Protein AF-0000000080709108 (afdb_homodimer)

Sequence (568 aa):
MFNASSDFQHVQVVETAPFGKTLVLDGKTQSAQLDEFIYHETLVHPAMLAHPNPKRVYIGGGGELATAREVLRHKSVEKCVMVDLDKLVVDTSRDVLPEWGAGVLDDPRLELHYTDAHAFLRESEDMYDVIIMDIADPIEAGPGYILYTQEFYKFATTRLSPGGVLVTQSGAAAVHLKDECFTVIHKTLKSVFQHVSMSVADVPSFGCCWGFNLASDSSTFNTEEYRRKEVAATDSDIEARITGTLRFYDGVTHGGLFGVPKWLRAAVEEEERIMTIDSPVFMYMFNASSDFQHVQVVETAPFGKTLVLDGKTQSAQLDEFIYHETLVHPAMLAHPNPKRVYIGGGGELATAREVLRHKSVEKCVMVDLDKLVVDTSRDVLPEWGAGVLDDPRLELHYTDAHAFLRESEDMYDVIIMDIADPIEAGPGYILYTQEFYKFATTRLSPGGVLVTQSGAAAVHLKDECFTVIHKTLKSVFQHVSMSVADVPSFGCCWGFNLASDSSTFNTEEYRRKEVAATDSDIEARITGTLRFYDGVTHGGLFGVPKWLRAAVEEEERIMTIDSPVFMY

Radius of gyration: 24.47 Å; Cα contacts (8 Å, |Δi|>4): 1294; chains: 2; bounding box: 44×73×58 Å

Organism: Ectocarpus siliculosus (NCBI:txid2880)

Foldseek 3Di:
DDWDDDPAWTWDWDQDDPFGTFIATNRATQATNRCNLVVQCLQAVLQCLLFVAWAFEEEEAPLLQLNLQQNVLFPRHQAYEYEAQDPVSNVCSVPPVVVRNVCSVVPPRYDYHHNHSLVVLVVDPAAGQEYGYSDDFQAPPHPGQQCLALVNLQVNVNRYDANHKYKYWFFAQDPVCCVQTRLQSQLSLVVRAVDKAKFWDADCSNPHITIMIMGTNHPSDDRVCQLVPAQVNQQVSCVVTGHDDRDQDGSVNSNVGRVRDPSSVVSSVPDDHGAHPVRTRHHD/DDWDDDPAWTWDWDQDDPFGTFIATNRATQATNRCNLVVQCLQAVLQCLLFPAWAFEEEEAPLLQLNLQQNVLFPRHQAYEYEAQDPVSNVCSVPPVVVRNVCSVVPPRYHYHHNHSLVVLVVDPAAGQEYGYSDDFQAPPHPGQQCLALVNLLVNVNRYDANHKYKYWFFAQDPVCCVQTRLQSQLSLVVRAVDKAKFWDADCSNPHITIMIMGTNHPSDDRVCQLVPAQVNQQVSCVVTGHDDRDQDGSVNSNRGRVRDPSSVVSSVPDDHGAHPVRTRHHD

Secondary structure (DSSP, 8-state):
-EEEE-SS-EEEEEEETTTEEEEEETTEEEEETTTHHHHHHHHHHHHHHHSSS--EEEEEE-TTSHHHHHHTTBTT-SEEEEE-S-HHHHHHHHHH-HHHHTTGGG-TTEEEE-S-HHHHHHH----EEEEEEE----BTT-GGGGGGSHHHHHHHHTTEEEEEEEEEEEEE-STTTTTTTHHHHHHHHHTT-SEEEEEEEEEGGGTEEEEEEEEE--TT--HHHHHT--HHHHHHHHHHHB-S--SS-SHHHHHHHH---HHHHHHHHH------SSS---B-/-EEEE-SS-EEEEEEETTTEEEEEETTEEEEETTTHHHHHHHHHHHHHHHSSS--EEEEEE-TTSHHHHHHTTBTT-SEEEEE-S-HHHHHHHHHH-HHHHTTGGG-TTEEEE-S-HHHHHHH----EEEEEEE----BTT-GGGGGGSHHHHHHHHTTEEEEEEEEEEEEE-STTTTTTTHHHHHHHHHTT-SEEEEEEEEEGGGTEEEEEEEEE--TT--HHHHHT--HHHHHHHHHHHB-S--SS-SHHHHHHHH---HHHHHHHHH------SSS---B-

Solvent-accessible surface area (backbone atoms only — not comparable to full-atom values): 29163 Å² total; per-residue (Å²): 118,49,79,50,71,59,100,82,46,40,42,33,36,41,79,41,90,80,34,37,54,27,39,26,48,71,85,36,73,75,43,29,62,68,48,40,60,49,54,37,44,60,60,39,49,62,49,52,64,70,29,93,70,42,31,30,34,37,31,31,32,38,41,54,29,38,49,57,33,58,52,68,26,30,72,59,50,63,34,36,40,34,21,22,65,52,59,66,50,34,53,46,21,58,74,76,36,42,77,48,20,62,62,41,87,72,39,86,44,55,42,82,43,70,38,54,46,68,60,49,59,70,71,45,86,65,63,19,34,31,39,37,37,51,57,68,71,32,34,73,92,45,84,48,41,58,77,57,14,41,64,41,54,53,52,49,58,75,34,37,35,94,55,17,32,38,27,31,65,28,47,42,54,32,95,82,40,23,78,48,40,23,29,33,43,50,39,18,47,49,76,67,30,83,26,62,35,61,32,48,46,77,33,69,86,75,64,42,31,33,22,34,39,38,33,29,71,24,91,86,55,45,51,69,60,60,40,63,48,50,39,68,58,43,40,48,48,44,66,73,39,36,62,79,81,72,67,34,63,46,20,50,19,46,27,16,25,39,14,51,44,42,50,57,57,52,48,37,69,66,47,80,59,57,26,28,86,92,45,72,67,52,44,129,118,49,78,49,71,60,99,82,47,40,42,33,36,41,80,41,89,81,36,37,55,26,41,25,49,70,84,37,73,75,43,30,63,70,48,39,59,49,55,37,43,59,59,41,50,62,49,50,66,68,30,93,71,41,31,31,36,37,29,31,30,40,41,53,29,38,49,58,32,58,52,66,26,30,71,58,49,63,34,37,41,35,21,23,65,52,57,66,50,34,53,46,21,58,74,75,36,42,78,47,20,62,64,41,87,73,39,85,44,55,44,83,42,70,38,55,43,68,59,50,57,69,70,43,86,66,63,19,33,31,39,37,39,52,56,70,69,32,33,71,93,46,85,48,42,57,77,58,13,39,67,40,53,51,52,49,58,76,35,38,34,94,53,17,33,38,27,31,65,28,48,42,53,32,96,81,40,23,79,47,42,23,28,34,43,51,39,19,47,49,76,68,29,83,25,62,34,59,32,48,46,78,32,69,86,75,65,42,32,33,23,34,41,39,33,30,72,23,91,86,57,43,52,68,60,60,41,62,48,48,40,68,58,44,41,48,49,45,66,74,38,36,62,79,83,72,66,35,65,45,21,51,19,46,26,16,25,41,15,50,44,41,50,58,57,50,47,36,69,66,45,80,57,57,27,28,87,92,45,70,69,54,44,131

InterPro domains:
  IPR001045 Spermidine/spermine synthases [MF_00198] (1-269)
  IPR029063 S-adenosyl-L-methionine-dependent methyltransferase superfamily [G3DSA:3.40.50.150] (33-284)
  IPR029063 S-adenosyl-L-methionine-dependent methyltransferase superfamily [SSF53335] (4-269)
  IPR030374 Polyamine biosynthesis domain [PS51006] (1-217)
  IPR035246 Spermidine synthase, tetramerisation domain [PF17284] (2-30)
  IPR037163 Spermidine synthase, tetramerisation domain superfamily [G3DSA:2.30.140.10] (1-32)

Structure (mmCIF, N/CA/C/O backbone):
data_AF-0000000080709108-model_v1
#
loop_
_entity.id
_entity.type
_entity.pdbx_description
1 polymer 'thermospermine synthase'
#
loop_
_atom_site.group_PDB
_atom_site.id
_atom_site.type_symbol
_atom_site.label_atom_id
_atom_site.label_alt_id
_atom_site.label_comp_id
_atom_site.label_asym_id
_atom_site.label_entity_id
_atom_site.label_seq_id
_atom_site.pdbx_PDB_ins_code
_atom_site.Cartn_x
_atom_site.Cartn_y
_atom_site.Cartn_z
_atom_site.occupancy
_atom_site.B_iso_or_equiv
_atom_site.auth_seq_id
_atom_site.auth_comp_id
_atom_site.auth_asym_id
_atom_site.auth_atom_id
_atom_site.pdbx_PDB_model_num
ATOM 1 N N . MET A 1 1 ? 14.305 -3.283 -28.375 1 81.88 1 MET A N 1
ATOM 2 C CA . MET A 1 1 ? 12.898 -3.668 -28.266 1 81.88 1 MET A CA 1
ATOM 3 C C . MET A 1 1 ? 12.664 -5.031 -28.906 1 81.88 1 MET A C 1
ATOM 5 O O . MET A 1 1 ? 13.164 -5.309 -30 1 81.88 1 MET A O 1
ATOM 9 N N . PHE A 1 2 ? 12.188 -5.926 -28.219 1 89 2 PHE A N 1
ATOM 10 C CA . PHE A 1 2 ? 11.758 -7.211 -28.766 1 89 2 PHE A CA 1
ATOM 11 C C . PHE A 1 2 ? 10.281 -7.176 -29.156 1 89 2 PHE A C 1
ATOM 13 O O . PHE A 1 2 ? 9.469 -6.57 -28.453 1 89 2 PHE A O 1
ATOM 20 N N . ASN A 1 3 ? 9.914 -7.77 -30.266 1 93.19 3 ASN A N 1
ATOM 21 C CA . ASN A 1 3 ? 8.547 -7.766 -30.781 1 93.19 3 ASN A CA 1
ATOM 22 C C . ASN A 1 3 ? 8.273 -9.008 -31.625 1 93.19 3 ASN A C 1
ATOM 24 O O . ASN A 1 3 ? 8.859 -9.18 -32.688 1 93.19 3 ASN A O 1
ATOM 28 N N . ALA A 1 4 ? 7.445 -9.844 -31.094 1 91 4 ALA A N 1
ATOM 29 C CA . ALA A 1 4 ? 7.105 -11.078 -31.797 1 91 4 ALA A CA 1
ATOM 30 C C . ALA A 1 4 ? 5.695 -11.539 -31.453 1 91 4 ALA A C 1
ATOM 32 O O . ALA A 1 4 ? 5.121 -11.109 -30.453 1 91 4 ALA A O 1
ATOM 33 N N . SER A 1 5 ? 5.125 -12.344 -32.344 1 91.56 5 SER A N 1
ATOM 34 C CA . SER A 1 5 ? 3.795 -12.898 -32.094 1 91.56 5 SER A CA 1
ATOM 35 C C . SER A 1 5 ? 3.824 -14.422 -32.094 1 91.56 5 SER A C 1
ATOM 37 O O . SER A 1 5 ? 4.539 -15.039 -32.875 1 91.56 5 SER A O 1
ATOM 39 N N . SER A 1 6 ? 3.137 -14.953 -31.172 1 90.19 6 SER A N 1
ATOM 40 C CA . SER A 1 6 ? 2.9 -16.391 -31.141 1 90.19 6 SER A CA 1
ATOM 41 C C . SER A 1 6 ? 1.458 -16.719 -31.5 1 90.19 6 SER A C 1
ATOM 43 O O . SER A 1 6 ? 0.712 -15.852 -31.953 1 90.19 6 SER A O 1
ATOM 45 N N . ASP A 1 7 ? 1.126 -18.078 -31.438 1 88 7 ASP A N 1
ATOM 46 C CA . ASP A 1 7 ? -0.25 -18.516 -31.672 1 88 7 ASP A CA 1
ATOM 47 C C . ASP A 1 7 ? -1.176 -18.016 -30.562 1 88 7 ASP A C 1
ATOM 49 O O . ASP A 1 7 ? -2.398 -18.031 -30.719 1 88 7 ASP A O 1
ATOM 53 N N . PHE A 1 8 ? -0.566 -17.484 -29.578 1 86.81 8 PHE A N 1
ATOM 54 C CA . PHE A 1 8 ? -1.374 -17.203 -28.391 1 86.81 8 PHE A CA 1
ATOM 55 C C . PHE A 1 8 ? -1.468 -15.695 -28.156 1 86.81 8 PHE A C 1
ATOM 57 O O . PHE A 1 8 ? -2.518 -15.195 -27.75 1 86.81 8 PHE A O 1
ATOM 64 N N . GLN A 1 9 ? -0.394 -15.008 -28.344 1 88.5 9 GLN A N 1
ATOM 65 C CA . GLN A 1 9 ? -0.414 -13.602 -27.969 1 88.5 9 GLN A CA 1
ATOM 66 C C . GLN A 1 9 ? 0.751 -12.844 -28.594 1 88.5 9 GLN A C 1
ATOM 68 O O . GLN A 1 9 ? 1.65 -13.453 -29.188 1 88.5 9 GLN A O 1
ATOM 73 N N . HIS A 1 10 ? 0.613 -11.484 -28.594 1 92.88 10 HIS A N 1
ATOM 74 C CA . HIS A 1 10 ? 1.672 -10.57 -29 1 92.88 10 HIS A CA 1
ATOM 75 C C . HIS A 1 10 ? 2.623 -10.273 -27.844 1 92.88 10 HIS A C 1
ATOM 77 O O . HIS A 1 10 ? 2.189 -9.859 -26.766 1 92.88 10 HIS A O 1
ATOM 83 N N . VAL A 1 11 ? 3.947 -10.586 -28.062 1 93.56 11 VAL A N 1
ATOM 84 C CA . VAL A 1 11 ? 4.965 -10.469 -27.016 1 93.56 11 VAL A CA 1
ATOM 85 C C . VAL A 1 11 ? 5.926 -9.328 -27.359 1 93.56 11 VAL A C 1
ATOM 87 O O . VAL A 1 11 ? 6.535 -9.328 -28.438 1 93.56 11 VAL A O 1
ATOM 90 N N . GLN A 1 12 ? 6.059 -8.359 -26.453 1 95.81 12 GLN A N 1
ATOM 91 C CA . GLN A 1 12 ? 6.984 -7.242 -26.625 1 95.81 12 GLN A CA 1
ATOM 92 C C . GLN A 1 12 ? 7.828 -7.023 -25.375 1 95.81 12 GLN A C 1
ATOM 94 O O . GLN A 1 12 ? 7.371 -7.277 -24.25 1 95.81 12 GLN A O 1
ATOM 99 N N . VAL A 1 13 ? 9.07 -6.727 -25.531 1 96.31 13 VAL A N 1
ATOM 100 C CA . VAL A 1 13 ? 9.906 -6.152 -24.484 1 96.31 13 VAL A CA 1
ATOM 101 C C . VAL A 1 13 ? 10.312 -4.73 -24.859 1 96.31 13 VAL A C 1
ATOM 103 O O . VAL A 1 13 ? 10.953 -4.516 -25.891 1 96.31 13 VAL A O 1
ATOM 106 N N . VAL A 1 14 ? 9.891 -3.824 -24.078 1 96.25 14 VAL A N 1
ATOM 107 C CA . VAL A 1 14 ? 10.156 -2.42 -24.359 1 96.25 14 VAL A CA 1
ATOM 108 C C . VAL A 1 14 ? 10.953 -1.804 -23.219 1 96.25 14 VAL A C 1
ATOM 110 O O . VAL A 1 14 ? 10.992 -2.352 -22.109 1 96.25 14 VAL A O 1
ATOM 113 N N . GLU A 1 15 ? 11.641 -0.724 -23.484 1 95.19 15 GLU A N 1
ATOM 114 C CA . GLU A 1 15 ? 12.305 0.071 -22.453 1 95.19 15 GLU A CA 1
ATOM 115 C C . GLU A 1 15 ? 11.461 1.273 -22.047 1 95.19 15 GLU A C 1
ATOM 117 O O . GLU A 1 15 ? 11.086 2.088 -22.906 1 95.19 15 GLU A O 1
ATOM 122 N N . THR A 1 16 ? 11.156 1.336 -20.766 1 93.81 16 THR A N 1
ATOM 123 C CA . THR A 1 16 ? 10.406 2.482 -20.266 1 93.81 16 THR A CA 1
ATOM 124 C C . THR A 1 16 ? 11.258 3.316 -19.328 1 93.81 16 THR A C 1
ATOM 126 O O . THR A 1 16 ? 12.117 2.779 -18.625 1 93.81 16 THR A O 1
ATOM 129 N N . ALA A 1 17 ? 11.023 4.586 -19.234 1 91.75 17 ALA A N 1
ATOM 130 C CA . ALA A 1 17 ? 11.852 5.496 -18.453 1 91.75 17 ALA A CA 1
ATOM 131 C C . ALA A 1 17 ? 11.742 5.176 -16.953 1 91.75 17 ALA A C 1
ATOM 133 O O . ALA A 1 17 ? 12.758 4.957 -16.297 1 91.75 17 ALA A O 1
ATOM 134 N N . PRO A 1 18 ? 10.562 5.027 -16.484 1 91.12 18 PRO A N 1
ATOM 135 C CA . PRO A 1 18 ? 10.492 4.863 -15.039 1 91.12 18 PRO A CA 1
ATOM 136 C C . PRO A 1 18 ? 10.734 3.424 -14.594 1 91.12 18 PRO A C 1
ATOM 138 O O . PRO A 1 18 ? 11.133 3.186 -13.445 1 91.12 18 PRO A O 1
ATOM 141 N N . PHE A 1 19 ? 10.531 2.432 -15.539 1 95.81 19 PHE A N 1
ATOM 142 C CA . PHE A 1 19 ? 10.461 1.079 -15 1 95.81 19 PHE A CA 1
ATOM 143 C C . PHE A 1 19 ? 11.492 0.177 -15.656 1 95.81 19 PHE A C 1
ATOM 145 O O . PHE A 1 19 ? 11.594 -1.008 -15.328 1 95.81 19 PHE A O 1
ATOM 152 N N . GLY A 1 20 ? 12.25 0.67 -16.656 1 95.88 20 GLY A N 1
ATOM 153 C CA . GLY A 1 20 ? 13.242 -0.144 -17.344 1 95.88 20 GLY A CA 1
ATOM 154 C C . GLY A 1 20 ? 12.625 -1.13 -18.312 1 95.88 20 GLY A C 1
ATOM 155 O O . GLY A 1 20 ? 11.594 -0.846 -18.922 1 95.88 20 GLY A O 1
ATOM 156 N N . LYS A 1 21 ? 13.352 -2.242 -18.531 1 96.38 21 LYS A N 1
ATOM 157 C CA . LYS A 1 21 ? 12.805 -3.271 -19.406 1 96.38 21 LYS A CA 1
ATOM 158 C C . LYS A 1 21 ? 11.453 -3.768 -18.906 1 96.38 21 LYS A C 1
ATOM 160 O O . LYS A 1 21 ? 11.297 -4.078 -17.719 1 96.38 21 LYS A O 1
ATOM 165 N N . THR A 1 22 ? 10.508 -3.787 -19.844 1 96.94 22 THR A N 1
ATOM 166 C CA . THR A 1 22 ? 9.141 -4.141 -19.484 1 96.94 22 THR A CA 1
ATOM 167 C C . THR A 1 22 ? 8.578 -5.168 -20.469 1 96.94 22 THR A C 1
ATOM 169 O O . THR A 1 22 ? 8.617 -4.961 -21.688 1 96.94 22 THR A O 1
ATOM 172 N N . LEU A 1 23 ? 8.156 -6.281 -19.922 1 96.25 23 LEU A N 1
ATOM 173 C CA . LEU A 1 23 ? 7.457 -7.289 -20.719 1 96.25 23 LEU A CA 1
ATOM 174 C C . LEU A 1 23 ? 5.996 -6.902 -20.922 1 96.25 23 LEU A C 1
ATOM 176 O O . LEU A 1 23 ? 5.273 -6.645 -19.969 1 96.25 23 LEU A O 1
ATOM 180 N N . VAL A 1 24 ? 5.586 -6.812 -22.188 1 94.75 24 VAL A N 1
ATOM 181 C CA . VAL A 1 24 ? 4.234 -6.434 -22.578 1 94.75 24 VAL A CA 1
ATOM 182 C C . VAL A 1 24 ? 3.604 -7.555 -23.406 1 94.75 24 VAL A C 1
ATOM 184 O O . VAL A 1 24 ? 4.172 -7.988 -24.406 1 94.75 24 VAL A O 1
ATOM 187 N N . LEU A 1 25 ? 2.482 -8.086 -22.953 1 91.75 25 LEU A N 1
ATOM 188 C CA . LEU A 1 25 ? 1.726 -9.102 -23.672 1 91.75 25 LEU A CA 1
ATOM 189 C C . LEU A 1 25 ? 0.368 -8.562 -24.109 1 91.75 25 LEU A C 1
ATOM 191 O O . LEU A 1 25 ? -0.428 -8.125 -23.281 1 91.75 25 LEU A O 1
ATOM 195 N N . ASP A 1 26 ? 0.114 -8.578 -25.422 1 89.31 26 ASP A N 1
ATOM 196 C CA . ASP A 1 26 ? -1.121 -8.047 -26 1 89.31 26 ASP A CA 1
ATOM 197 C C . ASP A 1 26 ? -1.383 -6.625 -25.5 1 89.31 26 ASP A C 1
ATOM 199 O O . ASP A 1 26 ? -2.5 -6.301 -25.094 1 89.31 26 ASP A O 1
ATOM 203 N N . GLY A 1 27 ? -0.328 -5.949 -25.406 1 89.75 27 GLY A N 1
ATOM 204 C CA . GLY A 1 27 ? -0.432 -4.531 -25.109 1 89.75 27 GLY A CA 1
ATOM 205 C C . GLY A 1 27 ? -0.553 -4.242 -23.625 1 89.75 27 GLY A C 1
ATOM 206 O O . GLY A 1 27 ? -0.644 -3.084 -23.219 1 89.75 27 GLY A O 1
ATOM 207 N N . LYS A 1 28 ? -0.515 -5.242 -22.797 1 90.88 28 LYS A N 1
ATOM 208 C CA . LYS A 1 28 ? -0.643 -5.059 -21.344 1 90.88 28 LYS A CA 1
ATOM 209 C C . LYS A 1 28 ? 0.675 -5.355 -20.641 1 90.88 28 LYS A C 1
ATOM 211 O O . LYS A 1 28 ? 1.314 -6.375 -20.906 1 90.88 28 LYS A O 1
ATOM 216 N N . THR A 1 29 ? 1.086 -4.422 -19.797 1 93.75 29 THR A N 1
ATOM 217 C CA . THR A 1 29 ? 2.289 -4.637 -19 1 93.75 29 THR A CA 1
ATOM 218 C C . THR A 1 29 ? 2.137 -5.867 -18.109 1 93.75 29 THR A C 1
ATOM 220 O O . THR A 1 29 ? 1.158 -5.984 -17.375 1 93.75 29 THR A O 1
ATOM 223 N N . GLN A 1 30 ? 3.111 -6.75 -18.188 1 93.19 30 GLN A N 1
ATOM 224 C CA . GLN A 1 30 ? 3.066 -7.98 -17.406 1 93.19 30 GLN A CA 1
ATOM 225 C C . GLN A 1 30 ? 4.125 -7.973 -16.297 1 93.19 30 GLN A C 1
ATOM 227 O O . GLN A 1 30 ? 3.936 -8.578 -15.25 1 93.19 30 GLN A O 1
ATOM 232 N N . SER A 1 31 ? 5.219 -7.371 -16.547 1 95.19 31 SER A N 1
ATOM 233 C CA . SER A 1 31 ? 6.328 -7.289 -15.609 1 95.19 31 SER A CA 1
ATOM 234 C C . SER A 1 31 ? 7.305 -6.18 -16 1 95.19 31 SER A C 1
ATOM 236 O O . SER A 1 31 ? 7.508 -5.914 -17.188 1 95.19 31 SER A O 1
ATOM 238 N N . ALA A 1 32 ? 7.863 -5.559 -15.008 1 97.25 32 ALA A N 1
ATOM 239 C CA . ALA A 1 32 ? 8.82 -4.484 -15.258 1 97.25 32 ALA A CA 1
ATOM 240 C C . ALA A 1 32 ? 10.047 -4.625 -14.359 1 97.25 32 ALA A C 1
ATOM 242 O O . ALA A 1 32 ? 9.93 -4.996 -13.188 1 97.25 32 ALA A O 1
ATOM 243 N N . GLN A 1 33 ? 11.133 -4.254 -14.883 1 96.25 33 G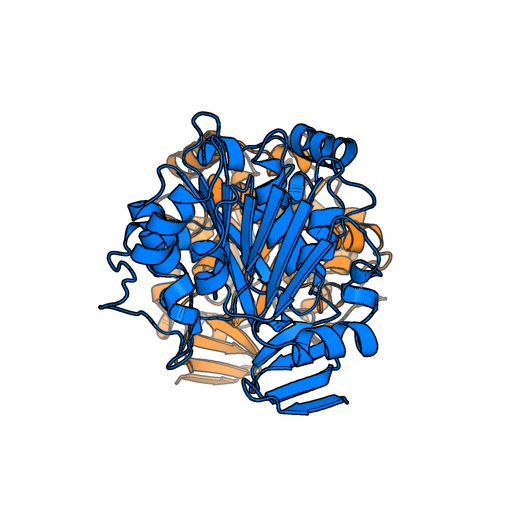LN A N 1
ATOM 244 C CA . GLN A 1 33 ? 12.43 -4.426 -14.234 1 96.25 33 GLN A CA 1
ATOM 245 C C . GLN A 1 33 ? 12.453 -3.758 -12.867 1 96.25 33 GLN A C 1
ATOM 247 O O . GLN A 1 33 ? 12.969 -4.328 -11.898 1 96.25 33 GLN A O 1
ATOM 252 N N . LEU A 1 34 ? 11.906 -2.646 -12.727 1 96.81 34 LEU A N 1
ATOM 253 C CA . LEU A 1 34 ? 12.023 -1.83 -11.523 1 96.81 34 LEU A CA 1
ATOM 254 C C . LEU A 1 34 ? 11.266 -2.465 -10.359 1 96.81 34 LEU A C 1
ATOM 256 O O . LEU A 1 34 ? 11.695 -2.359 -9.211 1 96.81 34 LEU A O 1
ATOM 260 N N . ASP A 1 35 ? 10.141 -3.123 -10.688 1 97.81 35 ASP A N 1
ATOM 261 C CA . ASP A 1 35 ? 9.297 -3.459 -9.547 1 97.81 35 ASP A CA 1
ATOM 262 C C . ASP A 1 35 ? 8.828 -4.91 -9.617 1 97.81 35 ASP A C 1
ATOM 264 O O . ASP A 1 35 ? 7.957 -5.324 -8.852 1 97.81 35 ASP A O 1
ATOM 268 N N . GLU A 1 36 ? 9.453 -5.766 -10.523 1 97.81 36 GLU A N 1
ATOM 269 C CA . GLU A 1 36 ? 9.047 -7.168 -10.609 1 97.81 36 GLU A CA 1
ATOM 270 C C . GLU A 1 36 ? 9.289 -7.891 -9.281 1 97.81 36 GLU A C 1
ATOM 272 O O . GLU A 1 36 ? 8.531 -8.797 -8.922 1 97.81 36 GLU A O 1
ATOM 277 N N . PHE A 1 37 ? 10.32 -7.477 -8.5 1 98.12 37 PHE A N 1
ATOM 278 C CA . PHE A 1 37 ? 10.648 -8.148 -7.246 1 98.12 37 PHE A CA 1
ATOM 279 C C . PHE A 1 37 ? 9.547 -7.941 -6.215 1 98.12 37 PHE A C 1
ATOM 281 O O . PHE A 1 37 ? 9.32 -8.805 -5.359 1 98.12 37 PHE A O 1
ATOM 288 N N . ILE A 1 38 ? 8.875 -6.82 -6.258 1 98.69 38 ILE A N 1
ATOM 289 C CA . ILE A 1 38 ? 7.766 -6.566 -5.34 1 98.69 38 ILE A CA 1
ATOM 290 C C . ILE A 1 38 ? 6.637 -7.555 -5.609 1 98.69 38 ILE A C 1
ATOM 292 O O . ILE A 1 38 ? 6.152 -8.219 -4.691 1 98.69 38 ILE A O 1
ATOM 296 N N . TYR A 1 39 ? 6.285 -7.688 -6.902 1 98.44 39 TYR A N 1
ATOM 297 C CA . TYR A 1 39 ? 5.215 -8.594 -7.309 1 98.44 39 TYR A CA 1
ATOM 298 C C . TYR A 1 39 ? 5.547 -10.031 -6.945 1 98.44 39 TYR A C 1
ATOM 300 O O . TYR A 1 39 ? 4.758 -10.711 -6.281 1 98.44 39 TYR A O 1
ATOM 308 N N . HIS A 1 40 ? 6.676 -10.477 -7.297 1 98.69 40 HIS A N 1
ATOM 309 C CA . HIS A 1 40 ? 6.988 -11.898 -7.223 1 98.69 40 HIS A CA 1
ATOM 310 C C . HIS A 1 40 ? 7.309 -12.32 -5.793 1 98.69 40 HIS A C 1
ATOM 312 O O . HIS A 1 40 ? 6.992 -13.445 -5.387 1 98.69 40 HIS A O 1
ATOM 318 N N . GLU A 1 41 ? 7.98 -11.461 -5.004 1 98.88 41 GLU A N 1
ATOM 319 C CA . GLU A 1 41 ? 8.211 -11.805 -3.605 1 98.88 41 GLU A CA 1
ATOM 320 C C . GLU A 1 41 ? 6.906 -11.836 -2.816 1 98.88 41 GLU A C 1
ATOM 322 O O . GLU A 1 41 ? 6.746 -12.633 -1.894 1 98.88 41 GLU A O 1
ATOM 327 N N . THR A 1 42 ? 5.957 -10.945 -3.215 1 98.88 42 THR A N 1
ATOM 328 C CA . THR A 1 42 ? 4.648 -10.969 -2.574 1 98.88 42 THR A CA 1
ATOM 329 C C . THR A 1 42 ? 3.895 -12.242 -2.93 1 98.88 42 THR A C 1
ATOM 331 O O . THR A 1 42 ? 3.279 -12.867 -2.064 1 98.88 42 THR A O 1
ATOM 334 N N . LEU A 1 43 ? 3.953 -12.633 -4.156 1 98.81 43 LEU A N 1
ATOM 335 C CA . LEU A 1 43 ? 3.227 -13.797 -4.656 1 98.81 43 LEU A CA 1
ATOM 336 C C . LEU A 1 43 ? 3.768 -15.078 -4.043 1 98.81 43 LEU A C 1
ATOM 338 O O . LEU A 1 43 ? 2.996 -15.969 -3.668 1 98.81 43 LEU A O 1
ATOM 342 N N . VAL A 1 44 ? 5.055 -15.211 -3.828 1 98.94 44 VAL A N 1
ATOM 343 C CA . VAL A 1 44 ? 5.688 -16.5 -3.611 1 98.94 44 VAL A CA 1
ATOM 344 C C . VAL A 1 44 ? 5.945 -16.703 -2.121 1 98.94 44 VAL A C 1
ATOM 346 O O . VAL A 1 44 ? 5.496 -17.703 -1.538 1 98.94 44 VAL A O 1
ATOM 349 N N . HIS A 1 45 ? 6.57 -15.828 -1.465 1 98.94 45 HIS A N 1
ATOM 350 C CA . HIS A 1 45 ? 7.23 -16.141 -0.201 1 98.94 45 HIS A CA 1
ATOM 351 C C . HIS A 1 45 ? 6.215 -16.312 0.921 1 98.94 45 HIS A C 1
ATOM 353 O O . HIS A 1 45 ? 6.324 -17.25 1.721 1 98.94 45 HIS A O 1
ATOM 359 N N . PRO A 1 46 ? 5.195 -15.406 1.019 1 98.81 46 PRO A N 1
ATOM 360 C CA . PRO A 1 46 ? 4.219 -15.68 2.078 1 98.81 46 PRO A CA 1
ATOM 361 C C . PRO A 1 46 ? 3.557 -17.047 1.933 1 98.81 46 PRO A C 1
ATOM 363 O O . PRO A 1 46 ? 3.316 -17.734 2.932 1 98.81 46 PRO A O 1
ATOM 366 N N . ALA A 1 47 ? 3.273 -17.469 0.681 1 98.81 47 ALA A N 1
ATOM 367 C CA . ALA A 1 47 ? 2.631 -18.766 0.454 1 98.81 47 ALA A CA 1
ATOM 368 C C . ALA A 1 47 ? 3.566 -19.906 0.817 1 98.81 47 ALA A C 1
ATOM 370 O O . ALA A 1 47 ? 3.156 -20.859 1.477 1 98.81 47 ALA A O 1
ATOM 371 N N . MET A 1 48 ? 4.809 -19.797 0.426 1 98.81 48 MET A N 1
ATOM 372 C CA . MET A 1 48 ? 5.801 -20.828 0.712 1 98.81 48 MET A CA 1
ATOM 373 C C . MET A 1 48 ? 6.043 -20.953 2.213 1 98.81 48 MET A C 1
ATOM 375 O O . MET A 1 48 ? 6.191 -22.047 2.736 1 98.81 48 MET A O 1
ATOM 379 N N . LEU A 1 49 ? 6.059 -19.859 2.916 1 98.5 49 LEU A N 1
ATOM 380 C CA . LEU A 1 49 ? 6.355 -19.844 4.344 1 98.5 49 LEU A CA 1
ATOM 381 C C . LEU A 1 49 ? 5.145 -20.297 5.156 1 98.5 49 LEU A C 1
ATOM 383 O O . LEU A 1 49 ? 5.277 -20.672 6.32 1 98.5 49 LEU A O 1
ATOM 387 N N . ALA A 1 50 ? 3.973 -20.141 4.559 1 98.19 50 ALA A N 1
ATOM 388 C CA . ALA A 1 50 ? 2.768 -20.609 5.246 1 98.19 50 ALA A CA 1
ATOM 389 C C . ALA A 1 50 ? 2.768 -22.125 5.398 1 98.19 50 ALA A C 1
ATOM 391 O O . ALA A 1 50 ? 2.137 -22.656 6.312 1 98.19 50 ALA A O 1
ATOM 392 N N . HIS A 1 51 ? 3.396 -22.828 4.457 1 97.81 51 HIS A N 1
ATOM 393 C CA . HIS A 1 51 ? 3.598 -24.266 4.57 1 97.81 51 HIS A CA 1
ATOM 394 C C . HIS A 1 51 ? 4.848 -24.578 5.383 1 97.81 51 HIS A C 1
ATOM 396 O O . HIS A 1 51 ? 5.879 -23.922 5.23 1 97.81 51 HIS A O 1
ATOM 402 N N . PRO A 1 52 ? 4.816 -25.562 6.27 1 96.5 52 PRO A N 1
ATOM 403 C CA . PRO A 1 52 ? 5.969 -25.812 7.141 1 96.5 52 PRO A CA 1
ATOM 404 C C . PRO A 1 52 ? 7.184 -26.328 6.375 1 96.5 52 PRO A C 1
ATOM 406 O O . PRO A 1 52 ? 8.32 -26.125 6.797 1 96.5 52 PRO A O 1
ATOM 409 N N . ASN A 1 53 ? 6.945 -27.047 5.336 1 97.75 53 ASN A N 1
ATOM 410 C CA . ASN A 1 53 ? 8.031 -27.672 4.582 1 97.75 53 ASN A CA 1
ATOM 411 C C . ASN A 1 53 ? 7.625 -27.953 3.139 1 97.75 53 ASN A C 1
ATOM 413 O O . ASN A 1 53 ? 7.535 -29.109 2.736 1 97.75 53 ASN A O 1
ATOM 417 N N . PRO A 1 54 ? 7.496 -26.938 2.285 1 98.5 54 PRO A N 1
ATOM 418 C CA . PRO A 1 54 ? 7.059 -27.172 0.909 1 98.5 54 PRO A CA 1
ATOM 419 C C . PRO A 1 54 ? 8.133 -27.844 0.056 1 98.5 54 PRO A C 1
ATOM 421 O O . PRO A 1 54 ? 9.258 -27.328 -0.033 1 98.5 54 PRO A O 1
ATOM 424 N N . LYS A 1 55 ? 7.801 -28.953 -0.567 1 98.81 55 LYS A N 1
ATOM 425 C CA . LYS A 1 55 ? 8.758 -29.719 -1.359 1 98.81 55 LYS A CA 1
ATOM 426 C C . LYS A 1 55 ? 8.367 -29.719 -2.836 1 98.81 55 LYS A C 1
ATOM 428 O O . LYS A 1 55 ? 9.234 -29.656 -3.711 1 98.81 55 LYS A O 1
ATOM 433 N N . ARG A 1 56 ? 7.125 -29.828 -3.107 1 98.88 56 ARG A N 1
ATOM 434 C CA . ARG A 1 56 ? 6.594 -29.844 -4.465 1 98.88 56 ARG A CA 1
ATOM 435 C C . ARG A 1 56 ? 5.715 -28.625 -4.73 1 98.88 56 ARG A C 1
ATOM 437 O O . ARG A 1 56 ? 4.707 -28.422 -4.051 1 98.88 56 ARG A O 1
ATOM 444 N N . VAL A 1 57 ? 6.109 -27.859 -5.719 1 98.88 57 VAL A N 1
ATOM 445 C CA . VAL A 1 57 ? 5.418 -26.609 -6.012 1 98.88 57 VAL A CA 1
ATOM 446 C C . VAL A 1 57 ? 4.973 -26.594 -7.473 1 98.88 57 VAL A C 1
ATOM 448 O O . VAL A 1 57 ? 5.73 -26.969 -8.367 1 98.88 57 VAL A O 1
ATOM 451 N N . TYR A 1 58 ? 3.74 -26.234 -7.699 1 98.75 58 TYR A N 1
ATOM 452 C CA . TYR A 1 58 ? 3.186 -26.047 -9.031 1 98.75 58 TYR A CA 1
ATOM 453 C C . TYR A 1 58 ? 2.996 -24.562 -9.328 1 98.75 58 TYR A C 1
ATOM 455 O O . TYR A 1 58 ? 2.438 -23.812 -8.516 1 98.75 58 TYR A O 1
ATOM 463 N N . ILE A 1 59 ? 3.473 -24.125 -10.469 1 98.62 59 ILE A N 1
ATOM 464 C CA . ILE A 1 59 ? 3.27 -22.75 -10.938 1 98.62 59 ILE A CA 1
ATOM 465 C C . ILE A 1 59 ? 2.469 -22.766 -12.234 1 98.62 59 ILE A C 1
ATOM 467 O O . ILE A 1 59 ? 2.943 -23.281 -13.258 1 98.62 59 ILE A O 1
ATOM 471 N N . GLY A 1 60 ? 1.246 -22.312 -12.195 1 97 60 GLY A N 1
ATOM 472 C CA . GLY A 1 60 ? 0.548 -21.969 -13.422 1 97 60 GLY A CA 1
ATOM 473 C C . GLY A 1 60 ? 0.896 -20.594 -13.945 1 97 60 GLY A C 1
ATOM 474 O O . GLY A 1 60 ? 0.609 -19.578 -13.297 1 97 60 GLY A O 1
ATOM 475 N N . GLY A 1 61 ? 1.405 -20.5 -15.125 1 95.56 61 GLY A N 1
ATOM 476 C CA . GLY A 1 61 ? 1.956 -19.25 -15.648 1 95.56 61 GLY A CA 1
ATOM 477 C C . GLY A 1 61 ? 3.408 -19.031 -15.258 1 95.56 61 GLY A C 1
ATOM 478 O O . GLY A 1 61 ? 4.215 -19.969 -15.312 1 95.56 61 GLY A O 1
ATOM 479 N N . GLY A 1 62 ? 3.797 -17.766 -15.078 1 94.75 62 GLY A N 1
ATOM 480 C CA . GLY A 1 62 ? 5.137 -17.438 -14.625 1 94.75 62 GLY A CA 1
ATOM 481 C C . GLY A 1 62 ? 6.16 -17.406 -15.742 1 94.75 62 GLY A C 1
ATOM 482 O O . GLY A 1 62 ? 7.355 -17.609 -15.508 1 94.75 62 GLY A O 1
ATOM 483 N N . GLY A 1 63 ? 5.766 -17.125 -16.922 1 93.56 63 GLY A N 1
ATOM 484 C CA . GLY A 1 63 ? 6.617 -17.219 -18.094 1 93.56 63 GLY A CA 1
ATOM 485 C C . GLY A 1 63 ? 7.832 -16.312 -18.016 1 93.56 63 GLY A C 1
ATOM 486 O O . GLY A 1 63 ? 8.836 -16.547 -18.703 1 93.56 63 GLY A O 1
ATOM 487 N N . GLU A 1 64 ? 7.77 -15.312 -17.266 1 94 64 GLU A N 1
ATOM 488 C CA . GLU A 1 64 ? 8.914 -14.414 -17.156 1 94 64 GLU A CA 1
ATOM 489 C C . GLU A 1 64 ? 9.984 -15.008 -16.25 1 94 64 GLU A C 1
ATOM 491 O O . GLU A 1 64 ? 11.117 -14.508 -16.203 1 94 64 GLU A O 1
ATOM 496 N N . LEU A 1 65 ? 9.719 -16.109 -15.539 1 97.5 65 LEU A N 1
ATOM 497 C CA . LEU A 1 65 ? 10.68 -16.969 -14.852 1 97.5 65 LEU A CA 1
ATOM 498 C C . LEU A 1 65 ? 10.992 -16.438 -13.461 1 97.5 65 LEU A C 1
ATOM 500 O O . LEU A 1 65 ? 11.625 -17.125 -12.656 1 97.5 65 LEU A O 1
ATOM 504 N N . ALA A 1 66 ? 10.516 -15.242 -13.109 1 98.19 66 ALA A N 1
ATOM 505 C CA . ALA A 1 66 ? 10.805 -14.656 -11.812 1 98.19 66 ALA A CA 1
ATOM 506 C C . ALA A 1 66 ? 10.094 -15.406 -10.688 1 98.19 66 ALA A C 1
ATOM 508 O O . ALA A 1 66 ? 10.617 -15.523 -9.578 1 98.19 66 ALA A O 1
ATOM 509 N N . THR A 1 67 ? 8.898 -15.93 -10.961 1 98.69 67 THR A N 1
ATOM 510 C CA . THR A 1 67 ? 8.18 -16.719 -9.961 1 98.69 67 THR A CA 1
ATOM 511 C C . THR A 1 67 ? 8.953 -17.984 -9.617 1 98.69 67 THR A C 1
ATOM 513 O O . THR A 1 67 ? 9.164 -18.281 -8.438 1 98.69 67 THR A O 1
ATOM 516 N N . ALA A 1 68 ? 9.43 -18.688 -10.625 1 98.75 68 ALA A N 1
ATOM 517 C CA . ALA A 1 68 ? 10.227 -19.891 -10.391 1 98.75 68 ALA A CA 1
ATOM 518 C C . ALA A 1 68 ? 11.516 -19.562 -9.648 1 98.75 68 ALA A C 1
ATOM 520 O O . ALA A 1 68 ? 11.945 -20.312 -8.773 1 98.75 68 ALA A O 1
ATOM 521 N N . ARG A 1 69 ? 12.141 -18.422 -10 1 98.62 69 ARG A N 1
ATOM 522 C CA . ARG A 1 69 ? 13.336 -17.953 -9.297 1 98.62 69 ARG A CA 1
ATOM 523 C C . ARG A 1 69 ? 13.094 -17.859 -7.797 1 98.62 69 ARG A C 1
ATOM 525 O O . ARG A 1 69 ? 13.867 -18.391 -7 1 98.62 69 ARG A O 1
ATOM 532 N N . GLU A 1 70 ? 11.992 -17.203 -7.383 1 98.88 70 GLU A N 1
ATOM 533 C CA . GLU A 1 70 ? 11.711 -17.016 -5.965 1 98.88 70 GLU A CA 1
ATOM 534 C C . GLU A 1 70 ? 11.375 -18.328 -5.281 1 98.88 70 GLU A C 1
ATOM 536 O O . GLU A 1 70 ? 11.781 -18.562 -4.141 1 98.88 70 GLU A O 1
ATOM 541 N N . VAL A 1 71 ? 10.633 -19.219 -6.023 1 98.94 71 VAL A N 1
ATOM 542 C CA . VAL A 1 71 ? 10.266 -20.5 -5.461 1 98.94 71 VAL A CA 1
ATOM 543 C C . VAL A 1 71 ? 11.523 -21.312 -5.152 1 98.94 71 VAL A C 1
ATOM 545 O O . VAL A 1 71 ? 11.656 -21.891 -4.066 1 98.94 71 VAL A O 1
ATOM 548 N N . LEU A 1 72 ? 12.461 -21.297 -6.047 1 98.81 72 LEU A N 1
ATOM 549 C CA . LEU A 1 72 ? 13.617 -22.172 -5.949 1 98.81 72 LEU A CA 1
ATOM 550 C C . LEU A 1 72 ? 14.672 -21.594 -5.008 1 98.81 72 LEU A C 1
ATOM 552 O O . LEU A 1 72 ? 15.688 -22.234 -4.742 1 98.81 72 LEU A O 1
ATOM 556 N N . ARG A 1 73 ? 14.414 -20.469 -4.445 1 98.69 73 ARG A N 1
ATOM 557 C CA . ARG A 1 73 ? 15.227 -19.969 -3.342 1 98.69 73 ARG A CA 1
ATOM 558 C C . ARG A 1 73 ? 14.938 -20.734 -2.055 1 98.69 73 ARG A C 1
ATOM 560 O O . ARG A 1 73 ? 15.719 -20.672 -1.101 1 98.69 73 ARG A O 1
ATOM 567 N N . HIS A 1 74 ? 13.781 -21.328 -1.966 1 98.88 74 HIS A N 1
ATOM 568 C CA . HIS A 1 74 ? 13.422 -22.109 -0.783 1 98.88 74 HIS A CA 1
ATOM 569 C C . HIS A 1 74 ? 14.172 -23.438 -0.755 1 98.88 74 HIS A C 1
ATOM 571 O O . HIS A 1 74 ? 14.031 -24.25 -1.67 1 98.88 74 HIS A O 1
ATOM 577 N N . LYS A 1 75 ? 14.867 -23.703 0.323 1 98.75 75 LYS A N 1
ATOM 578 C CA . LYS A 1 75 ? 15.781 -24.844 0.455 1 98.75 75 LYS A CA 1
ATOM 579 C C . LYS A 1 75 ? 15.023 -26.156 0.448 1 98.75 75 LYS A C 1
ATOM 581 O O . LYS A 1 75 ? 15.562 -27.188 0.025 1 98.75 75 LYS A O 1
ATOM 586 N N . SER A 1 76 ? 13.836 -26.156 0.802 1 98.81 76 SER A N 1
ATOM 587 C CA . SER A 1 76 ? 13.062 -27.391 0.963 1 98.81 76 SER A CA 1
ATOM 588 C C . SER A 1 76 ? 12.586 -27.922 -0.383 1 98.81 76 SER A C 1
ATOM 590 O O . SER A 1 76 ? 12.234 -29.094 -0.5 1 98.81 76 SER A O 1
ATOM 592 N N . VAL A 1 77 ? 12.516 -27.109 -1.429 1 98.88 77 VAL A N 1
ATOM 593 C CA . VAL A 1 77 ? 11.875 -27.469 -2.689 1 98.88 77 VAL A CA 1
ATOM 594 C C . VAL A 1 77 ? 12.688 -28.547 -3.393 1 98.88 77 VAL A C 1
ATOM 596 O O . VAL A 1 77 ? 13.891 -28.391 -3.6 1 98.88 77 VAL A O 1
ATOM 599 N N . GLU A 1 78 ? 12 -29.594 -3.693 1 98.88 78 GLU A N 1
ATOM 600 C CA . GLU A 1 78 ? 12.602 -30.703 -4.422 1 98.88 78 GLU A CA 1
ATOM 601 C C . GLU A 1 78 ? 12.172 -30.703 -5.883 1 98.88 78 GLU A C 1
ATOM 603 O O . GLU A 1 78 ? 12.891 -31.203 -6.75 1 98.88 78 GLU A O 1
ATOM 608 N N . LYS A 1 79 ? 11.008 -30.188 -6.117 1 98.75 79 LYS A N 1
ATOM 609 C CA . LYS A 1 79 ? 10.438 -30.156 -7.461 1 98.75 79 LYS A CA 1
ATOM 610 C C . LYS A 1 79 ? 9.57 -28.906 -7.66 1 98.75 79 LYS A C 1
ATOM 612 O O . LYS A 1 79 ? 8.695 -28.625 -6.84 1 98.75 79 LYS A O 1
ATOM 617 N N . CYS A 1 80 ? 9.844 -28.203 -8.672 1 98.81 80 CYS A N 1
ATOM 618 C CA . CYS A 1 80 ? 9.055 -27.047 -9.102 1 98.81 80 CYS A CA 1
ATOM 619 C C . CYS A 1 80 ? 8.555 -27.234 -10.531 1 98.81 80 CYS A C 1
ATOM 621 O O . CYS A 1 80 ? 9.336 -27.219 -11.477 1 98.81 80 CYS A O 1
ATOM 623 N N . VAL A 1 81 ? 7.285 -27.469 -10.68 1 98.69 81 VAL A N 1
ATOM 624 C CA . VAL A 1 81 ? 6.672 -27.609 -11.992 1 98.69 81 VAL A CA 1
ATOM 625 C C . VAL A 1 81 ? 6.051 -26.281 -12.43 1 98.69 81 VAL A C 1
ATOM 627 O O . VAL A 1 81 ? 5.172 -25.75 -11.742 1 98.69 81 VAL A O 1
ATOM 630 N N . MET A 1 82 ? 6.52 -25.766 -13.492 1 98.44 82 MET A N 1
ATOM 631 C CA . MET A 1 82 ? 5.961 -24.531 -14.055 1 98.44 82 MET A CA 1
ATOM 632 C C . MET A 1 82 ? 5.336 -24.797 -15.414 1 98.44 82 MET A C 1
ATOM 634 O O . MET A 1 82 ? 5.973 -25.391 -16.297 1 98.44 82 MET A O 1
ATOM 638 N N . VAL A 1 83 ? 4.121 -24.422 -15.578 1 97.06 83 VAL A N 1
ATOM 639 C CA . VAL A 1 83 ? 3.385 -24.625 -16.828 1 97.06 83 VAL A CA 1
ATOM 640 C C . VAL A 1 83 ? 2.994 -23.266 -17.406 1 97.06 83 VAL A C 1
ATOM 642 O O . VAL A 1 83 ? 2.309 -22.484 -16.766 1 97.06 83 VAL A O 1
ATOM 645 N N . ASP A 1 84 ? 3.428 -23 -18.562 1 95.06 84 ASP A N 1
ATOM 646 C CA . ASP A 1 84 ? 3.074 -21.797 -19.312 1 95.06 84 ASP A CA 1
ATOM 647 C C . ASP A 1 84 ? 2.553 -22.141 -20.703 1 95.06 84 ASP A C 1
ATOM 649 O O . ASP A 1 84 ? 3.072 -23.047 -21.359 1 95.06 84 ASP A O 1
ATOM 653 N N . LEU A 1 85 ? 1.581 -21.391 -21.094 1 90.25 85 LEU A N 1
ATOM 654 C CA . LEU A 1 85 ? 0.922 -21.672 -22.359 1 90.25 85 LEU A CA 1
ATOM 655 C C . LEU A 1 85 ? 1.839 -21.344 -23.531 1 90.25 85 LEU A C 1
ATOM 657 O O . LEU A 1 85 ? 1.803 -22.016 -24.562 1 90.25 85 LEU A O 1
ATOM 661 N N . ASP A 1 86 ? 2.625 -20.281 -23.406 1 92.44 86 ASP A N 1
ATOM 662 C CA . ASP A 1 86 ? 3.328 -19.703 -24.547 1 92.44 86 ASP A CA 1
ATOM 663 C C . ASP A 1 86 ? 4.844 -19.828 -24.375 1 92.44 86 ASP A C 1
ATOM 665 O O . ASP A 1 86 ? 5.465 -18.984 -23.719 1 92.44 86 ASP A O 1
ATOM 669 N N . LYS A 1 87 ? 5.406 -20.766 -25.094 1 95.38 87 LYS A N 1
ATOM 670 C CA . LYS A 1 87 ? 6.848 -20.969 -25.047 1 95.38 87 LYS A CA 1
ATOM 671 C C . LYS A 1 87 ? 7.602 -19.703 -25.469 1 95.38 87 LYS A C 1
ATOM 673 O O . LYS A 1 87 ? 8.703 -19.438 -24.984 1 95.38 87 LYS A O 1
ATOM 678 N N . LEU A 1 88 ? 7.004 -18.953 -26.328 1 95.19 88 LEU A N 1
ATOM 679 C CA . LEU A 1 88 ? 7.645 -17.734 -26.797 1 95.19 88 LEU A CA 1
ATOM 680 C C . LEU A 1 88 ? 7.926 -16.781 -25.641 1 95.19 88 LEU A C 1
ATOM 682 O O . LEU A 1 88 ? 8.938 -16.078 -25.641 1 95.19 88 LEU A O 1
ATOM 686 N N . VAL A 1 89 ? 7.02 -16.719 -24.688 1 94.19 89 VAL A N 1
ATOM 687 C CA 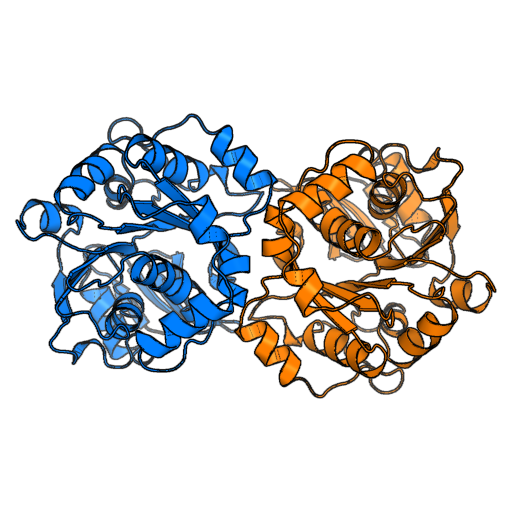. VAL A 1 89 ? 7.199 -15.844 -23.531 1 94.19 89 VAL A CA 1
ATOM 688 C C . VAL A 1 89 ? 8.414 -16.297 -22.719 1 94.19 89 VAL A C 1
ATOM 690 O O . VAL A 1 89 ? 9.25 -15.484 -22.344 1 94.19 89 VAL A O 1
ATOM 693 N N . VAL A 1 90 ? 8.547 -17.531 -22.5 1 95.44 90 VAL A N 1
ATOM 694 C CA . VAL A 1 90 ? 9.641 -18.094 -21.719 1 95.44 90 VAL A CA 1
ATOM 695 C C . VAL A 1 90 ? 10.961 -17.891 -22.453 1 95.44 90 VAL A C 1
ATOM 697 O O . VAL A 1 90 ? 11.953 -17.453 -21.859 1 95.44 90 VAL A O 1
ATOM 700 N N . ASP A 1 91 ? 10.977 -18.172 -23.734 1 95.38 91 ASP A N 1
ATOM 701 C CA . ASP A 1 91 ? 12.18 -18 -24.547 1 95.38 91 ASP A CA 1
ATOM 702 C C . ASP A 1 91 ? 12.625 -16.531 -24.547 1 95.38 91 ASP A C 1
ATOM 704 O O . ASP A 1 91 ? 13.812 -16.234 -24.438 1 95.38 91 ASP A O 1
ATOM 708 N N . THR A 1 92 ? 11.633 -15.727 -24.719 1 94.88 92 THR A N 1
ATOM 709 C CA . THR A 1 92 ? 11.93 -14.297 -24.703 1 94.88 92 THR A CA 1
ATOM 710 C C . THR A 1 92 ? 12.516 -13.867 -23.375 1 94.88 92 THR A C 1
ATOM 712 O O . THR A 1 92 ? 13.492 -13.117 -23.328 1 94.88 92 THR A O 1
ATOM 715 N N . SER A 1 93 ? 11.906 -14.328 -22.266 1 94.31 93 SER A N 1
ATOM 716 C CA . SER A 1 93 ? 12.391 -13.992 -20.938 1 94.31 93 SER A CA 1
ATOM 717 C C . SER A 1 93 ? 13.797 -14.516 -20.703 1 94.31 93 SER A C 1
ATOM 719 O O . SER A 1 93 ? 14.633 -13.836 -20.094 1 94.31 93 SER A O 1
ATOM 721 N N . ARG A 1 94 ? 14.102 -15.648 -21.156 1 93.88 94 ARG A N 1
ATOM 722 C CA . ARG A 1 94 ? 15.43 -16.25 -21.062 1 93.88 94 ARG A CA 1
ATOM 723 C C . ARG A 1 94 ? 16.469 -15.406 -21.797 1 93.88 94 ARG A C 1
ATOM 725 O O . ARG A 1 94 ? 17.547 -15.133 -21.281 1 93.88 94 ARG A O 1
ATOM 732 N N . ASP A 1 95 ? 16.094 -14.938 -22.938 1 94.06 95 ASP A N 1
ATOM 733 C CA . ASP A 1 95 ? 17.078 -14.367 -23.859 1 94.06 95 ASP A CA 1
ATOM 734 C C . ASP A 1 95 ? 17.219 -12.867 -23.641 1 94.06 95 ASP A C 1
ATOM 736 O O . ASP A 1 95 ? 18.312 -12.312 -23.781 1 94.06 95 ASP A O 1
ATOM 740 N N . VAL A 1 96 ? 16.094 -12.227 -23.281 1 93.06 96 VAL A N 1
ATOM 741 C CA . VAL A 1 96 ? 16.078 -10.766 -23.281 1 93.06 96 VAL A CA 1
ATOM 742 C C . VAL A 1 96 ? 16.031 -10.242 -21.859 1 93.06 96 VAL A C 1
ATOM 744 O O . VAL A 1 96 ? 16.438 -9.109 -21.594 1 93.06 96 VAL A O 1
ATOM 747 N N . LEU A 1 97 ? 15.539 -11.055 -20.938 1 93.19 97 LEU A N 1
ATOM 748 C CA . LEU A 1 97 ? 15.391 -10.648 -19.547 1 93.19 97 LEU A CA 1
ATOM 749 C C . LEU A 1 97 ? 16.062 -11.648 -18.609 1 93.19 97 LEU A C 1
ATOM 751 O O . LEU A 1 97 ? 15.453 -12.141 -17.656 1 93.19 97 LEU A O 1
ATOM 755 N N . PRO A 1 98 ? 17.312 -11.891 -18.844 1 92.69 98 PRO A N 1
ATOM 756 C CA . PRO A 1 98 ? 17.953 -12.977 -18.094 1 92.69 98 PRO A CA 1
ATOM 757 C C . PRO A 1 98 ? 18.031 -12.695 -16.609 1 92.69 98 PRO A C 1
ATOM 759 O O . PRO A 1 98 ? 18.094 -13.625 -15.797 1 92.69 98 PRO A O 1
ATOM 762 N N . GLU A 1 99 ? 18 -11.445 -16.219 1 92.5 99 GLU A N 1
ATOM 763 C CA . GLU A 1 99 ? 18.125 -11.078 -14.812 1 92.5 99 GLU A CA 1
ATOM 764 C C . GLU A 1 99 ? 16.875 -11.492 -14.023 1 92.5 99 GLU A C 1
ATOM 766 O O . GLU A 1 99 ? 16.922 -11.633 -12.805 1 92.5 99 GLU A O 1
ATOM 771 N N . TRP A 1 100 ? 15.773 -11.68 -14.664 1 92.75 100 TRP A N 1
ATOM 772 C CA . TRP A 1 100 ? 14.531 -12.023 -13.984 1 92.75 100 TRP A CA 1
ATOM 773 C C . TRP A 1 100 ? 14.547 -13.484 -13.539 1 92.75 100 TRP A C 1
ATOM 775 O O . TRP A 1 100 ? 14.234 -13.789 -12.383 1 92.75 100 TRP A O 1
ATOM 785 N N . GLY A 1 101 ? 14.922 -14.359 -14.43 1 94.06 101 GLY A N 1
ATOM 786 C CA . GLY A 1 101 ? 15.062 -15.758 -14.07 1 94.06 101 GLY A CA 1
ATOM 787 C 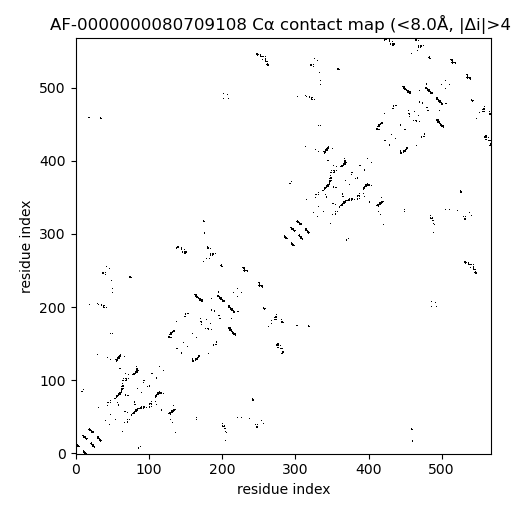C . GLY A 1 101 ? 16.328 -16.062 -13.289 1 94.06 101 GLY A C 1
ATOM 788 O O . GLY A 1 101 ? 16.391 -17.047 -12.555 1 94.06 101 GLY A O 1
ATOM 789 N N . ALA A 1 102 ? 17.297 -15.195 -13.57 1 94.38 102 ALA A N 1
ATOM 790 C CA . ALA A 1 102 ? 18.562 -15.273 -12.844 1 94.38 102 ALA A CA 1
ATOM 791 C C . ALA A 1 102 ? 19.109 -16.688 -12.859 1 94.38 102 ALA A C 1
ATOM 793 O O . ALA A 1 102 ? 19.484 -17.234 -11.82 1 94.38 102 ALA A O 1
ATOM 794 N N . GLY A 1 103 ? 19.016 -17.406 -14.008 1 93.5 103 GLY A N 1
ATOM 795 C CA . GLY A 1 103 ? 19.641 -18.719 -14.203 1 93.5 103 GLY A CA 1
ATOM 796 C C . GLY A 1 103 ? 18.766 -19.859 -13.719 1 93.5 103 GLY A C 1
ATOM 797 O O . GLY A 1 103 ? 19.219 -21 -13.648 1 93.5 103 GLY A O 1
ATOM 798 N N . VAL A 1 104 ? 17.516 -19.578 -13.492 1 97 104 VAL A N 1
ATOM 799 C CA . VAL A 1 104 ? 16.641 -20.562 -12.867 1 97 104 VAL A CA 1
ATOM 800 C C . VAL A 1 104 ? 16.438 -21.75 -13.812 1 97 104 VAL A C 1
ATOM 802 O O . VAL A 1 104 ? 16.172 -22.875 -13.367 1 97 104 VAL A O 1
ATOM 805 N N . LEU A 1 105 ? 16.641 -21.609 -15.055 1 96.19 105 LEU A N 1
ATOM 806 C CA . LEU A 1 105 ? 16.422 -22.641 -16.062 1 96.19 105 LEU A CA 1
ATOM 807 C C . LEU A 1 105 ? 17.469 -23.75 -15.93 1 96.19 105 LEU A C 1
ATOM 809 O O . LEU A 1 105 ? 17.281 -24.859 -16.453 1 96.19 105 LEU A O 1
ATOM 813 N N . ASP A 1 106 ? 18.547 -23.406 -15.258 1 96.62 106 ASP A N 1
ATOM 814 C CA . ASP A 1 106 ? 19.609 -24.391 -15.062 1 96.62 106 ASP A CA 1
ATOM 815 C C . ASP A 1 106 ? 19.406 -25.188 -13.781 1 96.62 106 ASP A C 1
ATOM 817 O O . ASP A 1 106 ? 20.141 -26.125 -13.5 1 96.62 106 ASP A O 1
ATOM 821 N N . ASP A 1 107 ? 18.453 -24.797 -12.992 1 97.94 107 ASP A N 1
ATOM 822 C CA . ASP A 1 107 ? 18.172 -25.531 -11.758 1 97.94 107 ASP A CA 1
ATOM 823 C C . ASP A 1 107 ? 17.484 -26.859 -12.055 1 97.94 107 ASP A C 1
ATOM 825 O O . ASP A 1 107 ? 16.406 -26.891 -12.641 1 97.94 107 ASP A O 1
ATOM 829 N N . PRO A 1 108 ? 18 -27.984 -11.672 1 98.31 108 PRO A N 1
ATOM 830 C CA . PRO A 1 108 ? 17.469 -29.297 -12.031 1 98.31 108 PRO A CA 1
ATOM 831 C C . PRO A 1 108 ? 16.109 -29.578 -11.375 1 98.31 108 PRO A C 1
ATOM 833 O O . PRO A 1 108 ? 15.414 -30.516 -11.773 1 98.31 108 PRO A O 1
ATOM 836 N N . ARG A 1 109 ? 15.781 -28.797 -10.375 1 98.62 109 ARG A N 1
ATOM 837 C CA . ARG A 1 109 ? 14.5 -29 -9.711 1 98.62 109 ARG A CA 1
ATOM 838 C C . ARG A 1 109 ? 13.352 -28.453 -10.562 1 98.62 109 ARG A C 1
ATOM 840 O O . ARG A 1 109 ? 12.188 -28.781 -10.328 1 98.62 109 ARG A O 1
ATOM 847 N N . LEU A 1 110 ? 13.656 -27.578 -11.531 1 98.69 110 LEU A N 1
ATOM 848 C CA . LEU A 1 110 ? 12.633 -26.938 -12.344 1 98.69 110 LEU A CA 1
ATOM 849 C C . LEU A 1 110 ? 12.219 -27.828 -13.508 1 98.69 110 LEU A C 1
ATOM 851 O O . LEU A 1 110 ? 13.062 -28.312 -14.258 1 98.69 110 LEU A O 1
ATOM 855 N N . GLU A 1 111 ? 10.992 -28.078 -13.617 1 98.12 111 GLU A N 1
ATOM 856 C CA . GLU A 1 111 ? 10.375 -28.766 -14.75 1 98.12 111 GLU A CA 1
ATOM 857 C C . GLU A 1 111 ? 9.406 -27.844 -15.492 1 98.12 111 GLU A C 1
ATOM 859 O O . GLU A 1 111 ? 8.422 -27.375 -14.922 1 98.12 111 GLU A O 1
ATOM 864 N N . LEU A 1 112 ? 9.68 -27.656 -16.797 1 97.56 112 LEU A N 1
ATOM 865 C CA . LEU A 1 112 ? 8.883 -26.734 -17.594 1 97.56 112 LEU A CA 1
ATOM 866 C C . LEU A 1 112 ? 7.988 -27.484 -18.562 1 97.56 112 LEU A C 1
ATOM 868 O O . LEU A 1 112 ? 8.414 -28.469 -19.156 1 97.56 112 LEU A O 1
ATOM 872 N N . HIS A 1 113 ? 6.801 -27.047 -18.609 1 97.38 113 HIS A N 1
ATOM 873 C CA . HIS A 1 113 ? 5.848 -27.547 -19.594 1 97.38 113 HIS A CA 1
ATOM 874 C C . HIS A 1 113 ? 5.176 -26.406 -20.344 1 97.38 113 HIS A C 1
ATOM 876 O O . HIS A 1 113 ? 4.844 -25.375 -19.75 1 97.38 113 HIS A O 1
ATOM 882 N N . TYR A 1 114 ? 5.031 -26.547 -21.641 1 96.38 114 TYR A N 1
ATOM 883 C CA . TYR A 1 114 ? 4.383 -25.547 -22.484 1 96.38 114 TYR A CA 1
ATOM 884 C C . TYR A 1 114 ? 3.002 -26.016 -22.922 1 96.38 114 TYR A C 1
ATOM 886 O O . TYR A 1 114 ? 2.83 -26.469 -24.062 1 96.38 114 TYR A O 1
ATOM 894 N N . THR A 1 115 ? 2.086 -25.922 -22.109 1 94.19 115 THR A N 1
ATOM 895 C CA . THR A 1 115 ? 0.708 -26.344 -22.328 1 94.19 115 THR A CA 1
ATOM 896 C C . THR A 1 115 ? -0.247 -25.578 -21.438 1 94.19 115 THR A C 1
ATOM 898 O O . THR A 1 115 ? 0.161 -24.625 -20.75 1 94.19 115 THR A O 1
ATOM 901 N N . ASP A 1 116 ? -1.504 -25.922 -21.484 1 92.88 116 ASP A N 1
ATOM 902 C CA . ASP A 1 116 ? -2.535 -25.312 -20.641 1 92.88 116 ASP A CA 1
ATOM 903 C C . ASP A 1 116 ? -2.375 -25.719 -19.188 1 92.88 116 ASP A C 1
ATOM 905 O O . ASP A 1 116 ? -2.281 -26.922 -18.875 1 92.88 116 ASP A O 1
ATOM 909 N N . ALA A 1 117 ? -2.312 -24.688 -18.328 1 93.69 117 ALA A N 1
ATOM 910 C CA . ALA A 1 117 ? -2.039 -24.922 -16.906 1 93.69 117 ALA A CA 1
ATOM 911 C C . ALA A 1 117 ? -3.117 -25.812 -16.281 1 93.69 117 ALA A C 1
ATOM 913 O O . ALA A 1 117 ? -2.816 -26.672 -15.453 1 93.69 117 ALA A O 1
ATOM 914 N N . HIS A 1 118 ? -4.391 -25.547 -16.625 1 93.44 118 HIS A N 1
ATOM 915 C CA . HIS A 1 118 ? -5.492 -26.328 -16.078 1 93.44 118 HIS A CA 1
ATOM 916 C C . HIS A 1 118 ? -5.445 -27.766 -16.594 1 93.44 118 HIS A C 1
ATOM 918 O O . HIS A 1 118 ? -5.602 -28.719 -15.828 1 93.44 118 HIS A O 1
ATOM 924 N N . ALA A 1 119 ? -5.25 -27.906 -17.859 1 93.81 119 ALA A N 1
ATOM 925 C CA . ALA A 1 119 ? -5.195 -29.234 -18.484 1 93.81 119 ALA A CA 1
ATOM 926 C C . ALA A 1 119 ? -4.062 -30.062 -17.891 1 93.81 119 ALA A C 1
ATOM 928 O O . ALA A 1 119 ? -4.234 -31.266 -17.641 1 93.81 119 ALA A O 1
ATOM 929 N N . PHE A 1 120 ? -2.947 -29.406 -17.719 1 95.81 120 PHE A N 1
ATOM 930 C CA . PHE A 1 120 ? -1.805 -30.125 -17.141 1 95.81 120 PHE A CA 1
ATOM 931 C C . PHE A 1 120 ? -2.145 -30.688 -15.773 1 95.81 120 PHE A C 1
ATOM 933 O O . PHE A 1 120 ? -1.857 -31.859 -15.492 1 95.81 120 PHE A O 1
ATOM 940 N N . LEU A 1 121 ? -2.709 -29.859 -14.891 1 94.31 121 LEU A N 1
ATOM 941 C CA . LEU A 1 121 ? -3.053 -30.297 -13.539 1 94.31 121 LEU A CA 1
ATOM 942 C C . LEU A 1 121 ? -4.047 -31.453 -13.578 1 94.31 121 LEU A C 1
ATOM 944 O O . LEU A 1 121 ? -3.998 -32.344 -12.727 1 94.31 121 LEU A O 1
ATOM 948 N N . ARG A 1 122 ? -4.918 -31.391 -14.539 1 94.25 122 ARG A N 1
ATOM 949 C CA . ARG A 1 122 ? -5.938 -32.438 -14.656 1 94.25 122 ARG A CA 1
ATOM 950 C C . ARG A 1 122 ? -5.324 -33.75 -15.078 1 94.25 122 ARG A C 1
ATOM 952 O O . ARG A 1 122 ? -5.801 -34.812 -14.672 1 94.25 122 ARG A O 1
ATOM 959 N N . GLU A 1 123 ? -4.367 -33.625 -15.789 1 94.5 123 GLU A N 1
ATOM 960 C CA . GLU A 1 123 ? -3.752 -34.844 -16.344 1 94.5 123 GLU A CA 1
ATOM 961 C C . GLU A 1 123 ? -2.707 -35.406 -15.383 1 94.5 123 GLU A C 1
ATOM 963 O O . GLU A 1 123 ? -2.334 -36.562 -15.5 1 94.5 123 GLU A O 1
ATOM 968 N N . SER A 1 124 ? -2.279 -34.625 -14.539 1 88.75 124 SER A N 1
ATOM 969 C CA . SER A 1 124 ? -1.263 -35.062 -13.586 1 88.75 124 SER A CA 1
ATOM 970 C C . SER A 1 124 ? -1.896 -35.656 -12.328 1 88.75 124 SER A C 1
ATOM 972 O O . SER A 1 124 ? -3 -35.25 -11.945 1 88.75 124 SER A O 1
ATOM 974 N N . GLU A 1 125 ? -1.273 -36.688 -11.766 1 91.12 125 GLU A N 1
ATOM 975 C CA . GLU A 1 125 ? -1.712 -37.25 -10.492 1 91.12 125 GLU A CA 1
ATOM 976 C C . GLU A 1 125 ? -0.852 -36.75 -9.344 1 91.12 125 GLU A C 1
ATOM 978 O O . GLU A 1 125 ? -1.07 -37.094 -8.18 1 91.12 125 GLU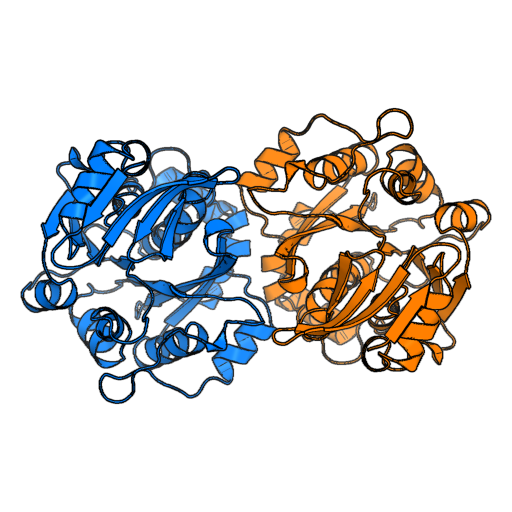 A O 1
ATOM 983 N N . ASP A 1 126 ? -0.028 -35.844 -9.695 1 95.56 126 ASP A N 1
ATOM 984 C CA . ASP A 1 126 ? 0.893 -35.344 -8.688 1 95.56 126 ASP A CA 1
ATOM 985 C C . ASP A 1 126 ? 0.166 -34.438 -7.699 1 95.56 126 ASP A C 1
ATOM 987 O O . ASP A 1 126 ? -0.808 -33.75 -8.055 1 95.56 126 ASP A O 1
ATOM 991 N N . MET A 1 127 ? 0.633 -34.531 -6.473 1 98 127 MET A N 1
ATOM 992 C CA . MET A 1 127 ? 0.182 -33.625 -5.414 1 98 127 MET A CA 1
ATOM 993 C C . MET A 1 127 ? 1.22 -32.531 -5.148 1 98 127 MET A C 1
ATOM 995 O O . MET A 1 127 ? 2.42 -32.781 -5.289 1 98 127 MET A O 1
ATOM 999 N N . TYR A 1 128 ? 0.744 -31.406 -4.766 1 98.75 128 TYR A N 1
ATOM 1000 C CA . TYR A 1 128 ? 1.634 -30.266 -4.555 1 98.75 128 TYR A CA 1
ATOM 1001 C C . TYR A 1 128 ? 1.428 -29.656 -3.17 1 98.75 128 TYR A C 1
ATOM 1003 O O . TYR A 1 128 ? 0.298 -29.578 -2.684 1 98.75 128 TYR A O 1
ATOM 1011 N N . ASP A 1 129 ? 2.52 -29.25 -2.549 1 98.81 129 ASP A N 1
ATOM 1012 C CA . ASP A 1 129 ? 2.467 -28.547 -1.271 1 98.81 129 ASP A CA 1
ATOM 1013 C C . ASP A 1 129 ? 2.006 -27.109 -1.453 1 98.81 129 ASP A C 1
ATOM 1015 O O . ASP A 1 129 ? 1.315 -26.547 -0.593 1 98.81 129 ASP A O 1
ATOM 1019 N N . VAL A 1 130 ? 2.422 -26.516 -2.529 1 98.88 130 VAL A N 1
ATOM 1020 C CA . VAL A 1 130 ? 2.025 -25.156 -2.855 1 98.88 130 VAL A CA 1
ATOM 1021 C C . VAL A 1 130 ? 1.656 -25.062 -4.336 1 98.88 130 VAL A C 1
ATOM 1023 O O . VAL A 1 130 ? 2.385 -25.562 -5.195 1 98.88 130 VAL A O 1
ATOM 1026 N N . ILE A 1 131 ? 0.521 -24.5 -4.605 1 98.88 131 ILE A N 1
ATOM 1027 C CA . ILE A 1 131 ? 0.084 -24.141 -5.953 1 98.88 131 ILE A CA 1
ATOM 1028 C C . ILE A 1 131 ? 0.072 -22.625 -6.117 1 98.88 131 ILE A C 1
ATOM 1030 O O . ILE A 1 131 ? -0.616 -21.922 -5.375 1 98.88 131 ILE A O 1
ATOM 1034 N N . ILE A 1 132 ? 0.854 -22.125 -7.059 1 98.88 132 ILE A N 1
ATOM 1035 C CA . ILE A 1 132 ? 0.952 -20.703 -7.348 1 98.88 132 ILE A CA 1
ATOM 1036 C C . ILE A 1 132 ? 0.335 -20.406 -8.711 1 98.88 132 ILE A C 1
ATOM 1038 O O . ILE A 1 132 ? 0.813 -20.906 -9.734 1 98.88 132 ILE A O 1
ATOM 1042 N N . MET A 1 133 ? -0.7 -19.641 -8.711 1 98 133 MET A N 1
ATOM 1043 C CA . MET A 1 133 ? -1.334 -19.219 -9.961 1 98 133 MET A CA 1
ATOM 1044 C C . MET A 1 133 ? -0.902 -17.812 -10.352 1 98 133 MET A C 1
ATOM 1046 O O . MET A 1 133 ? -1.472 -16.828 -9.875 1 98 133 MET A O 1
ATOM 1050 N N . ASP A 1 134 ? 0.086 -17.719 -11.156 1 96.38 134 ASP A N 1
ATOM 1051 C CA . ASP A 1 134 ? 0.658 -16.484 -11.695 1 96.38 134 ASP A CA 1
ATOM 1052 C C . ASP A 1 134 ? 0.172 -16.25 -13.125 1 96.38 134 ASP A C 1
ATOM 1054 O O . ASP A 1 134 ? 0.969 -16.234 -14.062 1 96.38 134 ASP A O 1
ATOM 1058 N N . ILE A 1 135 ? -1.093 -16 -13.234 1 90.38 135 ILE A N 1
ATOM 1059 C CA . ILE A 1 135 ? -1.774 -15.977 -14.523 1 90.38 135 ILE A CA 1
ATOM 1060 C C . ILE A 1 135 ? -2.264 -14.562 -14.82 1 90.38 135 ILE A C 1
ATOM 1062 O O . ILE A 1 135 ? -2.414 -13.75 -13.906 1 90.38 135 ILE A O 1
ATOM 1066 N N . ALA A 1 136 ? -2.42 -14.336 -16.078 1 77.12 136 ALA A N 1
ATOM 1067 C CA . ALA A 1 136 ? -2.902 -13.023 -16.5 1 77.12 136 ALA A CA 1
ATOM 1068 C C . ALA A 1 136 ? -4.32 -12.773 -15.984 1 77.12 136 ALA A C 1
ATOM 1070 O O . ALA A 1 136 ? -5.039 -13.719 -15.648 1 77.12 136 ALA A O 1
ATOM 1071 N N . ASP A 1 137 ? -4.652 -11.516 -15.906 1 72.62 137 ASP A N 1
ATOM 1072 C CA . ASP A 1 137 ? -5.973 -11.094 -15.453 1 72.62 137 ASP A CA 1
ATOM 1073 C C . ASP A 1 137 ? -7.078 -11.719 -16.297 1 72.62 137 ASP A C 1
ATOM 1075 O O . ASP A 1 137 ? -6.859 -12.039 -17.469 1 72.62 137 ASP A O 1
ATOM 1079 N N . PRO A 1 138 ? -8.109 -11.961 -15.617 1 69.69 138 PRO A N 1
ATOM 1080 C CA . PRO A 1 138 ? -9.242 -12.492 -16.375 1 69.69 138 PRO A CA 1
ATOM 1081 C C . PRO A 1 138 ? -9.875 -11.445 -17.297 1 69.69 138 PRO A C 1
ATOM 1083 O O . PRO A 1 138 ? -10.922 -10.883 -16.969 1 69.69 138 PRO A O 1
ATOM 1086 N N . ILE A 1 139 ? -9.141 -11.195 -18.219 1 63.38 139 ILE A N 1
ATOM 1087 C CA . ILE A 1 139 ? -9.617 -10.203 -19.188 1 63.38 139 ILE A CA 1
ATOM 1088 C C . ILE A 1 139 ? -10.633 -10.836 -20.125 1 63.38 139 ILE A C 1
ATOM 1090 O O . ILE A 1 139 ? -10.633 -12.055 -20.312 1 63.38 139 ILE A O 1
ATOM 1094 N N . GLU A 1 140 ? -11.445 -10.031 -20.625 1 57.38 140 GLU A N 1
ATOM 1095 C CA . GLU A 1 140 ? -12.516 -10.5 -21.516 1 57.38 140 GLU A CA 1
ATOM 1096 C C . GLU A 1 140 ? -11.969 -11.43 -22.594 1 57.38 140 GLU A C 1
ATOM 1098 O O . GLU A 1 140 ? -10.961 -11.125 -23.234 1 57.38 140 GLU A O 1
ATOM 1103 N N . ALA A 1 141 ? -12.562 -12.539 -22.766 1 55.84 141 ALA A N 1
ATOM 1104 C CA . ALA A 1 141 ? -12.43 -13.453 -23.891 1 55.84 141 ALA A CA 1
ATOM 1105 C C . ALA A 1 141 ? -11.172 -14.305 -23.766 1 55.84 141 ALA A C 1
ATOM 1107 O O . ALA A 1 141 ? -10.883 -15.125 -24.625 1 55.84 141 ALA A O 1
ATOM 1108 N N . GLY A 1 142 ? -10.406 -14.07 -22.594 1 60.56 142 GLY A N 1
ATOM 1109 C CA . GLY A 1 142 ? -9.203 -14.883 -22.609 1 60.56 142 GLY A CA 1
ATOM 1110 C C . GLY A 1 142 ? -9.367 -16.203 -21.859 1 60.56 142 GLY A C 1
ATOM 1111 O O . GLY A 1 142 ? -10.266 -16.344 -21.031 1 60.56 142 GLY A O 1
ATOM 1112 N N . PRO A 1 143 ? -8.727 -17.188 -22.391 1 62.16 143 PRO A N 1
ATOM 1113 C CA . PRO A 1 143 ? -8.789 -18.531 -21.797 1 62.16 143 PRO A CA 1
ATOM 1114 C C . PRO A 1 143 ? -8.398 -18.531 -20.312 1 62.16 143 PRO A C 1
ATOM 1116 O O . PRO A 1 143 ? -8.742 -19.469 -19.594 1 62.16 143 PRO A O 1
ATOM 1119 N N . GLY A 1 144 ? -8.008 -17.438 -19.75 1 78.94 144 GLY A N 1
ATOM 1120 C CA . GLY A 1 144 ? -7.422 -17.438 -18.422 1 78.94 144 GLY A CA 1
ATOM 1121 C C . GLY A 1 144 ? -8.461 -17.359 -17.312 1 78.94 144 GLY A C 1
ATOM 1122 O O . GLY A 1 144 ? -8.195 -17.781 -16.188 1 78.94 144 GLY A O 1
ATOM 1123 N N . TYR A 1 145 ? -9.742 -17.078 -17.625 1 84.38 145 TYR A N 1
ATOM 1124 C CA . TYR A 1 145 ? -10.711 -16.844 -16.562 1 84.38 145 TYR A CA 1
ATOM 1125 C C . TYR A 1 145 ? -11.047 -18.141 -15.836 1 84.38 145 TYR A C 1
ATOM 1127 O O . TYR A 1 145 ? -11.367 -18.141 -14.648 1 84.38 145 TYR A O 1
ATOM 1135 N N . ILE A 1 146 ? -10.914 -19.312 -16.5 1 89.25 146 ILE A N 1
ATOM 1136 C CA . ILE A 1 146 ? -11.258 -20.625 -15.938 1 89.25 146 ILE A CA 1
ATOM 1137 C C . ILE A 1 146 ? -10.422 -20.891 -14.695 1 89.25 146 ILE A C 1
ATOM 1139 O O . ILE A 1 146 ? -10.875 -21.547 -13.758 1 89.25 146 ILE A O 1
ATOM 1143 N N . LEU A 1 147 ? -9.273 -20.281 -14.68 1 92.75 147 LEU A N 1
ATOM 1144 C CA . LEU A 1 147 ? -8.328 -20.531 -13.594 1 92.75 147 LEU A CA 1
ATOM 1145 C C . LEU A 1 147 ? -8.688 -19.719 -12.359 1 92.75 147 LEU A C 1
ATOM 1147 O O . LEU A 1 147 ? -8.047 -19.844 -11.32 1 92.75 147 LEU A O 1
ATOM 1151 N N . TYR A 1 148 ? -9.797 -18.938 -12.43 1 94.88 148 TYR A N 1
ATOM 1152 C CA . TYR A 1 148 ? -10.266 -18.125 -11.305 1 94.88 148 TYR A CA 1
ATOM 1153 C C . TYR A 1 148 ? -11.625 -18.609 -10.828 1 94.88 148 TYR A C 1
ATOM 1155 O O . TYR A 1 148 ? -12.188 -18.047 -9.883 1 94.88 148 TYR A O 1
ATOM 1163 N N . THR A 1 149 ? -12.172 -19.656 -11.383 1 95.38 149 THR A N 1
ATOM 1164 C CA . THR A 1 149 ? -13.539 -20.062 -11.109 1 95.38 149 THR A CA 1
ATOM 1165 C C . THR A 1 149 ? -13.602 -20.969 -9.883 1 95.38 149 THR A C 1
ATOM 1167 O O . THR A 1 149 ? -12.594 -21.594 -9.508 1 95.38 149 THR A O 1
ATOM 1170 N N . GLN A 1 150 ? -14.797 -21.047 -9.328 1 97.81 150 GLN A N 1
ATOM 1171 C CA . GLN A 1 150 ? -15.055 -21.938 -8.203 1 97.81 150 GLN A CA 1
ATOM 1172 C C . GLN A 1 150 ? -14.75 -23.391 -8.555 1 97.81 150 GLN A C 1
ATOM 1174 O O . GLN A 1 150 ? -14.195 -24.125 -7.742 1 97.81 150 GLN A O 1
ATOM 1179 N N . GLU A 1 151 ? -15.102 -23.75 -9.812 1 97.38 151 GLU A N 1
ATOM 1180 C CA . GLU A 1 151 ? -14.844 -25.109 -10.281 1 97.38 151 GLU A CA 1
ATOM 1181 C C . GLU A 1 151 ? -13.352 -25.422 -10.273 1 97.38 151 GLU A C 1
ATOM 1183 O O . GLU A 1 151 ? -12.945 -26.484 -9.805 1 97.38 151 GLU A O 1
ATOM 1188 N N . PHE A 1 152 ? -12.562 -24.516 -10.75 1 96.75 152 PHE A N 1
ATOM 1189 C CA . PHE A 1 152 ? -11.125 -24.734 -10.758 1 96.75 152 PHE A CA 1
ATOM 1190 C C . PHE A 1 152 ? -10.578 -24.828 -9.336 1 96.75 152 PHE A C 1
ATOM 1192 O O . PHE A 1 152 ? -9.766 -25.703 -9.031 1 96.75 152 PHE A O 1
ATOM 1199 N N . TYR A 1 153 ? -10.969 -23.859 -8.461 1 98.19 153 TYR A N 1
ATOM 1200 C CA . TYR A 1 153 ? -10.453 -23.859 -7.102 1 98.19 153 TYR A CA 1
ATOM 1201 C C . TYR A 1 153 ? -10.836 -25.141 -6.367 1 98.19 153 TYR A C 1
ATOM 1203 O O . TYR A 1 153 ? -10.023 -25.719 -5.637 1 98.19 153 TYR A O 1
ATOM 1211 N N . LYS A 1 154 ? -12.07 -25.641 -6.574 1 98.25 154 LYS A N 1
ATOM 1212 C CA . LYS A 1 154 ? -12.469 -26.922 -6.004 1 98.25 154 LYS A CA 1
ATOM 1213 C C . LYS A 1 154 ? -11.57 -28.047 -6.504 1 98.25 154 LYS A C 1
ATOM 1215 O O . LYS A 1 154 ? -11.102 -28.875 -5.719 1 98.25 154 LYS A O 1
ATOM 1220 N N . PHE A 1 155 ? -11.406 -28 -7.762 1 97.62 155 PHE A N 1
ATOM 1221 C CA . PHE A 1 155 ? -10.531 -29.016 -8.352 1 97.62 155 PHE A CA 1
ATOM 1222 C C . PHE A 1 155 ? -9.125 -28.906 -7.777 1 97.62 155 PHE A C 1
ATOM 1224 O O . PHE A 1 155 ? -8.5 -29.922 -7.461 1 97.62 155 PHE A O 1
ATOM 1231 N N . ALA A 1 156 ? -8.531 -27.719 -7.656 1 97.5 156 ALA A N 1
ATOM 1232 C CA . ALA A 1 156 ? -7.176 -27.484 -7.164 1 97.5 156 ALA A CA 1
ATOM 1233 C C . ALA A 1 156 ? -6.988 -28.094 -5.777 1 97.5 156 ALA A C 1
ATOM 1235 O O . ALA A 1 156 ? -5.895 -28.547 -5.438 1 97.5 156 ALA A O 1
ATOM 1236 N N . THR A 1 157 ? -8.07 -28.125 -4.949 1 97.69 157 THR A N 1
ATOM 1237 C CA . THR A 1 157 ? -7.969 -28.703 -3.619 1 97.69 157 THR A CA 1
ATOM 1238 C C . THR A 1 157 ? -7.605 -30.188 -3.707 1 97.69 157 THR A C 1
ATOM 1240 O O . THR A 1 157 ? -6.957 -30.734 -2.809 1 97.69 157 THR A O 1
ATOM 1243 N N . THR A 1 158 ? -7.988 -30.828 -4.852 1 97.44 158 THR A N 1
ATOM 1244 C CA . THR A 1 158 ? -7.723 -32.25 -5.016 1 97.44 158 THR A CA 1
ATOM 1245 C C . THR A 1 158 ? -6.273 -32.5 -5.43 1 97.44 158 THR A C 1
ATOM 1247 O O . THR A 1 158 ? -5.801 -33.625 -5.422 1 97.44 158 THR A O 1
ATOM 1250 N N . ARG A 1 159 ? -5.586 -31.438 -5.73 1 98.06 159 ARG A N 1
ATOM 1251 C CA . ARG A 1 159 ? -4.195 -31.547 -6.152 1 98.06 159 ARG A CA 1
ATOM 1252 C C . ARG A 1 159 ? -3.256 -30.969 -5.098 1 98.06 159 ARG A C 1
ATOM 1254 O O . ARG A 1 159 ? -2.043 -30.891 -5.312 1 98.06 159 ARG A O 1
ATOM 1261 N N . LEU A 1 160 ? -3.799 -30.5 -3.998 1 98.06 160 LEU A N 1
ATOM 1262 C CA . LEU A 1 160 ? -3.012 -30.031 -2.865 1 98.06 160 LEU A CA 1
ATOM 1263 C C . LEU A 1 160 ? -2.75 -31.156 -1.873 1 98.06 160 LEU A C 1
ATOM 1265 O O . LEU A 1 160 ? -3.652 -31.938 -1.568 1 98.06 160 LEU A O 1
ATOM 1269 N N . SER A 1 161 ? -1.529 -31.266 -1.417 1 97.38 161 SER A N 1
ATOM 1270 C CA . SER A 1 161 ? -1.218 -32.156 -0.307 1 97.38 161 SER A CA 1
ATOM 1271 C C . SER A 1 161 ? -1.877 -31.688 0.985 1 97.38 161 SER A C 1
ATOM 1273 O O . SER A 1 161 ? -2.303 -30.531 1.086 1 97.38 161 SER A O 1
ATOM 1275 N N . PRO A 1 162 ? -1.974 -32.656 1.971 1 95.06 162 PRO A N 1
ATOM 1276 C CA . PRO A 1 162 ? -2.449 -32.188 3.271 1 95.06 162 PRO A CA 1
ATOM 1277 C C . PRO A 1 162 ? -1.635 -31.016 3.805 1 95.06 162 PRO A C 1
ATOM 1279 O O . PRO A 1 162 ? -0.403 -31.078 3.842 1 95.06 162 PRO A O 1
ATOM 1282 N N . GLY A 1 163 ? -2.344 -29.969 4.09 1 95.94 163 GLY A N 1
ATOM 1283 C CA . GLY A 1 163 ? -1.665 -28.766 4.566 1 95.94 163 GLY A CA 1
ATOM 1284 C C . GLY A 1 163 ? -1.231 -27.844 3.449 1 95.94 163 GLY A C 1
ATOM 1285 O O . GLY A 1 163 ? -0.567 -26.828 3.695 1 95.94 163 GLY A O 1
ATOM 1286 N N . GLY A 1 164 ? -1.625 -28.203 2.25 1 98.38 164 GLY A N 1
ATOM 1287 C CA . GLY A 1 164 ? -1.197 -27.453 1.078 1 98.38 164 GLY A CA 1
ATOM 1288 C C . GLY A 1 164 ? -1.771 -26.047 1.023 1 98.38 164 GLY A C 1
ATOM 1289 O O . GLY A 1 164 ? -2.719 -25.734 1.746 1 98.38 164 GLY A O 1
ATOM 1290 N N . VAL A 1 165 ? -1.131 -25.172 0.251 1 98.62 165 VAL A N 1
ATOM 1291 C CA . VAL A 1 165 ? -1.47 -23.766 0.123 1 98.62 165 VAL A CA 1
ATOM 1292 C C . VAL A 1 165 ? -1.615 -23.391 -1.353 1 98.62 165 VAL A C 1
ATOM 1294 O O . VAL A 1 165 ? -0.846 -23.875 -2.193 1 98.62 165 VAL A O 1
ATOM 1297 N N . LEU A 1 166 ? -2.65 -22.641 -1.662 1 98.88 166 LEU A N 1
ATOM 1298 C CA . LEU A 1 166 ? -2.803 -22.031 -2.982 1 98.88 166 LEU A CA 1
ATOM 1299 C C . LEU A 1 166 ? -2.682 -20.516 -2.904 1 98.88 166 LEU A C 1
ATOM 1301 O O . LEU A 1 166 ? -3.234 -19.891 -1.995 1 98.88 166 LEU A O 1
ATOM 1305 N N . VAL A 1 167 ? -1.932 -19.906 -3.791 1 98.88 167 VAL A N 1
ATOM 1306 C CA . VAL A 1 167 ? -1.883 -18.453 -3.9 1 98.88 167 VAL A CA 1
ATOM 1307 C C . VAL A 1 167 ? -2.125 -18.047 -5.352 1 98.88 167 VAL A C 1
ATOM 1309 O O . VAL A 1 167 ? -1.708 -18.734 -6.281 1 98.88 167 VAL A O 1
ATOM 1312 N N . THR A 1 168 ? -2.811 -16.969 -5.512 1 98.31 168 THR A N 1
ATOM 1313 C CA . THR A 1 168 ? -3.074 -16.453 -6.848 1 98.31 168 THR A CA 1
ATOM 1314 C C . THR A 1 168 ? -3.016 -14.93 -6.859 1 98.31 168 THR A C 1
ATOM 1316 O O . THR A 1 168 ? -3.439 -14.273 -5.902 1 98.31 168 THR A O 1
ATOM 1319 N N . GLN A 1 169 ? -2.387 -14.406 -7.926 1 96.62 169 GLN A N 1
ATOM 1320 C CA . GLN A 1 169 ? -2.613 -12.984 -8.164 1 96.62 169 GLN A CA 1
ATOM 1321 C C . GLN A 1 169 ? -4.098 -12.695 -8.375 1 96.62 169 GLN A C 1
ATOM 1323 O O . GLN A 1 169 ? -4.816 -13.5 -8.969 1 96.62 169 GLN A O 1
ATOM 1328 N N . SER A 1 170 ? -4.566 -11.531 -7.91 1 96 170 SER A N 1
ATOM 1329 C CA . SER A 1 170 ? -6.012 -11.336 -7.855 1 96 170 SER A CA 1
ATOM 1330 C C . SER A 1 170 ? -6.402 -9.961 -8.375 1 96 170 SER A C 1
ATOM 1332 O O . SER A 1 170 ? -7.445 -9.414 -8 1 96 170 SER A O 1
ATOM 1334 N N . GLY A 1 171 ? -5.574 -9.352 -9.164 1 94.31 171 GLY A N 1
ATOM 1335 C CA . GLY A 1 171 ? -5.93 -8.102 -9.82 1 94.31 171 GLY A CA 1
ATOM 1336 C C . GLY A 1 171 ? -5.766 -6.887 -8.93 1 94.31 171 GLY A C 1
ATOM 1337 O O . GLY A 1 171 ? -5.094 -6.953 -7.895 1 94.31 171 GLY A O 1
ATOM 1338 N N . ALA A 1 172 ? -6.379 -5.754 -9.422 1 95.19 172 ALA A N 1
ATOM 1339 C CA . ALA A 1 172 ? -6.227 -4.457 -8.766 1 95.19 172 ALA A CA 1
ATOM 1340 C C . ALA A 1 172 ? -6.914 -4.445 -7.406 1 95.19 172 ALA A C 1
ATOM 1342 O O . ALA A 1 172 ? -8.07 -4.859 -7.281 1 95.19 172 ALA A O 1
ATOM 1343 N N . ALA A 1 173 ? -6.172 -4.039 -6.398 1 97 173 ALA A N 1
ATOM 1344 C CA . ALA A 1 173 ? -6.68 -3.895 -5.035 1 97 173 ALA A CA 1
ATOM 1345 C C . ALA A 1 173 ? -6.633 -2.438 -4.586 1 97 173 ALA A C 1
ATOM 1347 O O . ALA A 1 173 ? -6.121 -2.129 -3.508 1 97 173 ALA A O 1
ATOM 1348 N N . ALA A 1 174 ? -7.105 -1.571 -5.379 1 97.06 174 ALA A N 1
ATOM 1349 C CA . ALA A 1 174 ? -7.223 -0.14 -5.113 1 97.06 174 ALA A CA 1
ATOM 1350 C C . ALA A 1 174 ? -8.68 0.269 -4.953 1 97.06 174 ALA A C 1
ATOM 1352 O O . ALA A 1 174 ? -9.578 -0.377 -5.5 1 97.06 174 ALA A O 1
ATOM 1353 N N . VAL A 1 175 ? -8.867 1.358 -4.258 1 97.25 175 VAL A N 1
ATOM 1354 C CA . VAL A 1 175 ? -10.203 1.748 -3.826 1 97.25 175 VAL A CA 1
ATOM 1355 C C . VAL A 1 175 ? -11.094 1.969 -5.043 1 97.25 175 VAL A C 1
ATOM 1357 O O . VAL A 1 175 ? -12.297 1.695 -4.996 1 97.25 175 VAL A O 1
ATOM 1360 N N . HIS A 1 176 ? -10.508 2.346 -6.16 1 95.12 176 HIS A N 1
ATOM 1361 C CA . HIS A 1 176 ? -11.32 2.662 -7.332 1 95.12 176 HIS A CA 1
ATOM 1362 C C . HIS A 1 176 ? -11.422 1.464 -8.266 1 95.12 176 HIS A C 1
ATOM 1364 O O . HIS A 1 176 ? -12.156 1.509 -9.258 1 95.12 176 HIS A O 1
ATOM 1370 N N . LEU A 1 177 ? -10.773 0.288 -7.953 1 94.38 177 LEU A N 1
ATOM 1371 C CA . LEU A 1 177 ? -10.719 -0.779 -8.945 1 94.38 177 LEU A CA 1
ATOM 1372 C C . LEU A 1 177 ? -10.984 -2.135 -8.305 1 94.38 177 LEU A C 1
ATOM 1374 O O . LEU A 1 177 ? -11.117 -3.145 -9 1 94.38 177 LEU A O 1
ATOM 1378 N N . LYS A 1 178 ? -11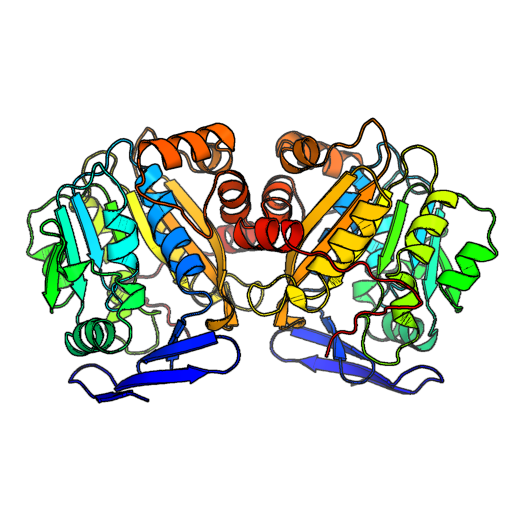.102 -2.215 -7.02 1 93.19 178 LYS A N 1
ATOM 1379 C CA . LYS A 1 178 ? -11.148 -3.473 -6.277 1 93.19 178 LYS A CA 1
ATOM 1380 C C . LYS A 1 178 ? -12.312 -4.344 -6.742 1 93.19 178 LYS A C 1
ATOM 1382 O O . LYS A 1 178 ? -12.25 -5.57 -6.656 1 93.19 178 LYS A O 1
ATOM 1387 N N . ASP A 1 179 ? -13.344 -3.754 -7.273 1 92 179 ASP A N 1
ATOM 1388 C CA . ASP A 1 179 ? -14.57 -4.469 -7.621 1 92 179 ASP A CA 1
ATOM 1389 C C . ASP A 1 179 ? -14.438 -5.148 -8.984 1 92 179 ASP A C 1
ATOM 1391 O O . ASP A 1 179 ? -15.289 -5.953 -9.367 1 92 179 ASP A O 1
ATOM 1395 N N . GLU A 1 180 ? -13.391 -4.816 -9.664 1 90.06 180 GLU A N 1
ATOM 1396 C CA . GLU A 1 180 ? -13.203 -5.422 -10.977 1 90.06 180 GLU A CA 1
ATOM 1397 C C . GLU A 1 180 ? -13.008 -6.93 -10.867 1 90.06 180 GLU A C 1
ATOM 1399 O O . GLU A 1 180 ? -13.719 -7.699 -11.516 1 90.06 180 GLU A O 1
ATOM 1404 N N . CYS A 1 181 ? -12.078 -7.293 -10.016 1 91.44 181 CYS A N 1
ATOM 1405 C CA . CYS A 1 181 ? -11.922 -8.742 -9.93 1 91.44 181 CYS A CA 1
ATOM 1406 C C . CYS A 1 181 ? -11.422 -9.156 -8.547 1 91.44 181 CYS A C 1
ATOM 1408 O O . CYS A 1 181 ? -11.594 -10.305 -8.141 1 91.44 181 CYS A O 1
ATOM 1410 N N . PHE A 1 182 ? -10.82 -8.289 -7.832 1 96.12 182 PHE A N 1
ATOM 1411 C CA . PHE A 1 182 ? -10.18 -8.68 -6.578 1 96.12 182 PHE A CA 1
ATOM 1412 C C . PHE A 1 182 ? -11.203 -9.242 -5.598 1 96.12 182 PHE A C 1
ATOM 1414 O O . PHE A 1 182 ? -11.023 -10.336 -5.066 1 96.12 182 PHE A O 1
ATOM 1421 N N . THR A 1 183 ? -12.25 -8.453 -5.332 1 97.56 183 THR A N 1
ATOM 1422 C CA . THR A 1 183 ? -13.242 -8.852 -4.336 1 97.56 183 THR A CA 1
ATOM 1423 C C . THR A 1 183 ? -13.922 -10.156 -4.742 1 97.56 183 THR A C 1
ATOM 1425 O O . THR A 1 183 ? -14.172 -11.023 -3.9 1 97.56 183 THR A O 1
ATOM 1428 N N . VAL A 1 184 ? -14.133 -10.367 -6.012 1 96.5 184 VAL A N 1
ATOM 1429 C CA . VAL A 1 184 ? -14.828 -11.555 -6.496 1 96.5 184 VAL A CA 1
ATOM 1430 C C . VAL A 1 184 ? -13.922 -12.773 -6.375 1 96.5 184 VAL A C 1
ATOM 1432 O O . VAL A 1 184 ? -14.375 -13.859 -6 1 96.5 184 VAL A O 1
ATOM 1435 N N . ILE A 1 185 ? -12.672 -12.617 -6.703 1 96.94 185 ILE A N 1
ATOM 1436 C CA . ILE A 1 185 ? -11.719 -13.711 -6.586 1 96.94 185 ILE A CA 1
ATOM 1437 C C . ILE A 1 185 ? -11.617 -14.156 -5.129 1 96.94 185 ILE A C 1
ATOM 1439 O O . ILE A 1 185 ? -11.641 -15.352 -4.832 1 96.94 185 ILE A O 1
ATOM 1443 N N . HIS A 1 186 ? -11.555 -13.188 -4.238 1 98.44 186 HIS A N 1
ATOM 1444 C CA . HIS A 1 186 ? -11.492 -13.516 -2.816 1 98.44 186 HIS A CA 1
ATOM 1445 C C . HIS A 1 186 ? -12.742 -14.281 -2.377 1 98.44 186 HIS A C 1
ATOM 1447 O O . HIS A 1 186 ? -12.633 -15.305 -1.694 1 98.44 186 HIS A O 1
ATOM 1453 N N . LYS A 1 187 ? -13.859 -13.758 -2.754 1 98.19 187 LYS A N 1
ATOM 1454 C CA . LYS A 1 187 ? -15.125 -14.391 -2.391 1 98.19 187 LYS A CA 1
ATOM 1455 C C . LYS A 1 187 ? -15.211 -15.805 -2.951 1 98.19 187 LYS A C 1
ATOM 1457 O O . LYS A 1 187 ? -15.719 -16.719 -2.285 1 98.19 187 LYS A O 1
ATOM 1462 N N . THR A 1 188 ? -14.742 -15.945 -4.172 1 98.19 188 THR A N 1
ATOM 1463 C CA . THR A 1 188 ? -14.758 -17.266 -4.812 1 98.19 188 THR A CA 1
ATOM 1464 C C . THR A 1 188 ? -13.867 -18.234 -4.059 1 98.19 188 THR A C 1
ATOM 1466 O O . THR A 1 188 ? -14.281 -19.359 -3.771 1 98.19 188 THR A O 1
ATOM 1469 N N . LEU A 1 189 ? -12.703 -17.844 -3.713 1 98.62 189 LEU A N 1
ATOM 1470 C CA . LEU A 1 189 ? -11.805 -18.688 -2.939 1 98.62 189 LEU A CA 1
ATOM 1471 C C . LEU A 1 189 ? -12.414 -19.047 -1.589 1 98.62 189 LEU A C 1
ATOM 1473 O O . LEU A 1 189 ? -12.305 -20.188 -1.138 1 98.62 189 LEU A O 1
ATOM 1477 N N . LYS A 1 190 ? -13.055 -18.109 -0.961 1 98.31 190 LYS A N 1
ATOM 1478 C CA . LYS A 1 190 ? -13.656 -18.312 0.354 1 98.31 190 LYS A CA 1
ATOM 1479 C C . LYS A 1 190 ? -14.781 -19.328 0.291 1 98.31 190 LYS A C 1
ATOM 1481 O O . LYS A 1 190 ? -15.086 -19.984 1.29 1 98.31 190 LYS A O 1
ATOM 1486 N N . SER A 1 191 ? -15.391 -19.469 -0.836 1 98.38 191 SER A N 1
ATOM 1487 C CA . SER A 1 191 ? -16.453 -20.453 -1.005 1 98.38 191 SER A CA 1
ATOM 1488 C C . SER A 1 191 ? -15.891 -21.875 -1.065 1 98.38 191 SER A C 1
ATOM 1490 O O . SER A 1 191 ? -16.641 -22.844 -0.954 1 98.38 191 SER A O 1
ATOM 1492 N N . VAL A 1 192 ? -14.586 -22 -1.205 1 98.69 192 VAL A N 1
ATOM 1493 C CA . VAL A 1 192 ? -13.961 -23.312 -1.408 1 98.69 192 VAL A CA 1
ATOM 1494 C C . VAL A 1 192 ? -13.047 -23.625 -0.233 1 98.69 192 VAL A C 1
ATOM 1496 O O . VAL A 1 192 ? -13.039 -24.75 0.272 1 98.69 192 VAL A O 1
ATOM 1499 N N . PHE A 1 193 ? -12.305 -22.656 0.2 1 98.62 193 PHE A N 1
ATOM 1500 C CA . PHE A 1 193 ? -11.289 -22.859 1.224 1 98.62 193 PHE A CA 1
ATOM 1501 C C . PHE A 1 193 ? -11.766 -22.328 2.57 1 98.62 193 PHE A C 1
ATOM 1503 O O . PHE A 1 193 ? -12.438 -21.297 2.635 1 98.62 193 PHE A O 1
ATOM 1510 N N . GLN A 1 194 ? -11.32 -22.938 3.641 1 97.38 194 GLN A N 1
ATOM 1511 C CA . GLN A 1 194 ? -11.656 -22.516 4.996 1 97.38 194 GLN A CA 1
ATOM 1512 C C . GLN A 1 194 ? -10.961 -21.203 5.34 1 97.38 194 GLN A C 1
ATOM 1514 O O . GLN A 1 194 ? -11.531 -20.359 6.035 1 97.38 194 GLN A O 1
ATOM 1519 N N . HIS A 1 195 ? -9.742 -21.109 4.895 1 98 195 HIS A N 1
ATOM 1520 C CA . HIS A 1 195 ? -8.953 -19.906 5.191 1 98 195 HIS A CA 1
ATOM 1521 C C . HIS A 1 195 ? -8.477 -19.234 3.914 1 98 195 HIS A C 1
ATOM 1523 O O . HIS A 1 195 ? -7.852 -19.859 3.062 1 98 195 HIS A O 1
ATOM 1529 N N . VAL A 1 196 ? -8.797 -17.969 3.762 1 98.56 196 VAL A N 1
ATOM 1530 C CA . VAL A 1 196 ? -8.312 -17.141 2.656 1 98.56 196 VAL A CA 1
ATOM 1531 C C . VAL A 1 196 ? -7.773 -15.82 3.193 1 98.56 196 VAL A C 1
ATOM 1533 O O . VAL A 1 196 ? -8.508 -15.062 3.834 1 98.56 196 VAL A O 1
ATOM 1536 N N . SER A 1 197 ? -6.512 -15.562 2.957 1 98.44 197 SER A N 1
ATOM 1537 C CA . SER A 1 197 ? -5.848 -14.352 3.428 1 98.44 197 SER A CA 1
ATOM 1538 C C . SER A 1 197 ? -5.523 -13.414 2.27 1 98.44 197 SER A C 1
ATOM 1540 O O . SER A 1 197 ? -4.934 -13.828 1.27 1 98.44 197 SER A O 1
ATOM 1542 N N . MET A 1 198 ? -5.883 -12.141 2.467 1 98 198 MET A N 1
ATOM 1543 C CA . MET A 1 198 ? -5.609 -11.125 1.458 1 98 198 MET A CA 1
ATOM 1544 C C . MET A 1 198 ? -4.301 -10.398 1.755 1 98 198 MET A C 1
ATOM 1546 O O . MET A 1 198 ? -3.992 -10.109 2.914 1 98 198 MET A O 1
ATOM 1550 N N . SER A 1 199 ? -3.564 -10.125 0.731 1 98.69 199 SER A N 1
ATOM 1551 C CA . SER A 1 199 ? -2.42 -9.227 0.82 1 98.69 199 SER A CA 1
ATOM 1552 C C . SER A 1 199 ? -2.387 -8.25 -0.354 1 98.69 199 SER A C 1
ATOM 1554 O O . SER A 1 199 ? -2.926 -8.547 -1.424 1 98.69 199 SER A O 1
ATOM 1556 N N . VAL A 1 200 ? -1.855 -7.098 -0.095 1 98.62 200 VAL A N 1
ATOM 1557 C CA . VAL A 1 200 ? -1.824 -6.023 -1.082 1 98.62 200 VAL A CA 1
ATOM 1558 C C . VAL A 1 200 ? -0.425 -5.414 -1.138 1 98.62 200 VAL A C 1
ATOM 1560 O O . VAL A 1 200 ? 0.21 -5.203 -0.101 1 98.62 200 VAL A O 1
ATOM 1563 N N . ALA A 1 201 ? 0.088 -5.172 -2.352 1 98.5 201 ALA A N 1
ATOM 1564 C CA . ALA A 1 201 ? 1.377 -4.516 -2.553 1 98.5 201 ALA A CA 1
ATOM 1565 C C . ALA A 1 201 ? 1.3 -3.492 -3.682 1 98.5 201 ALA A C 1
ATOM 1567 O O . ALA A 1 201 ? 0.593 -3.703 -4.672 1 98.5 201 ALA A O 1
ATOM 1568 N N . ASP A 1 202 ? 2.043 -2.404 -3.553 1 98.44 202 ASP A N 1
ATOM 1569 C CA . ASP A 1 202 ? 2.135 -1.396 -4.602 1 98.44 202 ASP A CA 1
ATOM 1570 C C . ASP A 1 202 ? 3.02 -1.876 -5.75 1 98.44 202 ASP A C 1
ATOM 1572 O O . ASP A 1 202 ? 4.219 -2.1 -5.566 1 98.44 202 ASP A O 1
ATOM 1576 N N . VAL A 1 203 ? 2.422 -2.07 -6.895 1 97.81 203 VAL A N 1
ATOM 1577 C CA . VAL A 1 203 ? 3.135 -2.398 -8.125 1 97.81 203 VAL A CA 1
ATOM 1578 C C . VAL A 1 203 ? 2.91 -1.302 -9.164 1 97.81 203 VAL A C 1
ATOM 1580 O O . VAL A 1 203 ? 2.088 -1.457 -10.07 1 97.81 203 VAL A O 1
ATOM 1583 N N . PRO A 1 204 ? 3.758 -0.273 -9.133 1 97.06 204 PRO A N 1
ATOM 1584 C CA . PRO A 1 204 ? 3.479 0.932 -9.914 1 97.06 204 PRO A CA 1
ATOM 1585 C C . PRO A 1 204 ? 3.43 0.662 -11.414 1 97.06 204 PRO A C 1
ATOM 1587 O O . PRO A 1 204 ? 2.707 1.344 -12.148 1 97.06 204 PRO A O 1
ATOM 1590 N N . SER A 1 205 ? 4.18 -0.312 -11.93 1 96.81 205 SER A N 1
ATOM 1591 C CA . SER A 1 205 ? 4.137 -0.603 -13.359 1 96.81 205 SER A CA 1
ATOM 1592 C C . SER A 1 205 ? 2.768 -1.137 -13.773 1 96.81 205 SER A C 1
ATOM 1594 O O . SER A 1 205 ? 2.42 -1.121 -14.953 1 96.81 205 SER A O 1
ATOM 1596 N N . PHE A 1 206 ? 1.968 -1.618 -12.773 1 95.31 206 PHE A N 1
ATOM 1597 C CA . PHE A 1 206 ? 0.6 -2.047 -13.039 1 95.31 206 PHE A CA 1
ATOM 1598 C C . PHE A 1 206 ? -0.375 -0.891 -12.852 1 95.31 206 PHE A C 1
ATOM 1600 O O . PHE A 1 206 ? -1.573 -1.036 -13.102 1 95.31 206 PHE A O 1
ATOM 1607 N N . GLY A 1 207 ? 0.098 0.228 -12.32 1 94.19 207 GLY A N 1
ATOM 1608 C CA . GLY A 1 207 ? -0.692 1.445 -12.227 1 94.19 207 GLY A CA 1
ATOM 1609 C C . GLY A 1 207 ? -1.385 1.602 -10.883 1 94.19 207 GLY A C 1
ATOM 1610 O O . GLY A 1 207 ? -2.037 2.617 -10.633 1 94.19 207 GLY A O 1
ATOM 1611 N N . CYS A 1 208 ? -1.312 0.636 -9.977 1 95.19 208 CYS A N 1
ATOM 1612 C CA . CYS A 1 208 ? -1.974 0.715 -8.68 1 95.19 208 CYS A CA 1
ATOM 1613 C C . CYS A 1 208 ? -1.495 -0.397 -7.758 1 95.19 208 CYS A C 1
ATOM 1615 O O . CYS A 1 208 ? -0.593 -1.159 -8.109 1 95.19 208 CYS A O 1
ATOM 1617 N N . CYS A 1 209 ? -2.033 -0.428 -6.543 1 97.69 209 CYS A N 1
ATOM 1618 C CA . CYS A 1 209 ? -1.856 -1.566 -5.648 1 97.69 209 CYS A CA 1
ATOM 1619 C C . CYS A 1 209 ? -2.484 -2.824 -6.238 1 97.69 209 CYS A C 1
ATOM 1621 O O . CYS A 1 209 ? -3.555 -2.764 -6.844 1 97.69 209 CYS A O 1
ATOM 1623 N N . TRP A 1 210 ? -1.744 -3.873 -6.047 1 97.44 210 TRP A N 1
ATOM 1624 C CA . TRP A 1 210 ? -2.133 -5.172 -6.586 1 97.44 210 TRP A CA 1
ATOM 1625 C C . TRP A 1 210 ? -2.424 -6.164 -5.465 1 97.44 210 TRP A C 1
ATOM 1627 O O . TRP A 1 210 ? -1.814 -6.098 -4.395 1 97.44 210 TRP A O 1
ATOM 1637 N N . GLY A 1 211 ? -3.447 -7.031 -5.746 1 97.81 211 GLY A N 1
ATOM 1638 C CA . GLY A 1 211 ? -3.91 -7.93 -4.699 1 97.81 211 GLY A CA 1
ATOM 1639 C C . GLY A 1 211 ? -3.523 -9.375 -4.941 1 97.81 211 GLY A C 1
ATOM 1640 O O . GLY A 1 211 ? -3.393 -9.805 -6.086 1 97.81 211 GLY A O 1
ATOM 1641 N N . PHE A 1 212 ? -3.377 -10.125 -3.863 1 98.62 212 PHE A N 1
ATOM 1642 C CA . PHE A 1 212 ? -3.086 -11.555 -3.82 1 98.62 212 PHE A CA 1
ATOM 1643 C C . PHE A 1 212 ? -3.947 -12.25 -2.773 1 98.62 212 PHE A C 1
ATOM 1645 O O . PHE A 1 212 ? -4.277 -11.664 -1.742 1 98.62 212 PHE A O 1
ATOM 1652 N N . ASN A 1 213 ? -4.34 -13.43 -3.066 1 98.62 213 ASN A N 1
ATOM 1653 C CA . ASN A 1 213 ? -5.066 -14.25 -2.1 1 98.62 213 ASN A CA 1
ATOM 1654 C C . ASN A 1 213 ? -4.348 -15.57 -1.832 1 98.62 213 ASN A C 1
ATOM 1656 O O . ASN A 1 213 ? -4.004 -16.297 -2.766 1 98.62 213 ASN A O 1
ATOM 1660 N N . LEU A 1 214 ? -4.031 -15.812 -0.621 1 98.75 214 LEU A N 1
ATOM 1661 C CA . LEU A 1 214 ? -3.48 -17.078 -0.131 1 98.75 214 LEU A CA 1
ATOM 1662 C C . LEU A 1 214 ? -4.566 -17.922 0.527 1 98.75 214 LEU A C 1
ATOM 1664 O O . LEU A 1 214 ? -5.258 -17.453 1.437 1 98.75 214 LEU A O 1
ATOM 1668 N N . ALA A 1 215 ? -4.762 -19.109 0.055 1 98.81 215 ALA A N 1
ATOM 1669 C CA . ALA A 1 215 ? -5.852 -19.969 0.533 1 98.81 215 ALA A CA 1
ATOM 1670 C C . ALA A 1 215 ? -5.324 -21.312 1.026 1 98.81 215 ALA A C 1
ATOM 1672 O O . ALA A 1 215 ? -4.402 -21.875 0.436 1 98.81 215 ALA A O 1
ATOM 1673 N N . SER A 1 216 ? -5.918 -21.859 2.125 1 98.62 216 SER A N 1
ATOM 1674 C CA . SER A 1 216 ? -5.512 -23.156 2.676 1 98.62 216 SER A CA 1
ATOM 1675 C C . SER A 1 216 ? -6.609 -23.75 3.555 1 98.62 216 SER A C 1
ATOM 1677 O O . SER A 1 216 ? -7.375 -23.016 4.184 1 98.62 216 SER A O 1
ATOM 1679 N N . ASP A 1 217 ? -6.672 -25.094 3.568 1 97.19 217 ASP A N 1
ATOM 1680 C CA . ASP A 1 217 ? -7.551 -25.797 4.492 1 97.19 217 ASP A CA 1
ATOM 1681 C C . ASP A 1 217 ? -6.758 -26.438 5.625 1 97.19 217 ASP A C 1
ATOM 1683 O O . ASP A 1 217 ? -7.289 -27.266 6.379 1 97.19 217 ASP A O 1
ATOM 1687 N N . SER A 1 218 ? -5.531 -26.062 5.652 1 95 218 SER A N 1
ATOM 1688 C CA . SER A 1 218 ? -4.695 -26.609 6.719 1 95 218 SER A CA 1
ATOM 1689 C C . SER A 1 218 ? -5.23 -26.219 8.094 1 95 218 SER A C 1
ATOM 1691 O O . SER A 1 218 ? -5.641 -25.078 8.305 1 95 218 SER A O 1
ATOM 1693 N N . SER A 1 219 ? -5.129 -27.156 9.016 1 90.75 219 SER A N 1
ATOM 1694 C CA . SER A 1 219 ? -5.574 -26.875 10.375 1 90.75 219 SER A CA 1
ATOM 1695 C C . SER A 1 219 ? -4.586 -25.969 11.109 1 90.75 219 SER A C 1
ATOM 1697 O O . SER A 1 219 ? -4.922 -25.391 12.141 1 90.75 219 SER A O 1
ATOM 1699 N N . THR A 1 220 ? -3.434 -25.828 10.516 1 90.81 220 THR A N 1
ATOM 1700 C CA . THR A 1 220 ? -2.402 -25.047 11.18 1 90.81 220 THR A CA 1
ATOM 1701 C C . THR A 1 220 ? -2.318 -23.641 10.578 1 90.81 220 THR A C 1
ATOM 1703 O O . THR A 1 220 ? -1.478 -22.844 10.977 1 90.81 220 THR A O 1
ATOM 1706 N N . PHE A 1 221 ? -3.125 -23.406 9.609 1 94.19 221 PHE A N 1
ATOM 1707 C CA . PHE A 1 221 ? -3.135 -22.094 8.992 1 94.19 221 PHE A CA 1
ATOM 1708 C C . PHE A 1 221 ? -4.371 -21.297 9.422 1 94.19 221 PHE A C 1
ATOM 1710 O O . PHE A 1 221 ? -5.496 -21.781 9.289 1 94.19 221 PHE A O 1
ATOM 1717 N N . ASN A 1 222 ? -4.098 -20.172 9.961 1 95.19 222 ASN A N 1
ATOM 1718 C CA . ASN A 1 222 ? -5.121 -19.219 10.375 1 95.19 222 ASN A CA 1
ATOM 1719 C C . ASN A 1 222 ? -4.824 -17.812 9.867 1 95.19 222 ASN A C 1
ATOM 1721 O O . ASN A 1 222 ? -3.744 -17.281 10.117 1 95.19 222 ASN A O 1
ATOM 1725 N N . THR A 1 223 ? -5.836 -17.25 9.203 1 95.88 223 THR A N 1
ATOM 1726 C CA . THR A 1 223 ? -5.629 -15.984 8.523 1 95.88 223 THR A CA 1
ATOM 1727 C C . THR A 1 223 ? -5.242 -14.891 9.516 1 95.88 223 THR A C 1
ATOM 1729 O O . THR A 1 223 ? -4.336 -14.102 9.258 1 95.88 223 THR A O 1
ATOM 1732 N N . GLU A 1 224 ? -5.906 -14.867 10.688 1 95.12 224 GLU A N 1
ATOM 1733 C CA . GLU A 1 224 ? -5.633 -13.844 11.695 1 95.12 224 GLU A CA 1
ATOM 1734 C C . GLU A 1 224 ? -4.242 -14.023 12.297 1 95.12 224 GLU A C 1
ATOM 1736 O O . GLU A 1 224 ? -3.496 -13.055 12.453 1 95.12 224 GLU A O 1
ATOM 1741 N N . GLU A 1 225 ? -3.938 -15.25 12.609 1 96 225 GLU A N 1
ATOM 1742 C CA . GLU A 1 225 ? -2.621 -15.539 13.18 1 96 225 GLU A CA 1
ATOM 1743 C C . GLU A 1 225 ? -1.513 -15.242 12.172 1 96 225 GLU A C 1
ATOM 1745 O O . GLU A 1 225 ? -0.452 -14.734 12.539 1 96 225 GLU A O 1
ATOM 1750 N N . TYR A 1 226 ? -1.782 -15.602 10.945 1 97.5 226 TYR A N 1
ATOM 1751 C CA . TYR A 1 226 ? -0.769 -15.383 9.922 1 97.5 226 TYR A CA 1
ATOM 1752 C C . TYR A 1 226 ? -0.515 -13.898 9.703 1 97.5 226 TYR A C 1
ATOM 1754 O O . TYR A 1 226 ? 0.629 -13.477 9.523 1 97.5 226 TYR A O 1
ATOM 1762 N N . ARG A 1 227 ? -1.535 -13.078 9.727 1 96.12 227 ARG A N 1
ATOM 1763 C CA . ARG A 1 227 ? -1.397 -11.633 9.609 1 96.12 227 ARG A CA 1
ATOM 1764 C C . ARG A 1 227 ? -0.538 -11.07 10.742 1 96.12 227 ARG A C 1
ATOM 1766 O O . ARG A 1 227 ? 0.256 -10.156 10.523 1 96.12 227 ARG A O 1
ATOM 1773 N N . ARG A 1 228 ? -0.669 -11.672 11.891 1 94.25 228 ARG A N 1
ATOM 1774 C CA . ARG A 1 228 ? -0.038 -11.141 13.094 1 94.25 228 ARG A CA 1
ATOM 1775 C C . ARG A 1 228 ? 1.309 -11.812 13.344 1 94.25 228 ARG A C 1
ATOM 1777 O O . ARG A 1 228 ? 1.848 -11.727 14.453 1 94.25 228 ARG A O 1
ATOM 1784 N N . LYS A 1 229 ? 1.729 -12.508 12.367 1 96.25 229 LYS A N 1
ATOM 1785 C CA . LYS A 1 229 ? 3.018 -13.172 12.547 1 96.25 229 LYS A CA 1
ATOM 1786 C C . LYS A 1 229 ? 4.09 -12.18 12.992 1 96.25 229 LYS A C 1
ATOM 1788 O O . LYS A 1 229 ? 4.195 -11.086 12.438 1 96.25 229 LYS A O 1
ATOM 1793 N N . GLU A 1 230 ? 4.875 -12.555 13.969 1 96.31 230 GLU A N 1
ATOM 1794 C CA . GLU A 1 230 ? 5.891 -11.672 14.523 1 96.31 230 GLU A CA 1
ATOM 1795 C C . GLU A 1 230 ? 6.996 -11.391 13.508 1 96.31 230 GLU A C 1
ATOM 1797 O O . GLU A 1 230 ? 7.41 -12.281 12.773 1 96.31 230 GLU A O 1
ATOM 1802 N N . VAL A 1 231 ? 7.461 -10.188 13.594 1 97.75 231 VAL A N 1
ATOM 1803 C CA . VAL A 1 231 ? 8.539 -9.75 12.703 1 97.75 231 VAL A CA 1
ATOM 1804 C C . VAL A 1 231 ? 9.727 -10.703 12.836 1 97.75 231 VAL A C 1
ATOM 1806 O O . VAL A 1 231 ? 10.234 -11.211 11.836 1 97.75 231 VAL A O 1
ATOM 1809 N N . ALA A 1 232 ? 10.125 -10.953 14.047 1 97.94 232 ALA A N 1
ATOM 1810 C CA . ALA A 1 232 ? 11.305 -11.789 14.289 1 97.94 232 ALA A CA 1
ATOM 1811 C C . ALA A 1 232 ? 11.078 -13.211 13.797 1 97.94 232 ALA A C 1
ATOM 1813 O O . ALA A 1 232 ? 12 -13.859 13.297 1 97.94 232 ALA A O 1
ATOM 1814 N N . ALA A 1 233 ? 9.891 -13.719 13.977 1 98.12 233 ALA A N 1
ATOM 1815 C CA . ALA A 1 233 ? 9.57 -15.07 13.516 1 98.12 233 ALA A CA 1
ATOM 1816 C C . ALA A 1 233 ? 9.648 -15.164 11.992 1 98.12 233 ALA A C 1
ATOM 1818 O O . ALA A 1 233 ? 10.203 -16.125 11.453 1 98.12 233 ALA A O 1
ATOM 1819 N N . THR A 1 234 ? 9.102 -14.18 11.336 1 98.44 234 THR A N 1
ATOM 1820 C CA . THR A 1 234 ? 9.156 -14.141 9.883 1 98.44 234 THR A CA 1
ATOM 1821 C C . THR A 1 234 ? 10.594 -14.023 9.391 1 98.44 234 THR A C 1
ATOM 1823 O O . THR A 1 234 ? 11 -14.742 8.477 1 98.44 234 THR A O 1
ATOM 1826 N N . ASP A 1 235 ? 11.305 -13.156 10.031 1 98.69 235 ASP A N 1
ATOM 1827 C CA . ASP A 1 235 ? 12.703 -12.977 9.641 1 98.69 235 ASP A CA 1
ATOM 1828 C C . ASP A 1 235 ? 13.508 -14.258 9.867 1 98.69 235 ASP A C 1
ATOM 1830 O O . ASP A 1 235 ? 14.367 -14.609 9.062 1 98.69 235 ASP A O 1
ATOM 1834 N N . SER A 1 236 ? 13.234 -14.93 10.922 1 98.69 236 SER A N 1
ATOM 1835 C CA . SER A 1 236 ? 13.898 -16.188 11.211 1 98.69 236 SER A CA 1
ATOM 1836 C C . SER A 1 236 ? 13.57 -17.25 10.156 1 98.69 236 SER A C 1
ATOM 1838 O O . SER A 1 236 ? 14.445 -17.984 9.719 1 98.69 236 SER A O 1
ATOM 1840 N N . ASP A 1 237 ? 12.344 -17.312 9.789 1 98.62 237 ASP A N 1
ATOM 1841 C CA . ASP A 1 237 ? 11.938 -18.234 8.742 1 98.62 237 ASP A CA 1
ATOM 1842 C C . ASP A 1 237 ? 12.656 -17.938 7.426 1 98.62 237 ASP A C 1
ATOM 1844 O O . ASP A 1 237 ? 13.109 -18.859 6.738 1 98.62 237 ASP A O 1
ATOM 1848 N N . ILE A 1 238 ? 12.703 -16.688 7.105 1 98.81 238 ILE A N 1
ATOM 1849 C CA . ILE A 1 238 ? 13.359 -16.266 5.871 1 98.81 238 ILE A CA 1
ATOM 1850 C C . ILE A 1 238 ? 14.828 -16.688 5.895 1 98.81 238 ILE A C 1
ATOM 1852 O O . ILE A 1 238 ? 15.32 -17.281 4.938 1 98.81 238 ILE A O 1
ATOM 1856 N N . GLU A 1 239 ? 15.492 -16.422 6.965 1 98.62 239 GLU A N 1
ATOM 1857 C CA . GLU A 1 239 ? 16.906 -16.766 7.109 1 98.62 239 GLU A CA 1
ATOM 1858 C C . GLU A 1 239 ? 17.109 -18.281 7.051 1 98.62 239 GLU A C 1
ATOM 1860 O O . GLU A 1 239 ? 18.062 -18.766 6.441 1 98.62 239 GLU A O 1
ATOM 1865 N N . ALA A 1 240 ? 16.266 -18.984 7.613 1 98.69 240 ALA A N 1
ATOM 1866 C CA . ALA A 1 240 ? 16.406 -20.438 7.746 1 98.69 240 ALA A CA 1
ATOM 1867 C C . ALA A 1 240 ? 16.062 -21.141 6.441 1 98.69 240 ALA A C 1
ATOM 1869 O O . ALA A 1 240 ? 16.672 -22.172 6.105 1 98.69 240 ALA A O 1
ATOM 1870 N N . ARG A 1 241 ? 15.164 -20.562 5.672 1 98.81 241 ARG A N 1
ATOM 1871 C CA . ARG A 1 241 ? 14.539 -21.406 4.652 1 98.81 241 ARG A CA 1
ATOM 1872 C C . ARG A 1 241 ? 14.844 -20.875 3.254 1 98.81 241 ARG A C 1
ATOM 1874 O O . ARG A 1 241 ? 14.664 -21.594 2.264 1 98.81 241 ARG A O 1
ATOM 1881 N N . ILE A 1 242 ? 15.227 -19.641 3.178 1 98.81 242 ILE A N 1
ATOM 1882 C CA . ILE A 1 242 ? 15.375 -19 1.872 1 98.81 242 ILE A CA 1
ATOM 1883 C C . ILE A 1 242 ? 16.844 -18.672 1.623 1 98.81 242 ILE A C 1
ATOM 1885 O O . ILE A 1 242 ? 17.516 -18.125 2.498 1 98.81 242 ILE A O 1
ATOM 1889 N N . THR A 1 243 ? 17.328 -19 0.451 1 98.19 243 THR A N 1
ATOM 1890 C CA . THR A 1 243 ? 18.688 -18.688 0.051 1 98.19 243 THR A CA 1
ATOM 1891 C C . THR A 1 243 ? 18.766 -17.281 -0.537 1 98.19 243 THR A C 1
ATOM 1893 O O . THR A 1 243 ? 17.875 -16.859 -1.292 1 98.19 243 THR A O 1
ATOM 1896 N N . GLY A 1 244 ? 19.781 -16.578 -0.174 1 96.75 244 GLY A N 1
ATOM 1897 C CA . GLY A 1 244 ? 20 -15.242 -0.712 1 96.75 244 GLY A CA 1
ATOM 1898 C C . GLY A 1 244 ? 19.234 -14.172 0.045 1 96.75 244 GLY A C 1
ATOM 1899 O O . GLY A 1 244 ? 18.672 -14.43 1.115 1 96.75 244 GLY A O 1
ATOM 1900 N N . THR A 1 245 ? 19.25 -12.938 -0.525 1 96.75 245 THR A N 1
ATOM 1901 C CA . THR A 1 245 ? 18.609 -11.789 0.118 1 96.75 245 THR A CA 1
ATOM 1902 C C . THR A 1 245 ? 17.375 -11.352 -0.659 1 96.75 245 THR A C 1
ATOM 1904 O O . THR A 1 245 ? 17.438 -11.18 -1.879 1 96.75 245 THR A O 1
ATOM 1907 N N . LEU A 1 246 ? 16.312 -11.203 0.066 1 98.44 246 LEU A N 1
ATOM 1908 C CA . LEU A 1 246 ? 15.109 -10.648 -0.539 1 98.44 246 LEU A CA 1
ATOM 1909 C C . LEU A 1 246 ? 15.164 -9.125 -0.557 1 98.44 246 LEU A C 1
ATOM 1911 O O . LEU A 1 246 ? 15.766 -8.508 0.326 1 98.44 246 LEU A O 1
ATOM 1915 N N . ARG A 1 247 ? 14.555 -8.539 -1.528 1 97.88 247 ARG A N 1
ATOM 1916 C CA . ARG A 1 247 ? 14.617 -7.09 -1.702 1 97.88 247 ARG A CA 1
ATOM 1917 C C . ARG A 1 247 ? 13.383 -6.414 -1.117 1 97.88 247 ARG A C 1
ATOM 1919 O O . ARG A 1 247 ? 13.422 -5.23 -0.779 1 97.88 247 ARG A O 1
ATOM 1926 N N . PHE A 1 248 ? 12.359 -7.156 -1.058 1 98.75 248 PHE A N 1
ATOM 1927 C CA . PHE A 1 248 ? 11.078 -6.566 -0.677 1 98.75 248 PHE A CA 1
ATOM 1928 C C . PHE A 1 248 ? 10.578 -7.164 0.634 1 98.75 248 PHE A C 1
ATOM 1930 O O . PHE A 1 248 ? 10.312 -6.434 1.59 1 98.75 248 PHE A O 1
ATOM 1937 N N . TYR A 1 249 ? 10.492 -8.445 0.747 1 98.88 249 TYR A N 1
ATOM 1938 C CA . TYR A 1 249 ? 9.734 -9.141 1.783 1 98.88 249 TYR A CA 1
ATOM 1939 C C . TYR A 1 249 ? 10.609 -9.391 3.01 1 98.88 249 TYR A C 1
ATOM 1941 O O . TYR A 1 249 ? 11.734 -9.875 2.893 1 98.88 249 TYR A O 1
ATOM 1949 N N . ASP A 1 250 ? 10.234 -9.031 4.164 1 98.75 250 ASP A N 1
ATOM 1950 C CA . ASP A 1 250 ? 10.734 -9.383 5.492 1 98.75 250 ASP A CA 1
ATOM 1951 C C . ASP A 1 250 ? 9.625 -9.289 6.535 1 98.75 250 ASP A C 1
ATOM 1953 O O . ASP A 1 250 ? 8.445 -9.219 6.191 1 98.75 250 ASP A O 1
ATOM 1957 N N . GLY A 1 251 ? 9.992 -9.43 7.754 1 98.56 251 GLY A N 1
ATOM 1958 C CA . GLY A 1 251 ? 8.984 -9.445 8.805 1 98.56 251 GLY A CA 1
ATOM 1959 C C . GLY A 1 251 ? 8.164 -8.172 8.852 1 98.56 251 GLY A C 1
ATOM 1960 O O . GLY A 1 251 ? 6.941 -8.227 9.023 1 98.56 251 GLY A O 1
ATOM 1961 N N . VAL A 1 252 ? 8.711 -7.012 8.742 1 98.5 252 VAL A N 1
ATOM 1962 C CA . VAL A 1 252 ? 8 -5.738 8.758 1 98.5 252 VAL A CA 1
ATOM 1963 C C . VAL A 1 252 ? 7.074 -5.648 7.551 1 98.5 252 VAL A C 1
ATOM 1965 O O . VAL A 1 252 ? 5.902 -5.285 7.684 1 98.5 252 VAL A O 1
ATOM 1968 N N . THR A 1 253 ? 7.633 -6.074 6.406 1 98.75 253 THR A N 1
ATOM 1969 C CA . THR A 1 253 ? 6.848 -6.043 5.18 1 98.75 253 THR A CA 1
ATOM 1970 C C . THR A 1 253 ? 5.66 -6.996 5.273 1 98.75 253 THR A C 1
ATOM 1972 O O . THR A 1 253 ? 4.586 -6.715 4.738 1 98.75 253 THR A O 1
ATOM 1975 N N . HIS A 1 254 ? 5.867 -8.133 5.969 1 98.75 254 HIS A N 1
ATOM 1976 C CA . HIS A 1 254 ? 4.766 -9.07 6.164 1 98.75 254 HIS A CA 1
ATOM 1977 C C . HIS A 1 254 ? 3.566 -8.375 6.805 1 98.75 254 HIS A C 1
ATOM 1979 O O . HIS A 1 254 ? 2.438 -8.516 6.324 1 98.75 254 HIS A O 1
ATOM 1985 N N . GLY A 1 255 ? 3.836 -7.641 7.852 1 97.88 255 GLY A N 1
ATOM 1986 C CA . GLY A 1 255 ? 2.762 -6.891 8.484 1 97.88 255 GLY A CA 1
ATOM 1987 C C . GLY A 1 255 ? 2.086 -5.91 7.543 1 97.88 255 GLY A C 1
ATOM 1988 O O . GLY A 1 255 ? 0.862 -5.77 7.559 1 97.88 255 GLY A O 1
ATOM 1989 N N . GLY A 1 256 ? 2.879 -5.266 6.719 1 98.38 256 GLY A N 1
ATOM 1990 C CA . GLY A 1 256 ? 2.35 -4.328 5.738 1 98.38 256 GLY A CA 1
ATOM 1991 C C . GLY A 1 256 ? 1.463 -4.992 4.703 1 98.38 256 GLY A C 1
ATOM 1992 O O . GLY A 1 256 ? 0.377 -4.492 4.395 1 98.38 256 GLY A O 1
ATOM 1993 N N . LEU A 1 257 ? 1.913 -6.125 4.227 1 98.69 257 LEU A N 1
ATOM 1994 C CA . LEU A 1 257 ? 1.199 -6.848 3.182 1 98.69 257 LEU A CA 1
ATOM 1995 C C . LEU A 1 257 ? -0.181 -7.281 3.664 1 98.69 257 LEU A C 1
ATOM 1997 O O . LEU A 1 257 ? -1.164 -7.168 2.928 1 98.69 257 LEU A O 1
ATOM 2001 N N . PHE A 1 258 ? -0.244 -7.727 4.883 1 98.62 258 PHE A N 1
ATOM 2002 C CA . PHE A 1 258 ? -1.464 -8.367 5.359 1 98.62 258 PHE A CA 1
ATOM 2003 C C . PHE A 1 258 ? -2.281 -7.406 6.215 1 98.62 258 PHE A C 1
ATOM 2005 O O . PHE A 1 258 ? -3.381 -7.746 6.66 1 98.62 258 PHE A O 1
ATOM 2012 N N . GLY A 1 259 ? -1.712 -6.195 6.461 1 98.06 259 GLY A N 1
ATOM 2013 C CA . GLY A 1 259 ? -2.498 -5.129 7.066 1 98.06 259 GLY A CA 1
ATOM 2014 C C . GLY A 1 259 ? -3.398 -4.414 6.074 1 98.06 259 GLY A C 1
ATOM 2015 O O . GLY A 1 259 ? -3.27 -3.207 5.875 1 98.06 259 GLY A O 1
ATOM 2016 N N . VAL A 1 260 ? -4.305 -5.129 5.535 1 98 260 VAL A N 1
ATOM 2017 C CA . VAL A 1 260 ? -5.168 -4.645 4.461 1 98 260 VAL A CA 1
ATOM 2018 C C . VAL A 1 260 ? -6.121 -3.586 5.004 1 98 260 VAL A C 1
ATOM 2020 O O . VAL A 1 260 ? -6.645 -3.723 6.113 1 98 260 VAL A O 1
ATOM 2023 N N . PRO A 1 261 ? -6.379 -2.529 4.234 1 98.25 261 PRO A N 1
ATOM 2024 C CA . PRO A 1 261 ? -7.199 -1.404 4.691 1 98.25 261 PRO A CA 1
ATOM 2025 C C . PRO A 1 261 ? -8.625 -1.821 5.047 1 98.25 261 PRO A C 1
ATOM 2027 O O . PRO A 1 261 ? -9.164 -2.762 4.453 1 98.25 261 PRO A O 1
ATOM 2030 N N . LYS A 1 262 ? -9.227 -1.08 5.895 1 98.56 262 LYS A N 1
ATOM 2031 C CA . LYS A 1 262 ? -10.586 -1.332 6.375 1 98.56 262 LYS A CA 1
ATOM 2032 C C . LYS A 1 262 ? -11.586 -1.342 5.223 1 98.56 262 LYS A C 1
ATOM 2034 O O . LYS A 1 262 ? -12.469 -2.201 5.168 1 98.56 262 LYS A O 1
ATOM 2039 N N . TRP A 1 263 ? -11.461 -0.396 4.348 1 98.44 263 TRP A N 1
ATOM 2040 C CA . TRP A 1 263 ? -12.422 -0.296 3.256 1 98.44 263 TRP A CA 1
ATOM 2041 C C . TRP A 1 263 ? -12.383 -1.545 2.381 1 98.44 263 TRP A C 1
ATOM 2043 O O . TRP A 1 263 ? -13.406 -1.967 1.844 1 98.44 263 TRP A O 1
ATOM 2053 N N . LEU A 1 264 ? -11.242 -2.088 2.117 1 98.5 264 LEU A N 1
ATOM 2054 C CA . LEU A 1 264 ? -11.117 -3.268 1.266 1 98.5 264 LEU A CA 1
ATOM 2055 C C . LEU A 1 264 ? -11.695 -4.5 1.951 1 98.5 264 LEU A C 1
ATOM 2057 O O . LEU A 1 264 ? -12.375 -5.309 1.312 1 98.5 264 LEU A O 1
ATOM 2061 N N . ARG A 1 265 ? -11.391 -4.66 3.27 1 98.25 265 ARG A N 1
ATOM 2062 C CA . ARG A 1 265 ? -11.984 -5.754 4.031 1 98.25 265 ARG A CA 1
ATOM 2063 C C . ARG A 1 265 ? -13.508 -5.668 4.016 1 98.25 265 ARG A C 1
ATOM 2065 O O . ARG A 1 265 ? -14.188 -6.684 3.871 1 98.25 265 ARG A O 1
ATOM 2072 N N . ALA A 1 266 ? -14.008 -4.457 4.137 1 98 266 ALA A N 1
ATOM 2073 C CA . ALA A 1 266 ? -15.453 -4.254 4.059 1 98 266 ALA A CA 1
ATOM 2074 C C . ALA A 1 266 ? -15.984 -4.625 2.676 1 98 266 ALA A C 1
ATOM 2076 O O . ALA A 1 266 ? -17.047 -5.246 2.557 1 98 266 ALA A O 1
ATOM 2077 N N . ALA A 1 267 ? -15.273 -4.238 1.655 1 97.94 267 ALA A N 1
ATOM 2078 C CA . ALA A 1 267 ? -15.695 -4.516 0.284 1 97.94 267 ALA A CA 1
ATOM 2079 C C . ALA A 1 267 ? -15.781 -6.02 0.029 1 97.94 267 ALA A C 1
ATOM 2081 O O . ALA A 1 267 ? -16.703 -6.492 -0.633 1 97.94 267 ALA A O 1
ATOM 2082 N N . VAL A 1 268 ? -14.805 -6.766 0.514 1 97.44 268 VAL A N 1
ATOM 2083 C CA . VAL A 1 268 ? -14.789 -8.211 0.313 1 97.44 268 VAL A CA 1
ATOM 2084 C C . VAL A 1 268 ? -15.938 -8.852 1.087 1 97.44 268 VAL A C 1
ATOM 2086 O O . VAL A 1 268 ? -16.531 -9.828 0.63 1 97.44 268 VAL A O 1
ATOM 2089 N N . GLU A 1 269 ? -16.203 -8.352 2.264 1 96.94 269 GLU A N 1
ATOM 2090 C CA . GLU A 1 269 ? -17.312 -8.859 3.062 1 96.94 269 GLU A CA 1
ATOM 2091 C C . GLU A 1 269 ? -18.656 -8.625 2.361 1 96.94 269 GLU A C 1
ATOM 2093 O O . GLU A 1 269 ? -19.562 -9.453 2.459 1 96.94 269 GLU A O 1
ATOM 2098 N N . GLU A 1 270 ? -18.734 -7.562 1.66 1 97.5 270 GLU A N 1
ATOM 2099 C CA . GLU A 1 270 ? -19.984 -7.18 1.011 1 97.5 270 GLU A CA 1
ATOM 2100 C C . GLU A 1 270 ? -20.141 -7.887 -0.333 1 97.5 270 GLU A C 1
ATOM 2102 O O . GLU A 1 270 ? -21.25 -7.945 -0.881 1 97.5 270 GLU A O 1
ATOM 2107 N N . GLU A 1 271 ? -19.047 -8.367 -0.878 1 97.44 271 GLU A N 1
ATOM 2108 C CA . GLU A 1 271 ? -19.094 -9.039 -2.176 1 97.44 271 GLU A CA 1
ATOM 2109 C C . GLU A 1 271 ? -19.938 -10.305 -2.123 1 97.44 271 GLU A C 1
ATOM 2111 O O . GLU A 1 271 ? -19.828 -11.094 -1.183 1 97.44 271 GLU A O 1
ATOM 2116 N N . GLU A 1 272 ? -20.812 -10.414 -3.16 1 96.19 272 GLU A N 1
ATOM 2117 C CA . GLU A 1 272 ? -21.703 -11.562 -3.18 1 96.19 272 GLU A CA 1
ATOM 2118 C C . GLU A 1 272 ? -21.438 -12.453 -4.391 1 96.19 272 GLU A C 1
ATOM 2120 O O . GLU A 1 272 ? -21.844 -13.617 -4.41 1 96.19 272 GLU A O 1
ATOM 2125 N N . ARG A 1 273 ? -20.766 -11.891 -5.34 1 96.19 273 ARG A N 1
ATOM 2126 C CA . ARG A 1 273 ? -20.531 -12.633 -6.57 1 96.19 273 ARG A CA 1
ATOM 2127 C C . ARG A 1 273 ? -19.516 -13.75 -6.355 1 96.19 273 ARG A C 1
ATOM 2129 O O . ARG A 1 273 ? -18.516 -13.555 -5.656 1 96.19 273 ARG A O 1
ATOM 2136 N N . ILE A 1 274 ? -19.75 -14.859 -6.93 1 96.31 274 ILE A N 1
ATOM 2137 C CA . ILE A 1 274 ? -18.828 -15.984 -7.043 1 96.31 274 ILE A CA 1
ATOM 2138 C C . ILE A 1 274 ? -18.531 -16.266 -8.516 1 96.31 274 ILE A C 1
ATOM 2140 O O . ILE A 1 274 ? -19.453 -16.438 -9.312 1 96.31 274 ILE A O 1
ATOM 2144 N N . MET A 1 275 ? -17.312 -16.328 -8.875 1 94.62 275 MET A N 1
ATOM 2145 C CA . MET A 1 275 ? -16.922 -16.594 -10.258 1 94.62 275 MET A CA 1
ATOM 2146 C C . MET A 1 275 ? -17.047 -18.078 -10.586 1 94.62 275 MET A C 1
ATOM 2148 O O . MET A 1 275 ? -16.438 -18.922 -9.922 1 94.62 275 MET A O 1
ATOM 2152 N N . THR A 1 276 ? -17.891 -18.375 -11.516 1 95 276 THR A N 1
ATOM 2153 C CA . THR A 1 276 ? -18.062 -19.734 -12.023 1 95 276 THR A CA 1
ATOM 2154 C C . THR A 1 276 ? -17.891 -19.766 -13.539 1 95 276 THR A C 1
ATOM 2156 O O . THR A 1 276 ? -17.797 -18.719 -14.188 1 95 276 THR A O 1
ATOM 2159 N N . ILE A 1 277 ? -17.766 -21 -14.016 1 92.19 277 ILE A N 1
ATOM 2160 C CA . ILE A 1 277 ? -17.656 -21.156 -15.461 1 92.19 277 ILE A CA 1
ATOM 2161 C C . ILE A 1 277 ? -18.891 -20.547 -16.141 1 92.19 277 ILE A C 1
ATOM 2163 O O . ILE A 1 277 ? -18.781 -19.891 -17.172 1 92.19 277 ILE A O 1
ATOM 2167 N N . ASP A 1 278 ? -20.016 -20.672 -15.531 1 91.88 278 ASP A N 1
ATOM 2168 C CA . ASP A 1 278 ? -21.281 -20.203 -16.094 1 91.88 278 ASP A CA 1
ATOM 2169 C C . ASP A 1 278 ? -21.469 -18.703 -15.836 1 91.88 278 ASP A C 1
ATOM 2171 O O . ASP A 1 278 ? -22.281 -18.062 -16.5 1 91.88 278 ASP A O 1
ATOM 2175 N N . SER A 1 279 ? -20.766 -18.141 -14.859 1 89.88 279 SER A N 1
ATOM 2176 C CA . SER A 1 279 ? -20.859 -16.734 -14.484 1 89.88 279 SER A CA 1
ATOM 2177 C C . SER A 1 279 ? -19.484 -16.109 -14.305 1 89.88 279 SER A C 1
ATOM 2179 O O . SER A 1 279 ? -19.094 -15.742 -13.195 1 89.88 279 SER A O 1
ATOM 2181 N N . PRO A 1 280 ? -18.828 -15.914 -15.445 1 85.94 280 PRO A N 1
ATOM 2182 C CA . PRO A 1 280 ? -17.484 -15.352 -15.344 1 85.94 280 PRO A CA 1
ATOM 2183 C C . PRO A 1 280 ? -17.5 -13.852 -15.062 1 85.94 280 PRO A C 1
ATOM 2185 O O . PRO A 1 280 ? -18.469 -13.164 -15.383 1 85.94 280 PRO A O 1
ATOM 2188 N N . VAL A 1 281 ? -16.594 -13.352 -14.344 1 80.69 281 VAL A N 1
ATOM 2189 C CA . VAL A 1 281 ? -16.359 -11.93 -14.109 1 80.69 281 VAL A CA 1
ATOM 2190 C C . VAL A 1 281 ? -15.078 -11.492 -14.836 1 80.69 281 VAL A C 1
ATOM 2192 O O . VAL A 1 281 ? -14.031 -12.125 -14.695 1 80.69 281 VAL A O 1
ATOM 2195 N N . PHE A 1 282 ? -15.203 -10.469 -15.68 1 76.38 282 PHE A N 1
ATOM 2196 C CA . PHE A 1 282 ? -14.062 -10.031 -16.484 1 76.38 282 PHE A CA 1
ATOM 2197 C C . PHE A 1 282 ? -13.609 -8.641 -16.062 1 76.38 282 PHE A C 1
ATOM 2199 O O . PHE A 1 282 ? -14.414 -7.824 -15.617 1 76.38 282 PHE A O 1
ATOM 2206 N N . MET A 1 283 ? -12.281 -8.492 -16.125 1 70.5 283 MET A N 1
ATOM 2207 C CA . MET A 1 283 ? -11.703 -7.16 -15.992 1 70.5 283 MET A CA 1
ATOM 2208 C C . MET A 1 283 ? -11.789 -6.402 -17.312 1 70.5 283 MET A C 1
ATOM 2210 O O . MET A 1 283 ? -11.641 -6.996 -18.391 1 70.5 283 MET A O 1
ATOM 2214 N N . TYR A 1 284 ? -12.273 -5.105 -17.219 1 62.59 284 TYR A N 1
ATOM 2215 C CA . TYR A 1 284 ? -12.344 -4.293 -18.438 1 62.59 284 TYR A CA 1
ATOM 2216 C C . TYR A 1 284 ? -11.312 -3.174 -18.406 1 62.59 284 TYR A C 1
ATOM 2218 O O . TYR A 1 284 ? -10.977 -2.66 -17.328 1 62.59 284 TYR A O 1
ATOM 2226 N N . MET B 1 1 ? -18.469 22.562 -12.461 1 81.75 1 MET B N 1
ATOM 2227 C CA . MET B 1 1 ? -17.031 22.828 -12.344 1 81.75 1 MET B CA 1
ATOM 2228 C C . MET B 1 1 ? -16.781 24.203 -11.734 1 81.75 1 MET B C 1
ATOM 2230 O O . MET B 1 1 ? -17.438 25.188 -12.102 1 81.75 1 MET B O 1
ATOM 2234 N N . PHE B 1 2 ? -16.125 24.297 -10.719 1 89.12 2 PHE B N 1
ATOM 2235 C CA . PHE B 1 2 ? -15.68 25.562 -10.148 1 89.12 2 PHE B CA 1
ATOM 2236 C C . PHE B 1 2 ? -14.305 25.953 -10.68 1 89.12 2 PHE B C 1
ATOM 2238 O O . PHE B 1 2 ? -13.438 25.094 -10.867 1 89.12 2 PHE B O 1
ATOM 2245 N N . ASN B 1 3 ? -14.086 27.219 -10.977 1 93.12 3 ASN B N 1
ATOM 2246 C CA . ASN B 1 3 ? -12.852 27.719 -11.555 1 93.12 3 ASN B CA 1
ATOM 2247 C C . ASN B 1 3 ? -12.609 29.188 -11.18 1 93.12 3 ASN B C 1
ATOM 2249 O O . ASN B 1 3 ? -13.359 30.062 -11.602 1 93.12 3 ASN B O 1
ATOM 2253 N N . ALA B 1 4 ? -11.633 29.359 -10.344 1 90.81 4 ALA B N 1
ATOM 2254 C CA . ALA B 1 4 ? -11.32 30.719 -9.898 1 90.81 4 ALA B CA 1
ATOM 2255 C C . ALA B 1 4 ? -9.828 30.859 -9.578 1 90.81 4 ALA B C 1
ATOM 2257 O O . ALA B 1 4 ? -9.133 29.859 -9.391 1 90.81 4 ALA B O 1
ATOM 2258 N N . SER B 1 5 ? -9.352 32.094 -9.617 1 91.44 5 SER B N 1
ATOM 2259 C CA . SER B 1 5 ? -7.961 32.375 -9.281 1 91.44 5 SER B CA 1
ATOM 2260 C C . SER B 1 5 ? -7.859 33.312 -8.102 1 91.44 5 SER B C 1
ATOM 2262 O O . SER B 1 5 ? -8.641 34.281 -7.984 1 91.44 5 SER B O 1
ATOM 2264 N N . SER B 1 6 ? -6.988 33.031 -7.238 1 90.19 6 SER B N 1
ATOM 2265 C CA . SER B 1 6 ? -6.625 33.938 -6.156 1 90.19 6 SER B CA 1
ATOM 2266 C C . SER B 1 6 ? -5.25 34.531 -6.387 1 90.19 6 SER B C 1
ATOM 2268 O O . SER B 1 6 ? -4.68 34.406 -7.473 1 90.19 6 SER B O 1
ATOM 2270 N N . ASP B 1 7 ? -4.785 35.375 -5.352 1 87.88 7 ASP B N 1
ATOM 2271 C CA . ASP B 1 7 ? -3.441 35.938 -5.418 1 87.88 7 ASP B CA 1
ATOM 2272 C C . ASP B 1 7 ? -2.379 34.844 -5.285 1 87.88 7 ASP B C 1
ATOM 2274 O O . ASP B 1 7 ? -1.204 35.094 -5.582 1 87.88 7 ASP B O 1
ATOM 2278 N N . PHE B 1 8 ? -2.84 33.719 -4.988 1 86.62 8 PHE B N 1
ATOM 2279 C CA . PHE B 1 8 ? -1.862 32.688 -4.629 1 86.62 8 PHE B CA 1
ATOM 2280 C C . PHE B 1 8 ? -1.856 31.562 -5.656 1 86.62 8 PHE B C 1
ATOM 2282 O O . PHE B 1 8 ? -0.799 31.016 -5.988 1 86.62 8 PHE B O 1
ATOM 2289 N N . GLN B 1 9 ? -3.008 31.172 -6.098 1 88.38 9 GLN B N 1
ATOM 2290 C CA . GLN B 1 9 ? -3.045 30 -6.957 1 88.38 9 GLN B CA 1
ATOM 2291 C C . GLN B 1 9 ? -4.367 29.906 -7.715 1 88.38 9 GLN B C 1
ATOM 2293 O O . GLN B 1 9 ? -5.297 30.672 -7.438 1 88.38 9 GLN B O 1
ATOM 2298 N N . HIS B 1 10 ? -4.348 29.047 -8.773 1 92.69 10 HIS B N 1
ATOM 2299 C CA . HIS B 1 10 ? -5.543 28.703 -9.539 1 92.69 10 HIS B CA 1
ATOM 2300 C C . HIS B 1 10 ? -6.297 27.547 -8.898 1 92.69 10 HIS B C 1
ATOM 2302 O O . HIS B 1 10 ? -5.715 26.484 -8.625 1 92.69 10 HIS B O 1
ATOM 2308 N N . VAL B 1 11 ? -7.598 27.797 -8.539 1 93.44 11 VAL B N 1
ATOM 2309 C CA . VAL B 1 11 ? -8.422 26.828 -7.809 1 93.44 11 VAL B CA 1
ATOM 2310 C C . VAL B 1 11 ? -9.523 26.297 -8.719 1 93.44 11 VAL B C 1
ATOM 2312 O O . VAL B 1 11 ? -10.312 27.062 -9.266 1 93.44 11 VAL B O 1
ATOM 2315 N N . GLN B 1 12 ? -9.578 24.969 -8.875 1 95.75 12 GLN B N 1
ATOM 2316 C CA . GLN B 1 12 ? -10.609 24.312 -9.672 1 95.75 12 GLN B CA 1
ATOM 2317 C C . GLN B 1 12 ? -11.234 23.141 -8.922 1 95.75 12 GLN B C 1
ATOM 2319 O O . GLN B 1 12 ? -10.562 22.484 -8.125 1 95.75 12 GLN B O 1
ATOM 2324 N N . VAL B 1 13 ? -12.508 22.984 -9.039 1 96.19 13 VAL B N 1
ATOM 2325 C CA . VAL B 1 13 ? -13.188 21.734 -8.68 1 96.19 13 VAL B CA 1
ATOM 2326 C C . VAL B 1 13 ? -13.773 21.094 -9.938 1 96.19 13 VAL B C 1
ATOM 2328 O O . VAL B 1 13 ? -14.609 21.688 -10.617 1 96.19 13 VAL B O 1
ATOM 2331 N N . VAL B 1 14 ? -13.305 19.953 -10.211 1 96.12 14 VAL B N 1
ATOM 2332 C CA . VAL B 1 14 ? -13.734 19.25 -11.422 1 96.12 14 VAL B CA 1
ATOM 2333 C C . VAL B 1 14 ? -14.359 17.906 -11.047 1 96.12 14 VAL B C 1
ATOM 2335 O O . VAL B 1 14 ? -14.148 17.406 -9.938 1 96.12 14 VAL B O 1
ATOM 2338 N N . GLU B 1 15 ? -15.172 17.375 -11.914 1 95.12 15 GLU B N 1
ATOM 2339 C CA . GLU B 1 15 ? -15.703 16.016 -11.773 1 95.12 15 GLU B CA 1
ATOM 2340 C C . GLU B 1 15 ? -14.906 15.016 -12.602 1 95.12 15 GLU B C 1
ATOM 2342 O O . GLU B 1 15 ? -14.758 15.188 -13.812 1 95.12 15 GLU B O 1
ATOM 2347 N N . THR B 1 16 ? -14.383 14.031 -11.914 1 93.69 16 THR B N 1
ATOM 2348 C CA . THR B 1 16 ? -13.656 12.977 -12.625 1 93.69 16 THR B CA 1
ATOM 2349 C C . THR B 1 16 ? -14.398 11.648 -12.523 1 93.69 16 THR B C 1
ATOM 2351 O O . THR B 1 16 ? -15.062 11.375 -11.516 1 93.69 16 THR B O 1
ATOM 2354 N N . ALA B 1 17 ? -14.273 10.805 -13.484 1 91.56 17 ALA B N 1
ATOM 2355 C CA . ALA B 1 17 ? -15.031 9.555 -13.547 1 91.56 17 ALA B CA 1
ATOM 2356 C C . ALA B 1 17 ? -14.633 8.617 -12.406 1 91.56 17 ALA B C 1
ATOM 2358 O O . ALA B 1 17 ? -15.492 8.172 -11.648 1 91.56 17 ALA B O 1
ATOM 2359 N N . PRO B 1 18 ? -13.375 8.445 -12.227 1 90.94 18 PRO B N 1
ATOM 2360 C CA . PRO B 1 18 ? -13.039 7.434 -11.219 1 90.94 18 PRO B CA 1
ATOM 2361 C C . PRO B 1 18 ? -13.062 7.988 -9.797 1 90.94 18 PRO B C 1
ATOM 2363 O O . PRO B 1 18 ? -13.234 7.227 -8.844 1 90.94 18 PRO B O 1
ATOM 2366 N N . PHE B 1 19 ? -12.945 9.367 -9.656 1 95.75 19 PHE B N 1
ATOM 2367 C CA . PHE B 1 19 ? -12.664 9.812 -8.297 1 95.75 19 PHE B CA 1
ATOM 2368 C C . PHE B 1 19 ? -13.719 10.805 -7.82 1 95.75 19 PHE B C 1
ATOM 2370 O O . PHE B 1 19 ? -13.656 11.297 -6.691 1 95.75 19 PHE B O 1
ATOM 2377 N N . GLY B 1 20 ? -14.68 11.195 -8.688 1 95.81 20 GLY B N 1
ATOM 2378 C CA . GLY B 1 20 ? -15.703 12.156 -8.305 1 95.81 20 GLY B CA 1
ATOM 2379 C C . GLY B 1 20 ? -15.188 13.586 -8.25 1 95.81 20 GLY B C 1
ATOM 2380 O O . GLY B 1 20 ? -14.305 13.961 -9.023 1 95.81 20 GLY B O 1
ATOM 2381 N N . LYS B 1 21 ? -15.844 14.398 -7.398 1 96.31 21 LYS B N 1
ATOM 2382 C CA . LYS B 1 21 ? -15.375 15.773 -7.246 1 96.31 21 LYS B CA 1
ATOM 2383 C C . LYS B 1 21 ? -13.922 15.812 -6.801 1 96.31 21 LYS B C 1
ATOM 2385 O O . LYS B 1 21 ? -13.531 15.117 -5.859 1 96.31 21 LYS B O 1
ATOM 2390 N N . THR B 1 22 ? -13.156 16.609 -7.531 1 96.88 22 THR B N 1
ATOM 2391 C CA . THR B 1 22 ? -11.719 16.688 -7.293 1 96.88 22 THR B CA 1
ATOM 2392 C C . THR B 1 22 ? -11.25 18.141 -7.207 1 96.88 22 THR B C 1
ATOM 2394 O O . THR B 1 22 ? -11.523 18.938 -8.109 1 96.88 22 THR B O 1
ATOM 2397 N N . LEU B 1 23 ? -10.641 18.453 -6.098 1 96.19 23 LEU B N 1
ATOM 2398 C CA . LEU B 1 23 ? -10.016 19.766 -5.934 1 96.19 23 LEU B CA 1
ATOM 2399 C C . LEU B 1 23 ? -8.656 19.797 -6.621 1 96.19 23 LEU B C 1
ATOM 2401 O O . LEU B 1 23 ? -7.793 18.969 -6.355 1 96.19 23 LEU B O 1
ATOM 2405 N N . VAL B 1 24 ? -8.484 20.734 -7.539 1 94.62 24 VAL B N 1
ATOM 2406 C CA . VAL B 1 24 ? -7.262 20.922 -8.312 1 94.62 24 VAL B CA 1
ATOM 2407 C C . VAL B 1 24 ? -6.695 22.312 -8.07 1 94.62 24 VAL B C 1
ATOM 2409 O O . VAL B 1 24 ? -7.391 23.312 -8.25 1 94.62 24 VAL B O 1
ATOM 2412 N N . LEU B 1 25 ? -5.465 22.406 -7.594 1 91.38 25 LEU B N 1
ATOM 2413 C CA . LEU B 1 25 ? -4.762 23.672 -7.387 1 91.38 25 LEU B CA 1
ATOM 2414 C C . LEU B 1 25 ? -3.557 23.781 -8.312 1 91.38 25 LEU B C 1
ATOM 2416 O O . LEU B 1 25 ? -2.664 22.938 -8.281 1 91.38 25 LEU B O 1
ATOM 2420 N N . ASP B 1 26 ? -3.545 24.812 -9.164 1 89.06 26 ASP B N 1
ATOM 2421 C CA . ASP B 1 26 ? -2.482 25.016 -10.141 1 89.06 26 ASP B CA 1
ATOM 2422 C C . ASP B 1 26 ? -2.26 23.75 -10.977 1 89.06 26 ASP B C 1
ATOM 2424 O O . ASP B 1 26 ? -1.119 23.328 -11.18 1 89.06 26 ASP B O 1
ATOM 2428 N N . GLY B 1 27 ? -3.332 23.156 -11.242 1 89.44 27 GLY B N 1
ATOM 2429 C CA . GLY B 1 27 ? -3.297 22.031 -12.164 1 89.44 27 GLY B CA 1
ATOM 2430 C C . GLY B 1 27 ? -2.938 20.719 -11.484 1 89.44 27 GLY B C 1
ATOM 2431 O O . GLY B 1 27 ? -2.873 19.672 -12.141 1 89.44 27 GLY B O 1
ATOM 2432 N N . LYS B 1 28 ? -2.738 20.719 -10.203 1 90.5 28 LYS B N 1
ATOM 2433 C CA . LYS B 1 28 ? -2.371 19.5 -9.477 1 90.5 28 LYS B CA 1
ATOM 2434 C C . LYS B 1 28 ? -3.514 19.031 -8.578 1 90.5 28 LYS B C 1
ATOM 2436 O O . LYS B 1 28 ? -4.094 19.828 -7.84 1 90.5 28 LYS B O 1
ATOM 2441 N N . THR B 1 29 ? -3.85 17.766 -8.711 1 93.56 29 THR B N 1
ATOM 2442 C CA . THR B 1 29 ? -4.871 17.188 -7.844 1 93.56 29 THR B CA 1
ATOM 2443 C C . THR B 1 29 ? -4.457 17.297 -6.379 1 93.56 29 THR B C 1
ATOM 2445 O O . THR B 1 29 ? -3.355 16.875 -6.008 1 93.56 29 THR B O 1
ATOM 2448 N N . GLN B 1 30 ? -5.34 17.844 -5.562 1 92.88 30 GLN B N 1
ATOM 2449 C CA . GLN B 1 30 ? -5.047 18.016 -4.145 1 92.88 30 GLN B CA 1
ATOM 2450 C C . GLN B 1 30 ? -5.891 17.078 -3.289 1 92.88 30 GLN B C 1
ATOM 2452 O O . GLN B 1 30 ? -5.461 16.656 -2.209 1 92.88 30 GLN B O 1
ATOM 2457 N N . SER B 1 31 ? -7.066 16.797 -3.717 1 95.19 31 SER B N 1
ATOM 2458 C CA . SER B 1 31 ? -7.992 15.93 -3.002 1 95.19 31 SER B CA 1
ATOM 2459 C C . SER B 1 31 ? -9.117 15.445 -3.916 1 95.19 31 SER B C 1
ATOM 2461 O O . SER B 1 31 ? -9.547 16.172 -4.816 1 95.19 31 SER B O 1
ATOM 2463 N N . ALA B 1 32 ? -9.539 14.25 -3.68 1 97.19 32 ALA B N 1
ATOM 2464 C CA . ALA B 1 32 ? -10.617 13.68 -4.484 1 97.19 32 ALA B CA 1
ATOM 2465 C C . ALA B 1 32 ? -11.648 12.977 -3.605 1 97.19 32 ALA B C 1
ATOM 2467 O O . ALA B 1 32 ? -11.289 12.32 -2.625 1 97.19 32 ALA B O 1
ATOM 2468 N N . GLN B 1 33 ? -12.844 13.047 -4.016 1 96.19 33 GLN B N 1
ATOM 2469 C CA . GLN B 1 33 ? -13.984 12.555 -3.252 1 96.19 33 GLN B CA 1
ATOM 2470 C C . GLN B 1 33 ? -13.82 11.07 -2.92 1 96.19 33 GLN B C 1
ATOM 2472 O O . GLN B 1 33 ? -14.102 10.648 -1.8 1 96.19 33 GLN B O 1
ATOM 2477 N N . LEU B 1 34 ? -13.344 10.312 -3.783 1 96.88 34 LEU B N 1
ATOM 2478 C CA . LEU B 1 34 ? -13.312 8.859 -3.65 1 96.88 34 LEU B CA 1
ATOM 2479 C C . LEU B 1 34 ? -12.312 8.43 -2.584 1 96.88 34 LEU B C 1
ATOM 2481 O O . LEU B 1 34 ? -12.531 7.441 -1.882 1 96.88 34 LEU B O 1
ATOM 2485 N N . ASP B 1 35 ? -11.203 9.188 -2.479 1 97.81 35 ASP B N 1
ATOM 2486 C CA . ASP B 1 35 ? -10.141 8.594 -1.67 1 97.81 35 ASP B CA 1
ATOM 2487 C C . ASP B 1 35 ? -9.57 9.609 -0.685 1 97.81 35 ASP B C 1
ATOM 2489 O O . ASP B 1 35 ? -8.539 9.367 -0.058 1 97.81 35 ASP B O 1
ATOM 2493 N N . GLU B 1 36 ? -10.266 10.797 -0.471 1 97.75 36 GLU B N 1
ATOM 2494 C CA . GLU B 1 36 ? -9.773 11.789 0.479 1 97.75 36 GLU B CA 1
ATOM 2495 C C . GLU B 1 36 ? -9.711 11.211 1.892 1 97.75 36 GLU B C 1
ATOM 2497 O O . GLU B 1 36 ? -8.828 11.57 2.676 1 97.75 36 GLU B O 1
ATOM 2502 N N . PHE B 1 37 ? -10.617 10.258 2.24 1 98.06 37 PHE B N 1
ATOM 2503 C CA . PHE B 1 37 ? -10.656 9.695 3.586 1 98.06 37 PHE B CA 1
ATOM 2504 C C . PHE B 1 37 ? -9.414 8.867 3.865 1 98.06 37 PHE B C 1
ATOM 2506 O O . PHE B 1 37 ? -8.969 8.773 5.012 1 98.06 37 PHE B O 1
ATOM 2513 N N . ILE B 1 38 ? -8.859 8.242 2.854 1 98.69 38 ILE B N 1
ATOM 2514 C CA . ILE B 1 38 ? -7.633 7.473 3.025 1 98.69 38 ILE B CA 1
ATOM 2515 C C . ILE B 1 38 ? -6.484 8.398 3.42 1 98.69 38 ILE B C 1
ATOM 2517 O O . ILE B 1 38 ? -5.785 8.148 4.402 1 98.69 38 ILE B O 1
ATOM 2521 N N . TYR B 1 39 ? -6.363 9.508 2.672 1 98.44 39 TYR B N 1
ATOM 2522 C CA . TYR B 1 39 ? -5.309 10.484 2.924 1 98.44 39 TYR B CA 1
ATOM 2523 C C . TYR B 1 39 ? -5.449 11.094 4.316 1 98.44 39 TYR B C 1
ATOM 2525 O O . TYR B 1 39 ? -4.5 11.078 5.102 1 98.44 39 TYR B O 1
ATOM 2533 N N . HIS B 1 40 ? -6.582 11.547 4.641 1 98.69 40 HIS B N 1
ATOM 2534 C CA . HIS B 1 40 ? -6.758 12.359 5.836 1 98.69 40 HIS B CA 1
ATOM 2535 C C . HIS B 1 40 ? -6.781 11.5 7.094 1 98.69 40 HIS B C 1
ATOM 2537 O O . HIS B 1 40 ? -6.301 11.922 8.148 1 98.69 40 HIS B O 1
ATOM 2543 N N . GLU B 1 41 ? -7.367 10.297 7.031 1 98.88 41 GLU B N 1
ATOM 2544 C CA . GLU B 1 41 ? -7.316 9.414 8.203 1 98.88 41 GLU B CA 1
ATOM 2545 C C . GLU B 1 41 ? -5.895 8.938 8.469 1 98.88 41 GLU B C 1
ATOM 2547 O O . GLU B 1 41 ? -5.504 8.75 9.625 1 98.88 41 GLU B O 1
ATOM 2552 N N . THR B 1 42 ? -5.113 8.758 7.371 1 98.88 42 THR B N 1
ATOM 2553 C CA . THR B 1 42 ? -3.711 8.391 7.547 1 98.88 42 THR B CA 1
ATOM 2554 C C . THR B 1 42 ? -2.926 9.531 8.18 1 98.88 42 THR B C 1
ATOM 2556 O O . THR B 1 42 ? -2.117 9.312 9.086 1 98.88 42 THR B O 1
ATOM 2559 N N . LEU B 1 43 ? -3.168 10.719 7.738 1 98.81 43 LEU B N 1
ATOM 2560 C CA . LEU B 1 43 ? -2.445 11.898 8.195 1 98.81 43 LEU B CA 1
ATOM 2561 C C . LEU B 1 43 ? -2.758 12.195 9.656 1 98.81 43 LEU B C 1
ATOM 2563 O O . LEU B 1 43 ? -1.862 12.539 10.43 1 98.81 43 LEU B O 1
ATOM 2567 N N . VAL B 1 44 ? -3.969 12 10.109 1 98.94 44 VAL B N 1
ATOM 2568 C CA . VAL B 1 44 ? -4.441 12.602 11.352 1 98.94 44 VAL B CA 1
ATOM 2569 C C . VAL B 1 44 ? -4.414 11.57 12.477 1 98.94 44 VAL B C 1
ATOM 2571 O O . VAL B 1 44 ? -3.785 11.789 13.516 1 98.94 44 VAL B O 1
ATOM 2574 N N . HIS B 1 45 ? -4.988 10.461 12.312 1 98.94 45 HIS B N 1
ATOM 2575 C CA . HIS B 1 45 ? -5.383 9.625 13.445 1 98.94 45 HIS B CA 1
ATOM 2576 C C . HIS B 1 45 ? -4.172 8.961 14.086 1 98.94 45 HIS B C 1
ATOM 2578 O O . HIS B 1 45 ? -4.055 8.938 15.32 1 98.94 45 HIS B O 1
ATOM 2584 N N . PRO B 1 46 ? -3.232 8.398 13.266 1 98.81 46 PRO B N 1
ATOM 2585 C CA . PRO B 1 46 ? -2.064 7.84 13.953 1 98.81 46 PRO B CA 1
ATOM 2586 C C . PRO B 1 46 ? -1.324 8.875 14.797 1 98.81 46 PRO B C 1
ATOM 2588 O O . PRO B 1 46 ? -0.852 8.562 15.891 1 98.81 46 PRO B O 1
ATOM 2591 N N . ALA B 1 47 ? -1.238 10.125 14.305 1 98.81 47 ALA B N 1
ATOM 2592 C CA . ALA B 1 47 ? -0.539 11.172 15.047 1 98.81 47 ALA B CA 1
ATOM 2593 C C . ALA B 1 47 ? -1.293 11.547 16.312 1 98.81 47 ALA B C 1
ATOM 2595 O O . ALA B 1 47 ? -0.691 11.68 17.391 1 98.81 47 ALA B O 1
ATOM 2596 N N . MET B 1 48 ? -2.588 11.664 16.203 1 98.81 48 MET B N 1
ATOM 2597 C CA . MET B 1 48 ? -3.424 12.016 17.359 1 98.81 48 MET B CA 1
ATOM 2598 C C . MET B 1 48 ? -3.383 10.922 18.406 1 98.81 48 MET B C 1
ATOM 2600 O O . MET B 1 48 ? -3.338 11.211 19.609 1 98.81 48 MET B O 1
ATOM 2604 N N . LEU B 1 49 ? -3.369 9.703 18.016 1 98.5 49 LEU B N 1
ATOM 2605 C CA . LEU B 1 49 ? -3.406 8.57 18.938 1 98.5 49 LEU B CA 1
ATOM 2606 C C . LEU B 1 49 ? -2.037 8.336 19.562 1 98.5 49 LEU B C 1
ATOM 2608 O O . LEU B 1 49 ? -1.928 7.672 20.594 1 98.5 49 LEU B O 1
ATOM 2612 N N . ALA B 1 50 ? -1.012 8.797 18.875 1 98.12 50 ALA B N 1
ATOM 2613 C CA . ALA B 1 50 ? 0.33 8.656 19.438 1 98.12 50 ALA B CA 1
ATOM 2614 C C . ALA B 1 50 ? 0.486 9.5 20.688 1 98.12 50 ALA B C 1
ATOM 2616 O O . ALA B 1 50 ? 1.312 9.195 21.562 1 98.12 50 ALA B O 1
ATOM 2617 N N . HIS B 1 51 ? -0.245 10.617 20.766 1 97.81 51 HIS B N 1
ATOM 2618 C CA . HIS B 1 51 ? -0.297 11.43 21.969 1 97.81 51 HIS B CA 1
ATOM 2619 C C . HIS B 1 51 ? -1.354 10.898 22.938 1 97.81 51 HIS B C 1
ATOM 2621 O O . HIS B 1 51 ? -2.447 10.516 22.531 1 97.81 51 HIS B O 1
ATOM 2627 N N . PRO B 1 52 ? -1.077 10.844 24.234 1 96.5 52 PRO B N 1
ATOM 2628 C CA . PRO B 1 52 ? -2.029 10.242 25.172 1 96.5 52 PRO B CA 1
ATOM 2629 C C . PRO B 1 52 ? -3.312 11.062 25.312 1 96.5 52 PRO B C 1
ATOM 2631 O O . PRO B 1 52 ? -4.371 10.5 25.609 1 96.5 52 PRO B O 1
ATOM 2634 N N . ASN B 1 53 ? -3.211 12.328 25.188 1 97.75 53 ASN B N 1
ATOM 2635 C CA . ASN B 1 53 ? -4.359 13.203 25.391 1 97.75 53 ASN B CA 1
ATOM 2636 C C . ASN B 1 53 ? -4.191 14.531 24.656 1 97.75 53 ASN B C 1
ATOM 2638 O O . ASN B 1 53 ? -4.074 15.586 25.281 1 97.75 53 ASN B O 1
ATOM 2642 N N . PRO B 1 54 ? -4.297 14.539 23.312 1 98.56 54 PRO B N 1
ATOM 2643 C CA . PRO B 1 54 ? -4.09 15.781 22.578 1 98.56 54 PRO B CA 1
ATOM 2644 C C . PRO B 1 54 ? -5.238 16.766 22.75 1 98.56 54 PRO B C 1
ATOM 2646 O O . PRO B 1 54 ? -6.398 16.422 22.516 1 98.56 54 PRO B O 1
ATOM 2649 N N . LYS B 1 55 ? -4.926 17.984 23.172 1 98.81 55 LYS B N 1
ATOM 2650 C CA . LYS B 1 55 ? -5.938 19.016 23.438 1 98.81 55 LYS B CA 1
ATOM 2651 C C . LYS B 1 55 ? -5.816 20.172 22.469 1 98.81 55 LYS B C 1
ATOM 2653 O O . LYS B 1 55 ? -6.828 20.734 22.031 1 98.81 55 LYS B O 1
ATOM 2658 N N . ARG B 1 56 ? -4.641 20.547 22.156 1 98.88 56 ARG B N 1
ATOM 2659 C CA . ARG B 1 56 ? -4.359 21.656 21.234 1 98.88 56 ARG B CA 1
ATOM 2660 C C . ARG B 1 56 ? -3.646 21.156 19.984 1 98.88 56 ARG B C 1
ATOM 2662 O O . ARG B 1 56 ? -2.555 20.594 20.062 1 98.88 56 ARG B O 1
ATOM 2669 N N . VAL B 1 57 ? -4.27 21.406 18.844 1 98.88 57 VAL B N 1
ATOM 2670 C CA . VAL B 1 57 ? -3.754 20.891 17.578 1 98.88 57 VAL B CA 1
ATOM 2671 C C . VAL B 1 57 ? -3.572 22.047 16.594 1 98.88 57 VAL B C 1
ATOM 2673 O O . VAL B 1 57 ? -4.445 22.906 16.469 1 98.88 57 VAL B O 1
ATOM 2676 N N . TYR B 1 58 ? -2.43 22.094 15.953 1 98.81 58 TYR B N 1
ATOM 2677 C CA . TYR B 1 58 ? -2.139 23.031 14.883 1 98.81 58 TYR B CA 1
ATOM 2678 C C . TYR B 1 58 ? -2.131 22.344 13.531 1 98.81 58 TYR B C 1
ATOM 2680 O O . TYR B 1 58 ? -1.506 21.281 13.367 1 98.81 58 TYR B O 1
ATOM 2688 N N . ILE B 1 59 ? -2.848 22.891 12.586 1 98.62 59 ILE B N 1
ATOM 2689 C CA . ILE B 1 59 ? -2.848 22.406 11.211 1 98.62 59 ILE B CA 1
ATOM 2690 C C . ILE B 1 59 ? -2.293 23.484 10.281 1 98.62 59 ILE B C 1
ATOM 2692 O O . ILE B 1 59 ? -2.896 24.547 10.117 1 98.62 59 ILE B O 1
ATOM 2696 N N . GLY B 1 60 ? -1.108 23.266 9.742 1 97 60 GLY B N 1
ATOM 2697 C CA . GLY B 1 60 ? -0.672 24.062 8.602 1 97 60 GLY B CA 1
ATOM 2698 C C . GLY B 1 60 ? -1.226 23.562 7.281 1 97 60 GLY B C 1
ATOM 2699 O O . GLY B 1 60 ? -0.919 22.438 6.855 1 97 60 GLY B O 1
ATOM 2700 N N . GLY B 1 61 ? -1.944 24.359 6.578 1 95.44 61 GLY B N 1
ATOM 2701 C CA . GLY B 1 61 ? -2.686 23.922 5.406 1 95.44 61 GLY B CA 1
ATOM 2702 C C . GLY B 1 61 ? -4.059 23.375 5.738 1 95.44 61 GLY B C 1
ATOM 2703 O O . GLY B 1 61 ? -4.77 23.922 6.578 1 95.44 61 GLY B O 1
ATOM 2704 N N . GLY B 1 62 ? -4.527 22.391 4.93 1 94.75 62 GLY B N 1
ATOM 2705 C CA . GLY B 1 62 ? -5.789 21.719 5.195 1 94.75 62 GLY B CA 1
ATOM 2706 C C . GLY B 1 62 ? -6.992 22.484 4.672 1 94.75 62 GLY B C 1
ATOM 2707 O O . GLY B 1 62 ? -8.102 22.312 5.176 1 94.75 62 GLY B O 1
ATOM 2708 N N . GLY B 1 63 ? -6.832 23.234 3.674 1 93.44 63 GLY B N 1
ATOM 2709 C CA . GLY B 1 63 ? -7.867 24.125 3.176 1 93.44 63 GLY B CA 1
ATOM 2710 C C . GLY B 1 63 ? -9.125 23.391 2.744 1 93.44 63 GLY B C 1
ATOM 2711 O O . GLY B 1 63 ? -10.203 23.984 2.693 1 93.44 63 GLY B O 1
ATOM 2712 N N . GLU B 1 64 ? -9.008 22.188 2.432 1 93.88 64 GLU B N 1
ATOM 2713 C CA . GLU B 1 64 ? -10.188 21.438 2.018 1 93.88 64 GLU B CA 1
ATOM 2714 C C . GLU B 1 64 ? -11.031 21.031 3.221 1 93.88 64 GLU B C 1
ATOM 2716 O O . GLU B 1 64 ? -12.172 20.594 3.064 1 93.88 64 GLU B O 1
ATOM 2721 N N . LEU B 1 65 ? -10.547 21.203 4.449 1 97.44 65 LEU B N 1
ATOM 2722 C CA . LEU B 1 65 ? -11.297 21.125 5.699 1 97.44 65 LEU B CA 1
ATOM 2723 C C . LEU B 1 65 ? -11.398 19.688 6.199 1 97.44 65 LEU B C 1
ATOM 2725 O O . LEU B 1 65 ? -11.82 19.453 7.332 1 97.44 65 LEU B O 1
ATOM 2729 N N . ALA B 1 66 ? -10.961 18.719 5.406 1 98.12 66 ALA B N 1
ATOM 2730 C CA . ALA B 1 66 ? -11.07 17.312 5.801 1 98.12 66 ALA B CA 1
ATOM 2731 C C . ALA B 1 66 ? -10.109 16.984 6.941 1 98.12 66 ALA B C 1
ATOM 2733 O O . ALA B 1 66 ? -10.422 16.172 7.805 1 98.12 66 ALA B O 1
ATOM 2734 N N . THR B 1 67 ? -8.938 17.625 6.965 1 98.69 67 THR B N 1
ATOM 2735 C CA . THR B 1 67 ? -7.992 17.422 8.055 1 98.69 67 THR B CA 1
ATOM 2736 C C . THR B 1 67 ? -8.586 17.891 9.383 1 98.69 67 THR B C 1
ATOM 2738 O O . THR B 1 67 ? -8.555 17.156 10.375 1 98.69 67 THR B O 1
ATOM 2741 N N . ALA B 1 68 ? -9.164 19.078 9.391 1 98.75 68 ALA B N 1
ATOM 2742 C CA . ALA B 1 68 ? -9.805 19.594 10.594 1 98.75 68 ALA B CA 1
ATOM 2743 C C . ALA B 1 68 ? -10.969 18.703 11.031 1 98.75 68 ALA B C 1
ATOM 2745 O O . ALA B 1 68 ? -11.164 18.469 12.227 1 98.75 68 ALA B O 1
ATOM 2746 N N . ARG B 1 69 ? -11.742 18.188 10.047 1 98.62 69 ARG B N 1
ATOM 2747 C CA . ARG B 1 69 ? -12.828 17.266 10.336 1 98.62 69 ARG B CA 1
ATOM 2748 C C . ARG B 1 69 ? -12.336 16.078 11.141 1 98.62 69 ARG B C 1
ATOM 2750 O O . ARG B 1 69 ? -12.906 15.734 12.18 1 98.62 69 ARG B O 1
ATOM 2757 N N . GLU B 1 70 ? -11.242 15.43 10.703 1 98.88 70 GLU B N 1
ATOM 2758 C CA . GLU B 1 70 ? -10.727 14.242 11.375 1 98.88 70 GLU B CA 1
ATOM 2759 C C . GLU B 1 70 ? -10.172 14.586 12.75 1 98.88 70 GLU B C 1
ATOM 2761 O O . GLU B 1 70 ? -10.344 13.82 13.703 1 98.88 70 GLU B O 1
ATOM 2766 N N . VAL B 1 71 ? -9.492 15.773 12.836 1 98.94 71 VAL B N 1
ATOM 2767 C CA . VAL B 1 71 ? -8.922 16.188 14.109 1 98.94 71 VAL B CA 1
ATOM 2768 C C . VAL B 1 71 ? -10.031 16.359 15.141 1 98.94 71 VAL B C 1
ATOM 2770 O O . VAL B 1 71 ? -9.922 15.875 16.266 1 98.94 71 VAL B O 1
ATOM 2773 N N . LEU B 1 72 ? -11.117 16.953 14.742 1 98.75 72 LEU B N 1
ATOM 2774 C CA . LEU B 1 72 ? -12.156 17.344 15.688 1 98.75 72 LEU B CA 1
ATOM 2775 C C . LEU B 1 72 ? -13.07 16.156 16.016 1 98.75 72 LEU B C 1
ATOM 2777 O O . LEU B 1 72 ? -13.977 16.281 16.844 1 98.75 72 LEU B O 1
ATOM 2781 N N . ARG B 1 73 ? -12.812 15.031 15.438 1 98.62 73 ARG B N 1
ATOM 2782 C CA . ARG B 1 73 ? -13.461 13.797 15.875 1 98.62 73 ARG B CA 1
ATOM 2783 C C . ARG B 1 73 ? -12.883 13.32 17.203 1 98.62 73 ARG B C 1
ATOM 2785 O O . ARG B 1 73 ? -13.484 12.477 17.875 1 98.62 73 ARG B O 1
ATOM 2792 N N . HIS B 1 74 ? -11.688 13.734 17.516 1 98.88 74 HIS B N 1
ATOM 2793 C CA . HIS B 1 74 ? -11.062 13.344 18.781 1 98.88 74 HIS B CA 1
ATOM 2794 C C . HIS B 1 74 ? -11.68 14.102 19.953 1 98.88 74 HIS B C 1
ATOM 2796 O O . HIS B 1 74 ? -11.633 15.336 20 1 98.88 74 HIS B O 1
ATOM 2802 N N . LYS B 1 75 ? -12.141 13.398 20.953 1 98.75 75 LYS B N 1
ATOM 2803 C CA . LYS B 1 75 ? -12.914 13.93 22.062 1 98.75 75 LYS B CA 1
ATOM 2804 C C . LYS B 1 75 ? -12.062 14.844 22.938 1 98.75 75 LYS B C 1
ATOM 2806 O O . LYS B 1 75 ? -12.578 15.773 23.562 1 98.75 75 LYS B O 1
ATOM 2811 N N . SER B 1 76 ? -10.836 14.656 22.938 1 98.81 76 SER B N 1
ATOM 2812 C CA . SER B 1 76 ? -9.945 15.383 23.844 1 98.81 76 SER B CA 1
ATOM 2813 C C . SER B 1 76 ? -9.68 16.797 23.344 1 98.81 76 SER B C 1
ATOM 2815 O O . SER B 1 76 ? -9.258 17.656 24.109 1 98.81 76 SER B O 1
ATOM 2817 N N . VAL B 1 77 ? -9.859 17.078 22.062 1 98.88 77 VAL B N 1
ATOM 2818 C CA . VAL B 1 77 ? -9.422 18.328 21.453 1 98.88 77 VAL B CA 1
ATOM 2819 C C . VAL B 1 77 ? -10.258 19.5 21.984 1 98.88 77 VAL B C 1
ATOM 2821 O O . VAL B 1 77 ? -11.492 19.453 21.953 1 98.88 77 VAL B O 1
ATOM 2824 N N . GLU B 1 78 ? -9.539 20.469 22.484 1 98.88 78 GLU B N 1
ATOM 2825 C CA . GLU B 1 78 ? -10.172 21.672 23 1 98.88 78 GLU B CA 1
ATOM 2826 C C . GLU B 1 78 ? -10.008 22.844 22.016 1 98.88 78 GLU B C 1
ATOM 2828 O O . GLU B 1 78 ? -10.828 23.75 22 1 98.88 78 GLU B O 1
ATOM 2833 N N . LYS B 1 79 ? -8.945 22.781 21.281 1 98.75 79 LYS B N 1
ATOM 2834 C CA . LYS B 1 79 ? -8.633 23.828 20.312 1 98.75 79 LYS B CA 1
ATOM 2835 C C . LYS B 1 79 ? -7.922 23.266 19.094 1 98.75 79 LYS B C 1
ATOM 2837 O O . LYS B 1 79 ? -6.941 22.531 19.219 1 98.75 79 LYS B O 1
ATOM 2842 N N . CYS B 1 80 ? -8.422 23.562 17.969 1 98.75 80 CYS B N 1
ATOM 2843 C CA . CYS B 1 80 ? -7.824 23.234 16.672 1 98.75 80 CYS B CA 1
ATOM 2844 C C . CYS B 1 80 ? -7.57 24.5 15.859 1 98.75 80 CYS B C 1
ATOM 2846 O O . CYS B 1 80 ? -8.508 25.156 15.398 1 98.75 80 CYS B O 1
ATOM 2848 N N . VAL B 1 81 ? -6.332 24.859 15.711 1 98.69 81 VAL B N 1
ATOM 2849 C CA . VAL B 1 81 ? -5.945 26.031 14.914 1 98.69 81 VAL B CA 1
ATOM 2850 C C . VAL B 1 81 ? -5.523 25.578 13.516 1 98.69 81 VAL B C 1
ATOM 2852 O O . VAL B 1 81 ? -4.586 24.781 13.367 1 98.69 81 VAL B O 1
ATOM 2855 N N . MET B 1 82 ? -6.219 26.016 12.539 1 98.44 82 MET B N 1
ATOM 2856 C CA . MET B 1 82 ? -5.879 25.719 11.148 1 98.44 82 MET B CA 1
ATOM 2857 C C . MET B 1 82 ? -5.488 26.984 10.398 1 98.44 82 MET B C 1
ATOM 2859 O O . MET B 1 82 ? -6.215 27.969 10.43 1 98.44 82 MET B O 1
ATOM 2863 N N . VAL B 1 83 ? -4.352 26.969 9.789 1 97 83 VAL B N 1
ATOM 2864 C CA . VAL B 1 83 ? -3.836 28.125 9.047 1 97 83 VAL B CA 1
ATOM 2865 C C . VAL B 1 83 ? -3.668 27.75 7.574 1 97 83 VAL B C 1
ATOM 2867 O O . VAL B 1 83 ? -2.943 26.812 7.242 1 97 83 VAL B O 1
ATOM 2870 N N . ASP B 1 84 ? -4.332 28.422 6.738 1 95 84 ASP B N 1
ATOM 2871 C CA . ASP B 1 84 ? -4.219 28.266 5.289 1 95 84 ASP B CA 1
ATOM 2872 C C . ASP B 1 84 ? -3.928 29.594 4.609 1 95 84 ASP B C 1
ATOM 2874 O O . ASP B 1 84 ? -4.477 30.625 5 1 95 84 ASP B O 1
ATOM 2878 N N . LEU B 1 85 ? -3.1 29.5 3.619 1 90.12 85 LEU B N 1
ATOM 2879 C CA . LEU B 1 85 ? -2.66 30.719 2.938 1 90.12 85 LEU B CA 1
ATOM 2880 C C . LEU B 1 85 ? -3.797 31.328 2.125 1 90.12 85 LEU B C 1
ATOM 2882 O O . LEU B 1 85 ? -3.893 32.531 2.002 1 90.12 85 LEU B O 1
ATOM 2886 N N . ASP B 1 86 ? -4.629 30.484 1.538 1 92.31 86 ASP B N 1
ATOM 2887 C CA . ASP B 1 86 ? -5.574 30.938 0.52 1 92.31 86 ASP B CA 1
ATOM 2888 C C . ASP B 1 86 ? -7.016 30.75 0.988 1 92.31 86 ASP B C 1
ATOM 2890 O O . ASP B 1 86 ? -7.578 29.656 0.862 1 92.31 86 ASP B O 1
ATOM 2894 N N . LYS B 1 87 ? -7.609 31.844 1.358 1 95.25 87 LYS B N 1
ATOM 2895 C CA . LYS B 1 87 ? -9 31.828 1.805 1 95.25 87 LYS B CA 1
ATOM 2896 C C . LYS B 1 87 ? -9.922 31.281 0.714 1 95.25 87 LYS B C 1
ATOM 2898 O O . LYS B 1 87 ? -10.93 30.641 1.01 1 95.25 87 LYS B O 1
ATOM 2903 N N . LEU B 1 88 ? -9.547 31.516 -0.493 1 95.06 88 LEU B N 1
ATOM 2904 C CA . LEU B 1 88 ? -10.367 31.047 -1.604 1 95.06 88 LEU B CA 1
ATOM 2905 C C . LEU B 1 88 ? -10.523 29.531 -1.57 1 95.06 88 LEU B C 1
ATOM 2907 O O . LEU B 1 88 ? -11.578 29 -1.919 1 95.06 88 LEU B O 1
ATOM 2911 N N . VAL B 1 89 ? -9.477 28.828 -1.208 1 94.06 89 VAL B N 1
ATOM 2912 C CA . VAL B 1 89 ? -9.523 27.375 -1.131 1 94.06 89 VAL B CA 1
ATOM 2913 C C . VAL B 1 89 ? -10.531 26.938 -0.066 1 94.06 89 VAL B C 1
ATOM 2915 O O . VAL B 1 89 ? -11.352 26.062 -0.303 1 94.06 89 VAL B O 1
ATOM 2918 N N . VAL B 1 90 ? -10.508 27.547 1.039 1 95.38 90 VAL B N 1
ATOM 2919 C CA . VAL B 1 90 ? -11.398 27.203 2.15 1 95.38 90 VAL B CA 1
ATOM 2920 C C . VAL B 1 90 ? -12.844 27.531 1.773 1 95.38 90 VAL B C 1
ATOM 2922 O O . VAL B 1 90 ? -13.742 26.719 1.992 1 95.38 90 VAL B O 1
ATOM 2925 N N . ASP B 1 91 ? -13.07 28.703 1.211 1 95.25 91 ASP B N 1
ATOM 2926 C CA . ASP B 1 91 ? -14.406 29.109 0.79 1 95.25 91 ASP B CA 1
ATOM 2927 C C . ASP B 1 91 ? -14.961 28.141 -0.256 1 95.25 91 ASP B C 1
ATOM 2929 O O . ASP B 1 91 ? -16.141 27.781 -0.199 1 95.25 91 ASP B O 1
ATOM 2933 N N . THR B 1 92 ? -14.094 27.844 -1.148 1 94.88 92 THR B N 1
ATOM 2934 C CA . THR B 1 92 ? -14.5 26.906 -2.193 1 94.88 92 THR B CA 1
ATOM 2935 C C . THR B 1 92 ? -14.875 25.562 -1.593 1 94.88 92 THR B C 1
ATOM 2937 O O . THR B 1 92 ? -15.891 24.969 -1.968 1 94.88 92 THR B O 1
ATOM 2940 N N . SER B 1 93 ? -14.047 25.062 -0.675 1 94.25 93 SER B N 1
ATOM 2941 C CA . SER B 1 93 ? -14.312 23.781 -0.032 1 94.25 93 SER B CA 1
ATOM 2942 C C . SER B 1 93 ? -15.609 23.812 0.77 1 94.25 93 SER B C 1
ATOM 2944 O O . SER B 1 93 ? -16.375 22.859 0.771 1 94.25 93 SER B O 1
ATOM 2946 N N . ARG B 1 94 ? -15.883 24.859 1.418 1 93.69 94 ARG B N 1
ATOM 2947 C CA . ARG B 1 94 ? -17.109 25.047 2.18 1 93.69 94 ARG B CA 1
ATOM 2948 C C . ARG B 1 94 ? -18.328 25.016 1.267 1 93.69 94 ARG B C 1
ATOM 2950 O O . ARG B 1 94 ? -19.312 24.344 1.57 1 93.69 94 ARG B O 1
ATOM 2957 N N . ASP B 1 95 ? -18.219 25.609 0.154 1 93.94 95 ASP B N 1
ATOM 2958 C CA . ASP B 1 95 ? -19.391 25.875 -0.675 1 93.94 95 ASP B CA 1
ATOM 2959 C C . ASP B 1 95 ? -19.625 24.75 -1.673 1 93.94 95 ASP B C 1
ATOM 2961 O O . ASP B 1 95 ? -20.781 24.422 -1.987 1 93.94 95 ASP B O 1
ATOM 2965 N N . VAL B 1 96 ? -18.516 24.172 -2.146 1 93 96 VAL B N 1
ATOM 2966 C CA . VAL B 1 96 ? -18.641 23.25 -3.277 1 93 96 VAL B CA 1
ATOM 2967 C C . VAL B 1 96 ? -18.375 21.828 -2.816 1 93 96 VAL B C 1
ATOM 2969 O O . VAL B 1 96 ? -18.828 20.875 -3.453 1 93 96 VAL B O 1
ATOM 2972 N N . LEU B 1 97 ? -17.672 21.656 -1.719 1 93.06 97 LEU B N 1
ATOM 2973 C CA . LEU B 1 97 ? -17.312 20.344 -1.202 1 93.06 97 LEU B CA 1
ATOM 2974 C C . LEU B 1 97 ? -17.719 20.203 0.261 1 93.06 97 LEU B C 1
ATOM 2976 O O . LEU B 1 97 ? -16.906 19.844 1.106 1 93.06 97 LEU B O 1
ATOM 2980 N N . PRO B 1 98 ? -18.953 20.438 0.527 1 92.38 98 PRO B N 1
ATOM 2981 C CA . PRO B 1 98 ? -19.344 20.5 1.937 1 92.38 98 PRO B CA 1
ATOM 2982 C C . PRO B 1 98 ? -19.188 19.156 2.652 1 92.38 98 PRO B C 1
ATOM 2984 O O . PRO B 1 98 ? -19.016 19.125 3.873 1 92.38 98 PRO B O 1
ATOM 2987 N N . GLU B 1 99 ? -19.188 18.078 1.912 1 92.31 99 GLU B N 1
ATOM 2988 C CA . GLU B 1 99 ? -19.094 16.75 2.516 1 92.31 99 GLU B CA 1
ATOM 2989 C C . GLU B 1 99 ? -17.703 16.516 3.094 1 92.31 99 GLU B C 1
ATOM 2991 O O . GLU B 1 99 ? -17.531 15.664 3.965 1 92.31 99 GLU B O 1
ATOM 2996 N N . TRP B 1 100 ? -16.719 17.219 2.65 1 92.5 100 TRP B N 1
ATOM 2997 C CA . TRP B 1 100 ? -15.352 17.016 3.113 1 92.5 100 TRP B CA 1
ATOM 2998 C C . TRP B 1 100 ? -15.156 17.594 4.508 1 92.5 100 TRP B C 1
ATOM 3000 O O . TRP B 1 100 ? -14.609 16.938 5.391 1 92.5 100 TRP B O 1
ATOM 3010 N N . GLY B 1 101 ? -15.625 18.797 4.699 1 93.62 101 GLY B N 1
ATOM 3011 C CA . GLY B 1 101 ? -15.57 19.391 6.023 1 93.62 101 GLY B CA 1
ATOM 3012 C C . GLY B 1 101 ? -16.641 18.875 6.961 1 93.62 101 GLY B C 1
ATOM 3013 O O . GLY B 1 101 ? -16.484 18.922 8.18 1 93.62 101 GLY B O 1
ATOM 3014 N N . ALA B 1 102 ? -17.719 18.469 6.301 1 94.06 102 ALA B N 1
ATOM 3015 C CA . ALA B 1 102 ? -18.812 17.844 7.035 1 94.06 102 ALA B CA 1
ATOM 3016 C C . ALA B 1 102 ? -19.234 18.703 8.219 1 94.06 102 ALA B C 1
ATOM 3018 O O . ALA B 1 102 ? -19.359 18.219 9.344 1 94.06 102 ALA B O 1
ATOM 3019 N N . GLY B 1 103 ? -19.281 20.047 8.062 1 93.06 103 GLY B N 1
ATOM 3020 C CA . GLY B 1 103 ? -19.812 20.969 9.055 1 93.06 103 GLY B CA 1
ATOM 3021 C C . GLY B 1 103 ? -18.781 21.406 10.078 1 93.06 103 GLY B C 1
ATOM 3022 O O . GLY B 1 103 ? -19.109 22.047 11.078 1 93.06 103 GLY B O 1
ATOM 3023 N N . VAL B 1 104 ? -17.531 21.156 9.773 1 96.81 104 VAL B N 1
ATOM 3024 C CA . VAL B 1 104 ? -16.469 21.391 10.75 1 96.81 104 VAL B CA 1
ATOM 3025 C C . VAL B 1 104 ? -16.344 22.875 11.039 1 96.81 104 VAL B C 1
ATOM 3027 O O . VAL B 1 104 ? -15.93 23.281 12.133 1 96.81 104 VAL B O 1
ATOM 3030 N N . LEU B 1 105 ? -16.797 23.719 10.211 1 95.94 105 LEU B N 1
ATOM 3031 C CA . LEU B 1 105 ? -16.672 25.172 10.344 1 95.94 105 LEU B CA 1
ATOM 3032 C C . LEU B 1 105 ? -17.578 25.688 11.453 1 95.94 105 LEU B C 1
ATOM 3034 O O . LEU B 1 105 ? -17.391 26.797 11.953 1 95.94 105 LEU B O 1
ATOM 3038 N N . ASP B 1 106 ? -18.547 24.859 11.797 1 96.5 106 ASP B N 1
ATOM 3039 C CA . ASP B 1 106 ? -19.469 25.25 12.859 1 96.5 106 ASP B CA 1
ATOM 3040 C C . ASP B 1 106 ? -18.969 24.781 14.227 1 96.5 106 ASP B C 1
ATOM 3042 O O . ASP B 1 106 ? -19.562 25.109 15.25 1 96.5 106 ASP B O 1
ATOM 3046 N N . ASP B 1 107 ? -17.922 24.031 14.25 1 97.88 107 ASP B N 1
ATOM 3047 C CA . ASP B 1 107 ? -17.359 23.562 15.508 1 97.88 107 ASP B CA 1
ATOM 3048 C C . ASP B 1 107 ? -16.641 24.688 16.234 1 97.88 107 ASP B C 1
ATOM 3050 O O . ASP B 1 107 ? -15.672 25.25 15.711 1 97.88 107 ASP B O 1
ATOM 3054 N N . PRO B 1 108 ? -16.984 25.062 17.422 1 98.31 108 PRO B N 1
ATOM 3055 C CA . PRO B 1 108 ? -16.406 26.203 18.125 1 98.31 108 PRO B CA 1
ATOM 3056 C C . PRO B 1 108 ? -14.945 26 18.5 1 98.31 108 PRO B C 1
ATOM 3058 O O . PRO B 1 108 ? -14.25 26.953 18.844 1 98.31 108 PRO B O 1
ATOM 3061 N N . ARG B 1 109 ? -14.5 24.781 18.453 1 98.62 109 ARG B N 1
ATOM 3062 C CA . ARG B 1 109 ? -13.109 24.5 18.781 1 98.62 109 ARG B CA 1
ATOM 3063 C C . ARG B 1 109 ? -12.188 24.906 17.641 1 98.62 109 ARG B C 1
ATOM 3065 O O . ARG B 1 109 ? -10.969 25.031 17.828 1 98.62 109 ARG B O 1
ATOM 3072 N N . LEU B 1 110 ? -12.734 25.078 16.422 1 98.62 110 LEU B N 1
ATOM 3073 C CA . LEU B 1 110 ? -11.93 25.375 15.234 1 98.62 110 LEU B CA 1
ATOM 3074 C C . LEU B 1 110 ? -11.648 26.859 15.133 1 98.62 110 LEU B C 1
ATOM 3076 O O . LEU B 1 110 ? -12.57 27.672 15.195 1 98.62 110 LEU B O 1
ATOM 3080 N N . GLU B 1 111 ? -10.438 27.203 15.031 1 98.12 111 GLU B N 1
ATOM 3081 C CA . GLU B 1 111 ? -9.977 28.562 14.758 1 98.12 111 GLU B CA 1
ATOM 3082 C C . GLU B 1 111 ? -9.242 28.625 13.422 1 98.12 111 GLU B C 1
ATOM 3084 O O . GLU B 1 111 ? -8.219 27.969 13.234 1 98.12 111 GLU B O 1
ATOM 3089 N N . LEU B 1 112 ? -9.75 29.5 12.531 1 97.5 112 LEU B N 1
ATOM 3090 C CA . LEU B 1 112 ? -9.188 29.578 11.188 1 97.5 112 LEU B CA 1
ATOM 3091 C C . LEU B 1 112 ? -8.422 30.891 11.008 1 97.5 112 LEU B C 1
ATOM 3093 O O . LEU B 1 112 ? -8.852 31.938 11.477 1 97.5 112 LEU B O 1
ATOM 3097 N N . HIS B 1 113 ? -7.297 30.75 10.422 1 97.31 113 HIS B N 1
ATOM 3098 C CA . HIS B 1 113 ? -6.492 31.891 10.031 1 97.31 113 HIS B CA 1
ATOM 3099 C C . HIS B 1 113 ? -6.07 31.812 8.57 1 97.31 113 HIS B C 1
ATOM 3101 O O . HIS B 1 113 ? -5.73 30.719 8.086 1 97.31 113 HIS B O 1
ATOM 3107 N N . TYR B 1 114 ? -6.141 32.906 7.855 1 96.31 114 TYR B N 1
ATOM 3108 C CA . TYR B 1 114 ? -5.742 32.969 6.449 1 96.31 114 TYR B CA 1
ATOM 3109 C C . TYR B 1 114 ? -4.43 33.719 6.285 1 96.31 114 TYR B C 1
ATOM 3111 O O . TYR B 1 114 ? -4.426 34.875 5.887 1 96.31 114 TYR B O 1
ATOM 3119 N N . THR B 1 115 ? -3.387 33.125 6.559 1 94.12 115 THR B N 1
ATOM 3120 C CA . THR B 1 115 ? -2.039 33.656 6.504 1 94.12 115 THR B CA 1
ATOM 3121 C C . THR B 1 115 ? -1.009 32.562 6.289 1 94.12 115 THR B C 1
ATOM 3123 O O . THR B 1 115 ? -1.369 31.406 6.051 1 94.12 115 THR B O 1
ATOM 3126 N N . ASP B 1 116 ? 0.24 32.938 6.312 1 92.88 116 ASP B N 1
ATOM 3127 C CA . ASP B 1 116 ? 1.346 31.984 6.172 1 92.88 116 ASP B CA 1
ATOM 3128 C C . ASP B 1 116 ? 1.481 31.109 7.414 1 92.88 116 ASP B C 1
ATOM 3130 O O . ASP B 1 116 ? 1.542 31.625 8.539 1 92.88 116 ASP B O 1
ATOM 3134 N N . ALA B 1 117 ? 1.495 29.797 7.16 1 93.62 117 ALA B N 1
ATOM 3135 C CA . ALA B 1 117 ? 1.497 28.828 8.258 1 93.62 117 ALA B CA 1
ATOM 3136 C C . ALA B 1 117 ? 2.742 29 9.125 1 93.62 117 ALA B C 1
ATOM 3138 O O . ALA B 1 117 ? 2.67 28.891 10.352 1 93.62 117 ALA B O 1
ATOM 3139 N N . HIS B 1 118 ? 3.895 29.188 8.484 1 93.38 118 HIS B N 1
ATOM 3140 C CA . HIS B 1 118 ? 5.141 29.375 9.219 1 93.38 118 HIS B CA 1
ATOM 3141 C C . HIS B 1 118 ? 5.125 30.672 10.016 1 93.38 118 HIS B C 1
ATOM 3143 O O . HIS B 1 118 ? 5.504 30.688 11.195 1 93.38 118 HIS B O 1
ATOM 3149 N N . ALA B 1 119 ? 4.719 31.719 9.391 1 93.75 119 ALA B N 1
ATOM 3150 C CA . ALA B 1 119 ? 4.672 33.031 10.039 1 93.75 119 ALA B CA 1
ATOM 3151 C C . ALA B 1 119 ? 3.734 33 11.242 1 93.75 119 ALA B C 1
ATOM 3153 O O . ALA B 1 119 ? 4.051 33.594 12.289 1 93.75 119 ALA B O 1
ATOM 3154 N N . PHE B 1 120 ? 2.617 32.375 11.047 1 95.75 120 PHE B N 1
ATOM 3155 C CA . PHE B 1 120 ? 1.656 32.281 12.141 1 95.75 120 PHE B CA 1
ATOM 3156 C C . PHE B 1 120 ? 2.277 31.625 13.359 1 95.75 120 PHE B C 1
ATOM 3158 O O . PHE B 1 120 ? 2.15 32.125 14.484 1 95.75 120 PHE B O 1
ATOM 3165 N N . LEU B 1 121 ? 2.914 30.469 13.156 1 94.31 121 LEU B N 1
ATOM 3166 C CA . LEU B 1 121 ? 3.523 29.719 14.258 1 94.31 121 LEU B CA 1
ATOM 3167 C C . LEU B 1 121 ? 4.598 30.562 14.945 1 94.31 121 LEU B C 1
ATOM 3169 O O . LEU B 1 121 ? 4.777 30.469 16.156 1 94.31 121 LEU B O 1
ATOM 3173 N N . ARG B 1 122 ? 5.277 31.328 14.156 1 94.25 122 ARG B N 1
ATOM 3174 C CA . ARG B 1 122 ? 6.352 32.156 14.703 1 94.25 122 ARG B CA 1
ATOM 3175 C C . ARG B 1 122 ? 5.789 33.281 15.578 1 94.25 122 ARG B C 1
ATOM 3177 O O . ARG B 1 122 ? 6.422 33.688 16.547 1 94.25 122 ARG B O 1
ATOM 3184 N N . GLU B 1 123 ? 4.715 33.656 15.227 1 94.44 123 GLU B N 1
ATOM 3185 C CA . GLU B 1 123 ? 4.125 34.812 15.922 1 94.44 123 GLU B CA 1
ATOM 3186 C C . GLU B 1 123 ? 3.311 34.344 17.125 1 94.44 123 GLU B C 1
ATOM 3188 O O . GLU B 1 123 ? 3.01 35.156 18.016 1 94.44 123 GLU B O 1
ATOM 3193 N N . SER B 1 124 ? 2.988 33.156 17.141 1 88.69 124 SER B N 1
ATOM 3194 C CA . SER B 1 124 ? 2.195 32.625 18.25 1 88.69 124 SER B CA 1
ATOM 3195 C C . SER B 1 124 ? 3.09 32.094 19.359 1 88.69 124 SER B C 1
ATOM 3197 O O . SER B 1 124 ? 4.207 31.641 19.094 1 88.69 124 SER B O 1
ATOM 3199 N N . GLU B 1 125 ? 2.664 32.281 20.609 1 91.12 125 GLU B N 1
ATOM 3200 C CA . GLU B 1 125 ? 3.367 31.672 21.75 1 91.12 125 GLU B CA 1
ATOM 3201 C C . GLU B 1 125 ? 2.68 30.391 22.219 1 91.12 125 GLU B C 1
ATOM 3203 O O . GLU B 1 125 ? 3.129 29.75 23.172 1 91.12 125 GLU B O 1
ATOM 3208 N N . ASP B 1 126 ? 1.73 30.047 21.469 1 95.56 126 ASP B N 1
ATOM 3209 C CA . ASP B 1 126 ? 0.959 28.875 21.844 1 95.56 126 ASP B CA 1
ATOM 3210 C C . ASP B 1 126 ? 1.766 27.594 21.625 1 95.56 126 ASP B C 1
ATOM 3212 O O . ASP B 1 126 ? 2.604 27.516 20.719 1 95.56 126 ASP B O 1
ATOM 3216 N N . MET B 1 127 ? 1.525 26.672 22.531 1 98 127 MET B N 1
ATOM 3217 C CA . MET B 1 127 ? 2.076 25.328 22.422 1 98 127 MET B CA 1
ATOM 3218 C C . MET B 1 127 ? 1.015 24.344 21.922 1 98 127 MET B C 1
ATOM 3220 O O . MET B 1 127 ? -0.169 24.5 22.234 1 98 127 MET B O 1
ATOM 3224 N N . TYR B 1 128 ? 1.456 23.375 21.219 1 98.75 128 TYR B N 1
ATOM 3225 C CA . TYR B 1 128 ? 0.526 22.422 20.625 1 98.75 128 TYR B CA 1
ATOM 3226 C C . TYR B 1 128 ? 0.923 20.984 20.969 1 98.75 128 TYR B C 1
ATOM 3228 O O . TYR B 1 128 ? 2.111 20.656 21.016 1 98.75 128 TYR B O 1
ATOM 3236 N N . ASP B 1 129 ? -0.076 20.141 21.234 1 98.81 129 ASP B N 1
ATOM 3237 C CA . ASP B 1 129 ? 0.144 18.719 21.469 1 98.81 129 ASP B CA 1
ATOM 3238 C C . ASP B 1 129 ? 0.442 17.984 20.156 1 98.81 129 ASP B C 1
ATOM 3240 O O . ASP B 1 129 ? 1.223 17.031 20.141 1 98.81 129 ASP B O 1
ATOM 3244 N N . VAL B 1 130 ? -0.204 18.406 19.125 1 98.88 130 VAL B N 1
ATOM 3245 C CA . VAL B 1 130 ? 0.009 17.828 17.812 1 98.88 130 VAL B CA 1
ATOM 3246 C C . VAL B 1 130 ? 0.101 18.938 16.766 1 98.88 130 VAL B C 1
ATOM 3248 O O . VAL B 1 130 ? -0.726 19.844 16.75 1 98.88 130 VAL B O 1
ATOM 3251 N N . ILE B 1 131 ? 1.123 18.875 15.953 1 98.88 131 ILE B N 1
ATOM 3252 C CA . ILE B 1 131 ? 1.282 19.734 14.781 1 98.88 131 ILE B CA 1
ATOM 3253 C C . ILE B 1 131 ? 1.135 18.891 13.516 1 98.88 131 ILE B C 1
ATOM 3255 O O . ILE B 1 131 ? 1.878 17.938 13.305 1 98.88 131 ILE B O 1
ATOM 3259 N N . ILE B 1 132 ? 0.158 19.234 12.688 1 98.88 132 ILE B N 1
ATOM 3260 C CA . ILE B 1 132 ? -0.113 18.547 11.43 1 98.88 132 ILE B CA 1
ATOM 3261 C C . ILE B 1 132 ? 0.223 19.453 10.258 1 98.88 132 ILE B C 1
ATOM 3263 O O . ILE B 1 132 ? -0.386 20.516 10.094 1 98.88 132 ILE B O 1
ATOM 3267 N N . MET B 1 133 ? 1.183 19.062 9.477 1 98 133 MET B N 1
ATOM 3268 C CA . MET B 1 133 ? 1.551 19.812 8.281 1 98 133 MET B CA 1
ATOM 3269 C C . MET B 1 133 ? 0.936 19.188 7.035 1 98 133 MET B C 1
ATOM 3271 O O . MET B 1 133 ? 1.496 18.25 6.469 1 98 133 MET B O 1
ATOM 3275 N N . ASP B 1 134 ? -0.195 19.656 6.66 1 96.38 134 ASP B N 1
ATOM 3276 C CA . ASP B 1 134 ? -0.959 19.25 5.484 1 96.38 134 ASP B CA 1
ATOM 3277 C C . ASP B 1 134 ? -0.756 20.219 4.332 1 96.38 134 ASP B C 1
ATOM 3279 O O . ASP B 1 134 ? -1.704 20.875 3.891 1 96.38 134 ASP B O 1
ATOM 3283 N N . ILE B 1 135 ? 0.447 20.25 3.846 1 90.12 135 ILE B N 1
ATOM 3284 C CA . ILE B 1 135 ? 0.888 21.281 2.918 1 90.12 135 ILE B CA 1
ATOM 3285 C C . ILE B 1 135 ? 1.19 20.656 1.557 1 90.12 135 ILE B C 1
ATOM 3287 O O . ILE B 1 135 ? 1.413 19.453 1.456 1 90.12 135 ILE B O 1
ATOM 3291 N N . ALA B 1 136 ? 1.122 21.516 0.584 1 76.88 136 ALA B N 1
ATOM 3292 C CA . ALA B 1 136 ? 1.411 21.047 -0.769 1 76.88 136 ALA B CA 1
ATOM 3293 C C . ALA B 1 136 ? 2.865 20.594 -0.895 1 76.88 136 ALA B C 1
ATOM 3295 O O . ALA B 1 136 ? 3.713 20.984 -0.089 1 76.88 136 ALA B O 1
ATOM 3296 N N . ASP B 1 137 ? 3.098 19.781 -1.88 1 72.94 137 ASP B N 1
ATOM 3297 C CA . ASP B 1 137 ? 4.434 19.266 -2.156 1 72.94 137 ASP B CA 1
ATOM 3298 C C . ASP B 1 137 ? 5.426 20.406 -2.391 1 72.94 137 ASP B C 1
ATOM 3300 O O . ASP B 1 137 ? 5.039 21.484 -2.828 1 72.94 137 ASP B O 1
ATOM 3304 N N . PRO B 1 138 ? 6.574 20.109 -1.944 1 69.69 138 PRO B N 1
ATOM 3305 C CA . PRO B 1 138 ? 7.602 21.125 -2.205 1 69.69 138 PRO B CA 1
ATOM 3306 C C . PRO B 1 138 ? 7.977 21.219 -3.684 1 69.69 138 PRO B C 1
ATOM 3308 O O . PRO B 1 138 ? 9.023 20.703 -4.09 1 69.69 138 PRO B O 1
ATOM 3311 N N . ILE B 1 139 ? 7.062 21.688 -4.336 1 63.34 139 ILE B N 1
ATOM 3312 C CA . ILE B 1 139 ? 7.27 21.828 -5.773 1 63.34 139 ILE B CA 1
ATOM 3313 C C . ILE B 1 139 ? 8.109 23.062 -6.059 1 63.34 139 ILE B C 1
ATOM 3315 O O . ILE B 1 139 ? 8.172 23.984 -5.234 1 63.34 139 ILE B O 1
ATOM 3319 N N . GLU B 1 140 ? 8.734 23.047 -7.145 1 57.81 140 GLU B N 1
ATOM 3320 C CA . GLU B 1 140 ? 9.625 24.125 -7.539 1 57.81 140 GLU B CA 1
ATOM 3321 C C . GLU B 1 140 ? 8.953 25.484 -7.367 1 57.81 140 GLU B C 1
ATOM 3323 O O . GLU B 1 140 ? 7.812 25.672 -7.797 1 57.81 140 GLU B O 1
ATOM 3328 N N . ALA B 1 141 ? 9.609 26.391 -6.746 1 56.66 141 ALA B N 1
ATOM 3329 C CA . ALA B 1 141 ? 9.336 27.828 -6.707 1 56.66 141 ALA B CA 1
ATOM 3330 C C . ALA B 1 141 ? 8.195 28.141 -5.742 1 56.66 141 ALA B C 1
ATOM 3332 O O . ALA B 1 141 ? 7.793 29.297 -5.602 1 56.66 141 ALA B O 1
ATOM 3333 N N . GLY B 1 142 ? 7.66 27.016 -5.051 1 60.56 142 GLY B N 1
ATOM 3334 C CA . GLY B 1 142 ? 6.547 27.422 -4.207 1 60.56 142 GLY B CA 1
ATOM 3335 C C . GLY B 1 142 ? 6.957 27.719 -2.775 1 60.56 142 GLY B C 1
ATOM 3336 O O . GLY B 1 142 ? 8.008 27.266 -2.322 1 60.56 142 GLY B O 1
ATOM 3337 N N . PRO B 1 143 ? 6.289 28.672 -2.227 1 62.16 143 PRO B N 1
ATOM 3338 C CA . PRO B 1 143 ? 6.562 29.078 -0.848 1 62.16 143 PRO B CA 1
ATOM 3339 C C . PRO B 1 143 ? 6.473 27.922 0.142 1 62.16 143 PRO B C 1
ATOM 3341 O O . PRO B 1 143 ? 7.02 28 1.244 1 62.16 143 PRO B O 1
ATOM 3344 N N . GLY B 1 144 ? 6.141 26.75 -0.286 1 78.56 144 GLY B N 1
ATOM 3345 C CA . GLY B 1 144 ? 5.824 25.672 0.637 1 78.56 144 GLY B CA 1
ATOM 3346 C C . GLY B 1 144 ? 7.043 24.875 1.073 1 78.56 144 GLY B C 1
ATOM 3347 O O . GLY B 1 144 ? 7.039 24.25 2.135 1 78.56 144 GLY B O 1
ATOM 3348 N N . TYR B 1 145 ? 8.211 25.047 0.434 1 84.31 145 TYR B N 1
ATOM 3349 C CA . TYR B 1 145 ? 9.336 24.172 0.733 1 84.31 145 TYR B CA 1
ATOM 3350 C C . TYR B 1 145 ? 9.906 24.469 2.115 1 84.31 145 TYR B C 1
ATOM 3352 O O . TYR B 1 145 ? 10.438 23.578 2.781 1 84.31 145 TYR B O 1
ATOM 3360 N N . ILE B 1 146 ? 9.766 25.703 2.625 1 89.12 146 ILE B N 1
ATOM 3361 C CA . ILE B 1 146 ? 10.32 26.141 3.904 1 89.12 146 ILE B CA 1
ATOM 3362 C C . ILE B 1 146 ? 9.734 25.281 5.031 1 89.12 146 ILE B C 1
ATOM 3364 O O . ILE B 1 146 ? 10.406 25.031 6.035 1 89.12 146 ILE B O 1
ATOM 3368 N N . LEU B 1 147 ? 8.57 24.781 4.789 1 92.75 147 LEU B N 1
ATOM 3369 C CA . LEU B 1 147 ? 7.855 24.031 5.812 1 92.75 147 LEU B CA 1
ATOM 3370 C C . LEU B 1 147 ? 8.359 22.594 5.879 1 92.75 147 LEU B C 1
ATOM 3372 O O . LEU B 1 147 ? 7.922 21.812 6.73 1 92.75 147 LEU B O 1
ATOM 3376 N N . TYR B 1 148 ? 9.359 22.234 5.039 1 94.81 148 TYR B N 1
ATOM 3377 C CA . TYR B 1 148 ? 9.953 20.906 5.027 1 94.81 148 TYR B CA 1
ATOM 3378 C C . TYR B 1 148 ? 11.414 20.953 5.445 1 94.81 148 TYR B C 1
ATOM 3380 O O . TYR B 1 148 ? 12.086 19.922 5.496 1 94.81 148 TYR B O 1
ATOM 3388 N N . THR B 1 149 ? 11.945 22.094 5.809 1 95.31 149 THR B N 1
ATOM 3389 C CA . THR B 1 149 ? 13.375 22.266 6.051 1 95.31 149 THR B CA 1
ATOM 3390 C C . THR B 1 149 ? 13.727 21.906 7.488 1 95.31 149 THR B C 1
ATOM 3392 O O . THR B 1 149 ? 12.859 21.922 8.367 1 95.31 149 THR B O 1
ATOM 3395 N N . GLN B 1 150 ? 15.008 21.625 7.672 1 97.75 150 GLN B N 1
ATOM 3396 C CA . GLN B 1 150 ? 15.531 21.328 9 1 97.75 150 GLN B CA 1
ATOM 3397 C C . GLN B 1 150 ? 15.289 22.5 9.953 1 97.75 150 GLN B C 1
ATOM 3399 O O . GLN B 1 150 ? 14.961 22.297 11.125 1 97.75 150 GLN B O 1
ATOM 3404 N N . GLU B 1 151 ? 15.438 23.734 9.391 1 97.31 151 GLU B N 1
ATOM 3405 C CA . GLU B 1 151 ? 15.219 24.938 10.188 1 97.31 151 GLU B CA 1
ATOM 3406 C C . GLU B 1 151 ? 13.781 25 10.703 1 97.31 151 GLU B C 1
ATOM 3408 O O . GLU B 1 151 ? 13.555 25.281 11.883 1 97.31 151 GLU B O 1
ATOM 3413 N N . PHE B 1 152 ? 12.844 24.719 9.852 1 96.69 152 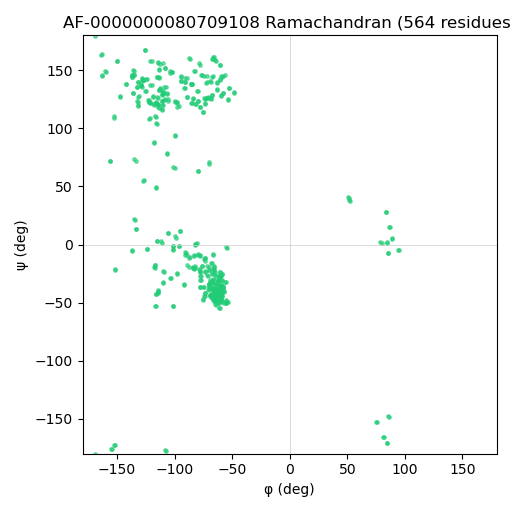PHE B N 1
ATOM 3414 C CA . PHE B 1 152 ? 11.445 24.734 10.273 1 96.69 152 PHE B CA 1
ATOM 3415 C C . PHE B 1 152 ? 11.172 23.656 11.312 1 96.69 152 PHE B C 1
ATOM 3417 O O . PHE B 1 152 ? 10.508 23.906 12.32 1 96.69 152 PHE B O 1
ATOM 3424 N N . TYR B 1 153 ? 11.641 22.406 11.055 1 98.19 153 TYR B N 1
ATOM 3425 C CA . TYR B 1 153 ? 11.375 21.312 11.977 1 98.19 153 TYR B CA 1
ATOM 3426 C C . TYR B 1 153 ? 11.992 21.609 13.344 1 98.19 153 TYR B C 1
ATOM 3428 O O . TYR B 1 153 ? 11.375 21.328 14.383 1 98.19 153 TYR B O 1
ATOM 3436 N N . LYS B 1 154 ? 13.211 22.188 13.383 1 98.25 154 LYS B N 1
ATOM 3437 C CA . LYS B 1 154 ? 13.812 22.594 14.648 1 98.25 154 LYS B CA 1
ATOM 3438 C C . LYS B 1 154 ? 12.938 23.625 15.367 1 98.25 154 LYS B C 1
ATOM 3440 O O . LYS B 1 154 ? 12.703 23.5 16.578 1 98.25 154 LYS B O 1
ATOM 3445 N N . PHE B 1 155 ? 12.539 24.547 14.578 1 97.56 155 PHE B N 1
ATOM 3446 C CA . PHE B 1 155 ? 11.664 25.562 15.148 1 97.56 155 PHE B CA 1
ATOM 3447 C C . PHE B 1 155 ? 10.375 24.938 15.672 1 97.56 155 PHE B C 1
ATOM 3449 O O . PHE B 1 155 ? 9.906 25.281 16.75 1 97.56 155 PHE B O 1
ATOM 3456 N N . ALA B 1 156 ? 9.727 24.031 14.945 1 97.5 156 ALA B N 1
ATOM 3457 C CA . ALA B 1 156 ? 8.461 23.391 15.32 1 97.5 156 ALA B CA 1
ATOM 3458 C C . ALA B 1 156 ? 8.578 22.703 16.672 1 97.5 156 ALA B C 1
ATOM 3460 O O . ALA B 1 156 ? 7.605 22.625 17.422 1 97.5 156 ALA B O 1
ATOM 3461 N N . THR B 1 157 ? 9.789 22.172 17 1 97.69 157 THR B N 1
ATOM 3462 C CA . THR B 1 157 ? 9.977 21.516 18.297 1 97.69 157 THR B CA 1
ATOM 3463 C C . THR B 1 157 ? 9.734 22.484 19.438 1 97.69 157 THR B C 1
ATOM 3465 O O . THR B 1 157 ? 9.305 22.094 20.531 1 97.69 157 THR B O 1
ATOM 3468 N N . THR B 1 158 ? 9.961 23.812 19.156 1 97.38 158 THR B N 1
ATOM 3469 C CA . THR B 1 158 ? 9.797 24.828 20.203 1 97.38 158 THR B CA 1
ATOM 3470 C C . THR B 1 158 ? 8.32 25.172 20.391 1 97.38 158 THR B C 1
ATOM 3472 O O . THR B 1 158 ? 7.953 25.844 21.359 1 97.38 158 THR B O 1
ATOM 3475 N N . ARG B 1 159 ? 7.5 24.672 19.516 1 98.06 159 ARG B N 1
ATOM 3476 C CA . ARG B 1 159 ? 6.066 24.953 19.594 1 98.06 159 ARG B CA 1
ATOM 3477 C C . ARG B 1 159 ? 5.285 23.688 19.953 1 98.06 159 ARG B C 1
ATOM 3479 O O . ARG B 1 159 ? 4.055 23.703 19.984 1 98.06 159 ARG B O 1
ATOM 3486 N N . LEU B 1 160 ? 5.969 22.594 20.188 1 98.06 160 LEU B N 1
ATOM 3487 C CA . LEU B 1 160 ? 5.359 21.344 20.656 1 98.06 160 LEU B CA 1
ATOM 3488 C C . LEU B 1 160 ? 5.375 21.281 22.172 1 98.06 160 LEU B C 1
ATOM 3490 O O . LEU B 1 160 ? 6.379 21.609 22.812 1 98.06 160 LEU B O 1
ATOM 3494 N N . SER B 1 161 ? 4.277 20.891 22.766 1 97.38 161 SER B N 1
ATOM 3495 C CA . SER B 1 161 ? 4.242 20.578 24.188 1 97.38 161 SER B CA 1
ATOM 3496 C C . SER B 1 161 ? 5.078 19.344 24.5 1 97.38 161 SER B C 1
ATOM 3498 O O . SER B 1 161 ? 5.418 18.578 23.594 1 97.38 161 SER B O 1
ATOM 3500 N N . PRO B 1 162 ? 5.422 19.219 25.844 1 95.12 162 PRO B N 1
ATOM 3501 C CA . PRO B 1 162 ? 6.082 17.953 26.188 1 95.12 162 PRO B CA 1
ATOM 3502 C C . PRO B 1 162 ? 5.277 16.719 25.75 1 95.12 162 PRO B C 1
ATOM 3504 O O . PRO B 1 162 ? 4.082 16.641 26.047 1 95.12 162 PRO B O 1
ATOM 3507 N N . GLY B 1 163 ? 5.938 15.906 25 1 95.94 163 GLY B N 1
ATOM 3508 C CA . GLY B 1 163 ? 5.258 14.719 24.5 1 95.94 163 GLY B CA 1
ATOM 3509 C C . GLY B 1 163 ? 4.551 14.953 23.172 1 95.94 163 GLY B C 1
ATOM 3510 O O . GLY B 1 163 ? 3.854 14.07 22.672 1 95.94 163 GLY B O 1
ATOM 3511 N N . GLY B 1 164 ? 4.75 16.141 22.641 1 98.44 164 GLY B N 1
ATOM 3512 C CA . GLY B 1 164 ? 4.059 16.531 21.422 1 98.44 164 GLY B CA 1
ATOM 3513 C C . GLY B 1 164 ? 4.496 15.734 20.219 1 98.44 164 GLY B C 1
ATOM 3514 O O . GLY B 1 164 ? 5.527 15.062 20.25 1 98.44 164 GLY B O 1
ATOM 3515 N N . VAL B 1 165 ? 3.656 15.719 19.172 1 98.62 165 VAL B N 1
ATOM 3516 C CA . VAL B 1 165 ? 3.848 14.945 17.953 1 98.62 165 VAL B CA 1
ATOM 3517 C C . VAL B 1 165 ? 3.697 15.859 16.734 1 98.62 165 VAL B C 1
ATOM 3519 O O . VAL B 1 165 ? 2.836 16.75 16.719 1 98.62 165 VAL B O 1
ATOM 3522 N N . LEU B 1 166 ? 4.594 15.711 15.773 1 98.88 166 LEU B N 1
ATOM 3523 C CA . LEU B 1 166 ? 4.457 16.359 14.477 1 98.88 166 LEU B CA 1
ATOM 3524 C C . LEU B 1 166 ? 4.219 15.32 13.375 1 98.88 166 LEU B C 1
ATOM 3526 O O . LEU B 1 166 ? 4.871 14.273 13.359 1 98.88 166 LEU B O 1
ATOM 3530 N N . VAL B 1 167 ? 3.277 15.555 12.508 1 98.88 167 VAL B N 1
ATOM 3531 C CA . VAL B 1 167 ? 3.084 14.711 11.328 1 98.88 167 VAL B CA 1
ATOM 3532 C C . VAL B 1 167 ? 3.029 15.578 10.07 1 98.88 167 VAL B C 1
ATOM 3534 O O . VAL B 1 167 ? 2.516 16.703 10.109 1 98.88 167 VAL B O 1
ATOM 3537 N N . THR B 1 168 ? 3.584 15.086 9.031 1 98.25 168 THR B N 1
ATOM 3538 C CA . THR B 1 168 ? 3.566 15.812 7.766 1 98.25 168 THR B CA 1
ATOM 3539 C C . THR B 1 168 ? 3.379 14.852 6.594 1 98.25 168 THR B C 1
ATOM 3541 O O . THR B 1 168 ? 3.906 13.742 6.602 1 98.25 168 THR B O 1
ATOM 3544 N N . GLN B 1 169 ? 2.529 15.289 5.648 1 96.56 169 GLN B N 1
ATOM 3545 C CA . GLN B 1 169 ? 2.582 14.594 4.367 1 96.56 169 GLN B CA 1
ATOM 3546 C C . GLN B 1 169 ? 3.975 14.688 3.748 1 96.56 169 GLN B C 1
ATOM 3548 O O . GLN B 1 169 ? 4.652 15.703 3.881 1 96.56 169 GLN B O 1
ATOM 3553 N N . SER B 1 170 ? 4.418 13.625 3.066 1 96 170 SER B N 1
ATOM 3554 C CA . SER B 1 170 ? 5.828 13.57 2.693 1 96 170 SER B CA 1
ATOM 3555 C C . SER B 1 170 ? 6 13.133 1.244 1 96 170 SER B C 1
ATOM 3557 O O . SER B 1 170 ? 7.039 12.578 0.878 1 96 170 SER B O 1
ATOM 3559 N N . GLY B 1 171 ? 4.988 13.281 0.444 1 94.19 171 GLY B N 1
ATOM 3560 C CA . GLY B 1 171 ? 5.117 13.031 -0.982 1 94.19 171 GLY B CA 1
ATOM 3561 C C . GLY B 1 171 ? 5.012 11.562 -1.338 1 94.19 171 GLY B C 1
ATOM 3562 O O . GLY B 1 171 ? 4.547 10.75 -0.532 1 94.19 171 GLY B O 1
ATOM 3563 N N . ALA B 1 172 ? 5.438 11.273 -2.627 1 95 172 ALA B N 1
ATOM 3564 C CA . ALA B 1 172 ? 5.293 9.938 -3.193 1 95 172 ALA B CA 1
ATOM 3565 C C . ALA B 1 172 ? 6.203 8.938 -2.484 1 95 172 ALA B C 1
ATOM 3567 O O . ALA B 1 172 ? 7.395 9.203 -2.293 1 95 172 ALA B O 1
ATOM 3568 N N . ALA B 1 173 ? 5.621 7.848 -2.051 1 96.88 173 ALA B N 1
ATOM 3569 C CA . ALA B 1 173 ? 6.344 6.746 -1.415 1 96.88 173 ALA B CA 1
ATOM 3570 C C . ALA B 1 173 ? 6.246 5.473 -2.25 1 96.88 173 ALA B C 1
ATOM 3572 O O . ALA B 1 173 ? 5.898 4.406 -1.732 1 96.88 173 ALA B O 1
ATOM 3573 N N . ALA B 1 174 ? 6.516 5.566 -3.48 1 97 174 ALA B N 1
ATOM 3574 C CA . ALA B 1 174 ? 6.551 4.465 -4.438 1 97 174 ALA B CA 1
ATOM 3575 C C . ALA B 1 174 ? 7.977 4.211 -4.926 1 97 174 ALA B C 1
ATOM 3577 O O . ALA B 1 174 ? 8.805 5.125 -4.941 1 97 174 ALA B O 1
ATOM 3578 N N . VAL B 1 175 ? 8.188 3.002 -5.359 1 97.12 175 VAL B N 1
ATOM 3579 C CA . VAL B 1 175 ? 9.539 2.539 -5.637 1 97.12 175 VAL B CA 1
ATOM 3580 C C . VAL B 1 175 ? 10.172 3.408 -6.723 1 97.12 175 VAL B C 1
ATOM 3582 O O . VAL B 1 175 ? 11.383 3.648 -6.707 1 97.12 175 VAL B O 1
ATOM 3585 N N . HIS B 1 176 ? 9.352 3.973 -7.59 1 95 176 HIS B N 1
ATOM 3586 C CA . HIS B 1 176 ? 9.906 4.742 -8.703 1 95 176 HIS B CA 1
ATOM 3587 C C . HIS B 1 176 ? 9.945 6.23 -8.375 1 95 176 HIS B C 1
ATOM 3589 O O . HIS B 1 176 ? 10.477 7.023 -9.156 1 95 176 HIS B O 1
ATOM 3595 N N . LEU B 1 177 ? 9.461 6.676 -7.16 1 94.06 177 LEU B N 1
ATOM 3596 C CA . LEU B 1 177 ? 9.328 8.109 -6.941 1 94.06 177 LEU B CA 1
ATOM 3597 C C . LEU B 1 177 ? 9.82 8.492 -5.551 1 94.06 177 LEU B C 1
ATOM 3599 O O . LEU B 1 177 ? 9.914 9.68 -5.227 1 94.06 177 LEU B O 1
ATOM 3603 N N . LYS B 1 178 ? 10.188 7.559 -4.727 1 92.5 178 LYS B N 1
ATOM 3604 C CA . LYS B 1 178 ? 10.477 7.793 -3.314 1 92.5 178 LYS B CA 1
ATOM 3605 C C . LYS B 1 178 ? 11.602 8.805 -3.143 1 92.5 178 LYS B C 1
ATOM 3607 O O . LYS B 1 178 ? 11.656 9.516 -2.139 1 92.5 178 LYS B O 1
ATOM 3612 N N . ASP B 1 179 ? 12.461 8.93 -4.109 1 91.38 179 ASP B N 1
ATOM 3613 C CA . ASP B 1 179 ? 13.656 9.758 -3.99 1 91.38 179 ASP B CA 1
ATOM 3614 C C . ASP B 1 179 ? 13.352 11.227 -4.289 1 91.38 179 ASP B C 1
ATOM 3616 O O . ASP B 1 179 ? 14.188 12.102 -4.062 1 91.38 179 ASP B O 1
ATOM 3620 N N . GLU B 1 180 ? 12.156 11.438 -4.762 1 89.56 180 GLU B N 1
ATOM 3621 C CA . GLU B 1 180 ? 11.797 12.812 -5.078 1 89.56 180 GLU B CA 1
ATOM 3622 C C . GLU B 1 180 ? 11.758 13.68 -3.822 1 89.56 180 GLU B C 1
ATOM 3624 O O . GLU B 1 180 ? 12.383 14.734 -3.771 1 89.56 180 GLU B O 1
ATOM 3629 N N . CYS B 1 181 ? 11.031 13.172 -2.838 1 91.19 181 CYS B N 1
ATOM 3630 C CA . CYS B 1 181 ? 11.031 14.008 -1.645 1 91.19 181 CYS B CA 1
ATOM 3631 C C . CYS B 1 181 ? 10.82 13.172 -0.388 1 91.19 181 CYS B C 1
ATOM 3633 O O . CYS B 1 181 ? 11.164 13.609 0.714 1 91.19 181 CYS B O 1
ATOM 3635 N N . PHE B 1 182 ? 10.273 12.023 -0.507 1 96 182 PHE B N 1
ATOM 3636 C CA . PHE B 1 182 ? 9.906 11.258 0.676 1 96 182 PHE B CA 1
ATOM 3637 C C . PHE B 1 182 ? 11.133 10.945 1.526 1 96 182 PHE B C 1
ATOM 3639 O O . PHE B 1 182 ? 11.141 11.219 2.729 1 96 182 PHE B O 1
ATOM 3646 N N . THR B 1 183 ? 12.141 10.336 0.907 1 97.44 183 THR B N 1
ATOM 3647 C CA . THR B 1 183 ? 13.32 9.906 1.647 1 97.44 183 THR B CA 1
ATOM 3648 C C . THR B 1 183 ? 14.031 11.102 2.275 1 97.44 183 THR B C 1
ATOM 3650 O O . THR B 1 183 ? 14.5 11.023 3.412 1 97.44 183 THR B O 1
ATOM 3653 N N . VAL B 1 184 ? 14.031 12.234 1.615 1 96.44 184 VAL B N 1
ATOM 3654 C CA . VAL B 1 184 ? 14.727 13.414 2.104 1 96.44 184 VAL B CA 1
ATOM 3655 C C . VAL B 1 184 ? 13.961 14.016 3.281 1 96.44 184 VAL B C 1
ATOM 3657 O O . VAL B 1 184 ? 14.562 14.461 4.262 1 96.44 184 VAL B O 1
ATOM 3660 N N . ILE B 1 185 ? 12.664 14.055 3.174 1 96.88 185 ILE B N 1
ATOM 3661 C CA . ILE B 1 185 ? 11.844 14.586 4.262 1 96.88 185 ILE B CA 1
ATOM 3662 C C . ILE B 1 185 ? 12.047 13.734 5.516 1 96.88 185 ILE B C 1
ATOM 3664 O O . ILE B 1 185 ? 12.227 14.273 6.609 1 96.88 185 ILE B O 1
ATOM 3668 N N . HIS B 1 186 ? 12.062 12.438 5.332 1 98.38 186 HIS B N 1
ATOM 3669 C CA . HIS B 1 186 ? 12.289 11.547 6.465 1 98.38 186 HIS B CA 1
ATOM 3670 C C . HIS B 1 186 ? 13.648 11.797 7.102 1 98.38 186 HIS B C 1
ATOM 3672 O O . HIS B 1 186 ? 13.758 11.906 8.328 1 98.38 186 HIS B O 1
ATOM 3678 N N . LYS B 1 187 ? 14.633 11.852 6.273 1 98.19 187 LYS B N 1
ATOM 3679 C CA . LYS B 1 187 ? 15.992 12.086 6.758 1 98.19 187 LYS B CA 1
ATOM 3680 C C . LYS B 1 187 ? 16.094 13.422 7.484 1 98.19 187 LYS B C 1
ATOM 3682 O O . LYS B 1 187 ? 16.781 13.523 8.5 1 98.19 187 LYS B O 1
ATOM 3687 N N . THR B 1 188 ? 15.43 14.414 6.934 1 98.19 188 THR B N 1
ATOM 3688 C CA . THR B 1 188 ? 15.438 15.742 7.539 1 98.19 188 THR B CA 1
ATOM 3689 C C . THR B 1 188 ? 14.789 15.703 8.922 1 98.19 188 THR B C 1
ATOM 3691 O O . THR B 1 188 ? 15.336 16.234 9.883 1 98.19 188 THR B O 1
ATOM 3694 N N . LEU B 1 189 ? 13.68 15.086 9.039 1 98.62 189 LEU B N 1
ATOM 3695 C CA . LEU B 1 189 ? 13 14.953 10.328 1 98.62 189 LEU B CA 1
ATOM 3696 C C . LEU B 1 189 ? 13.875 14.188 11.32 1 98.62 189 LEU B C 1
ATOM 3698 O O . LEU B 1 189 ? 13.945 14.555 12.5 1 98.62 189 LEU B O 1
ATOM 3702 N N . LYS B 1 190 ? 14.539 13.164 10.867 1 98.25 190 LYS B N 1
ATOM 3703 C CA . LYS B 1 190 ? 15.383 12.336 11.719 1 98.25 190 LYS B CA 1
ATOM 3704 C C . LYS B 1 190 ? 16.562 13.133 12.273 1 98.25 190 LYS B C 1
ATOM 3706 O O . LYS B 1 190 ? 17.094 12.805 13.336 1 98.25 190 LYS B O 1
ATOM 3711 N N . SER B 1 191 ? 16.969 14.133 11.57 1 98.38 191 SER B N 1
ATOM 3712 C CA . SER B 1 191 ? 18.062 14.977 12.039 1 98.38 191 SER B CA 1
ATOM 3713 C C . SER B 1 191 ? 17.609 15.875 13.188 1 98.38 191 SER B C 1
ATOM 3715 O O . SER B 1 191 ? 18.438 16.469 13.875 1 98.38 191 SER B O 1
ATOM 3717 N N . VAL B 1 192 ? 16.328 15.961 13.445 1 98.75 192 VAL B N 1
ATOM 3718 C CA . VAL B 1 192 ? 15.781 16.891 14.438 1 98.75 192 VAL B CA 1
ATOM 3719 C C . VAL B 1 192 ? 15.117 16.109 15.57 1 98.75 192 VAL B C 1
ATOM 3721 O O . VAL B 1 192 ? 15.305 16.438 16.75 1 98.75 192 VAL B O 1
ATOM 3724 N N . PHE B 1 193 ? 14.398 15.094 15.219 1 98.62 193 PHE B N 1
ATOM 3725 C CA . PHE B 1 193 ? 13.594 14.352 16.172 1 98.62 193 PHE B CA 1
ATOM 3726 C C . PHE B 1 193 ? 14.25 13.016 16.516 1 98.62 193 PHE B C 1
ATOM 3728 O O . PHE B 1 193 ? 14.844 12.375 15.648 1 98.62 193 PHE B O 1
ATOM 3735 N N . GLN B 1 194 ? 14.07 12.547 17.734 1 97.44 194 GLN B N 1
ATOM 3736 C CA . GLN B 1 194 ? 14.602 11.266 18.172 1 97.44 194 GLN B CA 1
ATOM 3737 C C . GLN B 1 194 ? 13.867 10.109 17.5 1 97.44 194 GLN B C 1
ATOM 3739 O O . GLN B 1 194 ? 14.477 9.086 17.172 1 97.44 194 GLN B O 1
ATOM 3744 N N . HIS B 1 195 ? 12.578 10.289 17.359 1 98 195 HIS B N 1
ATOM 3745 C CA . HIS B 1 195 ? 11.758 9.234 16.766 1 98 195 HIS B CA 1
ATOM 3746 C C . HIS B 1 195 ? 11.008 9.75 15.539 1 98 195 HIS B C 1
ATOM 3748 O O . HIS B 1 195 ? 10.305 10.758 15.609 1 98 195 HIS B O 1
ATOM 3754 N N . VAL B 1 196 ? 11.188 9.086 14.422 1 98.56 196 VAL B N 1
ATOM 3755 C CA . VAL B 1 196 ? 10.445 9.375 13.203 1 98.56 196 VAL B CA 1
ATOM 3756 C C . VAL B 1 196 ? 9.891 8.078 12.609 1 98.56 196 VAL B C 1
ATOM 3758 O O . VAL B 1 196 ? 10.656 7.164 12.289 1 98.56 196 VAL B O 1
ATOM 3761 N N . SER B 1 197 ? 8.594 7.992 12.492 1 98.44 197 SER B N 1
ATOM 3762 C CA . SER B 1 197 ? 7.922 6.809 11.969 1 98.44 197 SER B CA 1
ATOM 3763 C C . SER B 1 197 ? 7.316 7.074 10.594 1 98.44 197 SER B C 1
ATOM 3765 O O . SER B 1 197 ? 6.594 8.055 10.414 1 98.44 197 SER B O 1
ATOM 3767 N N . MET B 1 198 ? 7.598 6.156 9.672 1 98 198 MET B N 1
ATOM 3768 C CA . MET B 1 198 ? 7.062 6.266 8.32 1 98 198 MET B CA 1
ATOM 3769 C C . MET B 1 198 ? 5.77 5.469 8.18 1 98 198 MET B C 1
ATOM 3771 O O . MET B 1 198 ? 5.652 4.367 8.727 1 98 198 MET B O 1
ATOM 3775 N N . SER B 1 199 ? 4.848 6.012 7.473 1 98.69 199 SER B N 1
ATOM 3776 C CA . SER B 1 199 ? 3.664 5.277 7.039 1 98.69 199 SER B CA 1
ATOM 3777 C C . SER B 1 199 ? 3.344 5.562 5.574 1 98.69 199 SER B C 1
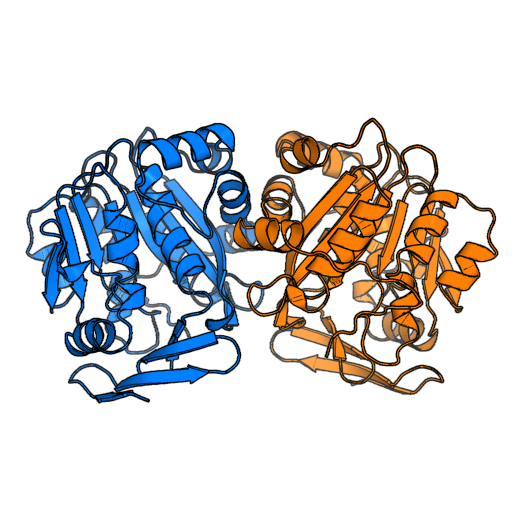ATOM 3779 O O . SER B 1 199 ? 3.709 6.613 5.047 1 98.69 199 SER B O 1
ATOM 3781 N N . VAL B 1 200 ? 2.768 4.582 4.945 1 98.62 200 VAL B N 1
ATOM 3782 C CA . VAL B 1 200 ? 2.471 4.656 3.518 1 98.62 200 VAL B CA 1
ATOM 3783 C C . VAL B 1 200 ? 1.037 4.195 3.264 1 98.62 200 VAL B C 1
ATOM 3785 O O . VAL B 1 200 ? 0.58 3.213 3.854 1 98.62 200 VAL B O 1
ATOM 3788 N N . ALA B 1 201 ? 0.303 4.934 2.426 1 98.5 201 ALA B N 1
ATOM 3789 C CA . ALA B 1 201 ? -1.052 4.559 2.025 1 98.5 201 ALA B CA 1
ATOM 3790 C C . ALA B 1 201 ? -1.264 4.785 0.532 1 98.5 201 ALA B C 1
ATOM 3792 O O . ALA B 1 201 ? -0.731 5.738 -0.04 1 98.5 201 ALA B O 1
ATOM 3793 N N . ASP B 1 202 ? -2.061 3.938 -0.093 1 98.38 202 ASP B N 1
ATOM 3794 C CA . ASP B 1 202 ? -2.426 4.098 -1.497 1 98.38 202 ASP B CA 1
ATOM 3795 C C . ASP B 1 202 ? -3.461 5.203 -1.674 1 98.38 202 ASP B C 1
ATOM 3797 O O . ASP B 1 202 ? -4.586 5.094 -1.181 1 98.38 202 ASP B O 1
ATOM 3801 N N . VAL B 1 203 ? -3.062 6.254 -2.334 1 97.81 203 VAL B N 1
ATOM 3802 C CA . VAL B 1 203 ? -3.957 7.344 -2.709 1 97.81 203 VAL B CA 1
ATOM 3803 C C . VAL B 1 203 ? -4.012 7.465 -4.23 1 97.81 203 VAL B C 1
ATOM 3805 O O . VAL B 1 203 ? -3.359 8.328 -4.816 1 97.81 203 VAL B O 1
ATOM 3808 N N . PRO B 1 204 ? -4.93 6.727 -4.848 1 97 204 PRO B N 1
ATOM 3809 C CA . PRO B 1 204 ? -4.898 6.582 -6.305 1 97 204 PRO B CA 1
ATOM 3810 C C . PRO B 1 204 ? -5.094 7.91 -7.031 1 97 204 PRO B C 1
ATOM 3812 O O . PRO B 1 204 ? -4.57 8.102 -8.133 1 97 204 PRO B O 1
ATOM 3815 N N . SER B 1 205 ? -5.824 8.852 -6.484 1 96.69 205 SER B N 1
ATOM 3816 C CA . SER B 1 205 ? -6.012 10.133 -7.152 1 96.69 205 SER B CA 1
ATOM 3817 C C . SER B 1 205 ? -4.699 10.906 -7.238 1 96.69 205 SER B C 1
ATOM 3819 O O . SER B 1 205 ? -4.57 11.836 -8.039 1 96.69 205 SER B O 1
ATOM 3821 N N . PHE B 1 206 ? -3.707 10.523 -6.379 1 95.19 206 PHE B N 1
ATOM 3822 C CA . PHE B 1 206 ? -2.377 11.109 -6.453 1 95.19 206 PHE B CA 1
ATOM 3823 C C . PHE B 1 206 ? -1.486 10.32 -7.402 1 95.19 206 PHE B C 1
ATOM 3825 O O . PHE B 1 206 ? -0.344 10.703 -7.66 1 95.19 206 PHE B O 1
ATOM 3832 N N . GLY B 1 207 ? -1.95 9.172 -7.855 1 94 207 GLY B N 1
ATOM 3833 C CA . GLY B 1 207 ? -1.264 8.391 -8.875 1 94 207 GLY B CA 1
ATOM 3834 C C . GLY B 1 207 ? -0.355 7.32 -8.289 1 94 207 GLY B C 1
ATOM 3835 O O . GLY B 1 207 ? 0.254 6.547 -9.031 1 94 207 GLY B O 1
ATOM 3836 N N . CYS B 1 208 ? -0.183 7.227 -6.988 1 94.94 208 CYS B N 1
ATOM 3837 C CA . CYS B 1 208 ? 0.693 6.238 -6.367 1 94.94 208 CYS B CA 1
ATOM 3838 C C . CYS B 1 208 ? 0.488 6.195 -4.859 1 94.94 208 CYS B C 1
ATOM 3840 O O . CYS B 1 208 ? -0.391 6.879 -4.328 1 94.94 208 CYS B O 1
ATOM 3842 N N . CYS B 1 209 ? 1.228 5.32 -4.184 1 97.62 209 CYS B N 1
ATOM 3843 C CA . CYS B 1 209 ? 1.312 5.34 -2.729 1 97.62 209 CYS B CA 1
ATOM 3844 C C . CYS B 1 209 ? 1.932 6.645 -2.234 1 97.62 209 CYS B C 1
ATOM 3846 O O . CYS B 1 209 ? 2.863 7.164 -2.85 1 97.62 209 CYS B O 1
ATOM 3848 N N . TRP B 1 210 ? 1.338 7.098 -1.177 1 97.38 210 TRP B N 1
ATOM 3849 C CA . TRP B 1 210 ? 1.731 8.367 -0.582 1 97.38 210 TRP B CA 1
ATOM 3850 C C . TRP B 1 210 ? 2.299 8.164 0.819 1 97.38 210 TRP B C 1
ATOM 3852 O O . TRP B 1 210 ? 1.88 7.254 1.537 1 97.38 210 TRP B O 1
ATOM 3862 N N . GLY B 1 211 ? 3.318 9.016 1.134 1 97.75 211 GLY B N 1
ATOM 3863 C CA . GLY B 1 211 ? 4.035 8.828 2.385 1 97.75 211 GLY B CA 1
ATOM 3864 C C . GLY B 1 211 ? 3.732 9.898 3.416 1 97.75 211 GLY B C 1
ATOM 3865 O O . GLY B 1 211 ? 3.432 11.039 3.064 1 97.75 211 GLY B O 1
ATOM 3866 N N . PHE B 1 212 ? 3.85 9.523 4.676 1 98.62 212 PHE B N 1
ATOM 3867 C CA . PHE B 1 212 ? 3.691 10.375 5.852 1 98.62 212 PHE B CA 1
ATOM 3868 C C . PHE B 1 212 ? 4.781 10.086 6.879 1 98.62 212 PHE B C 1
ATOM 3870 O O . PHE B 1 212 ? 5.234 8.945 7.004 1 98.62 212 PHE B O 1
ATOM 3877 N N . ASN B 1 213 ? 5.215 11.094 7.535 1 98.62 213 ASN B N 1
ATOM 3878 C CA . ASN B 1 213 ? 6.168 10.93 8.625 1 98.62 213 ASN B CA 1
ATOM 3879 C C . ASN B 1 213 ? 5.625 11.5 9.938 1 98.62 213 ASN B C 1
ATOM 3881 O O . ASN B 1 213 ? 5.184 12.648 9.984 1 98.62 213 ASN B O 1
ATOM 3885 N N . LEU B 1 214 ? 5.547 10.695 10.922 1 98.75 214 LEU B N 1
ATOM 3886 C CA . LEU B 1 214 ? 5.207 11.07 12.297 1 98.75 214 LEU B CA 1
ATOM 3887 C C . LEU B 1 214 ? 6.461 11.195 13.148 1 98.75 214 LEU B C 1
ATOM 3889 O O . LEU B 1 214 ? 7.266 10.258 13.219 1 98.75 214 LEU B O 1
ATOM 3893 N N . ALA B 1 215 ? 6.668 12.336 13.75 1 98.75 215 ALA B N 1
ATOM 3894 C CA . ALA B 1 215 ? 7.895 12.602 14.5 1 98.75 215 ALA B CA 1
ATOM 3895 C C . ALA B 1 215 ? 7.582 13.031 15.93 1 98.75 215 ALA B C 1
ATOM 3897 O O . ALA B 1 215 ? 6.621 13.766 16.172 1 98.75 215 ALA B O 1
ATOM 3898 N N . SER B 1 216 ? 8.414 12.586 16.922 1 98.62 216 SER B N 1
ATOM 3899 C CA . SER B 1 216 ? 8.227 12.945 18.328 1 98.62 216 SER B CA 1
ATOM 3900 C C . SER B 1 216 ? 9.508 12.742 19.125 1 98.62 216 SER B C 1
ATOM 3902 O O . SER B 1 216 ? 10.305 11.859 18.812 1 98.62 216 SER B O 1
ATOM 3904 N N . ASP B 1 217 ? 9.68 13.578 20.156 1 97.19 217 ASP B N 1
ATOM 3905 C CA . ASP B 1 217 ? 10.766 13.398 21.125 1 97.19 217 ASP B CA 1
ATOM 3906 C C . ASP B 1 217 ? 10.242 12.859 22.453 1 97.19 217 ASP B C 1
ATOM 3908 O O . ASP B 1 217 ? 10.969 12.836 23.438 1 97.19 217 ASP B O 1
ATOM 3912 N N . SER B 1 218 ? 9.016 12.492 22.391 1 95.06 218 SER B N 1
ATOM 3913 C CA . SER B 1 218 ? 8.43 11.945 23.609 1 95.06 218 SER B CA 1
ATOM 3914 C C . SER B 1 218 ? 9.164 10.688 24.062 1 95.06 218 SER B C 1
ATOM 3916 O O . SER B 1 218 ? 9.508 9.836 23.25 1 95.06 218 SER B O 1
ATOM 3918 N N . SER B 1 219 ? 9.312 10.57 25.359 1 90.81 219 SER B N 1
ATOM 3919 C CA . SER B 1 219 ? 9.969 9.383 25.922 1 90.81 219 SER B CA 1
ATOM 3920 C C . SER B 1 219 ? 9.055 8.172 25.844 1 90.81 219 SER B C 1
ATOM 3922 O O . SER B 1 219 ? 9.508 7.031 25.984 1 90.81 219 SER B O 1
ATOM 3924 N N . THR B 1 220 ? 7.809 8.438 25.578 1 90.88 220 THR B N 1
ATOM 3925 C CA . THR B 1 220 ? 6.848 7.344 25.562 1 90.88 220 THR B CA 1
ATOM 3926 C C . THR B 1 220 ? 6.535 6.914 24.141 1 90.88 220 THR B C 1
ATOM 3928 O O . THR B 1 220 ? 5.711 6.023 23.922 1 90.88 220 THR B O 1
ATOM 3931 N N . PHE B 1 221 ? 7.129 7.574 23.219 1 94.19 221 PHE B N 1
ATOM 3932 C CA . PHE B 1 221 ? 6.918 7.203 21.828 1 94.19 221 PHE B CA 1
ATOM 3933 C C . PHE B 1 221 ? 8.133 6.48 21.266 1 94.19 221 PHE B C 1
ATOM 3935 O O . PHE B 1 221 ? 9.258 6.98 21.375 1 94.19 221 PHE B O 1
ATOM 3942 N N . ASN B 1 222 ? 7.871 5.336 20.766 1 95.19 222 ASN B N 1
ATOM 3943 C CA . ASN B 1 222 ? 8.867 4.496 20.109 1 95.19 222 ASN B CA 1
ATOM 3944 C C . ASN B 1 222 ? 8.367 3.973 18.781 1 95.19 222 ASN B C 1
ATOM 3946 O O . ASN B 1 222 ? 7.309 3.346 18.703 1 95.19 222 ASN B O 1
ATOM 3950 N N . THR B 1 223 ? 9.195 4.215 17.75 1 95.94 223 THR B N 1
ATOM 3951 C CA . THR B 1 223 ? 8.766 3.912 16.391 1 95.94 223 THR B CA 1
ATOM 3952 C C . THR B 1 223 ? 8.469 2.424 16.234 1 95.94 223 THR B C 1
ATOM 3954 O O . THR B 1 223 ? 7.461 2.049 15.625 1 95.94 223 THR B O 1
ATOM 3957 N N . GLU B 1 224 ? 9.32 1.569 16.828 1 95.12 224 GLU B N 1
ATOM 3958 C CA . GLU B 1 224 ? 9.141 0.125 16.703 1 95.12 224 GLU B CA 1
ATOM 3959 C C . GLU B 1 224 ? 7.902 -0.339 17.469 1 95.12 224 GLU B C 1
ATOM 3961 O O . GLU B 1 224 ? 7.109 -1.13 16.938 1 95.12 224 GLU B O 1
ATOM 3966 N N . GLU B 1 225 ? 7.762 0.163 18.641 1 96 225 GLU B N 1
ATOM 3967 C CA . GLU B 1 225 ? 6.602 -0.199 19.453 1 96 225 GLU B CA 1
ATOM 3968 C C . GLU B 1 225 ? 5.309 0.294 18.812 1 96 225 GLU B C 1
ATOM 3970 O O . GLU B 1 225 ? 4.289 -0.401 18.828 1 96 225 GLU B O 1
ATOM 3975 N N . TYR B 1 226 ? 5.379 1.48 18.281 1 97.5 226 TYR B N 1
ATOM 3976 C CA . TYR B 1 226 ? 4.184 2.047 17.672 1 97.5 226 TYR B CA 1
ATOM 3977 C C . TYR B 1 226 ? 3.77 1.242 16.438 1 97.5 226 TYR B C 1
ATOM 3979 O O . TYR B 1 226 ? 2.578 1.021 16.203 1 97.5 226 TYR B O 1
ATOM 3987 N N . ARG B 1 227 ? 4.707 0.797 15.641 1 96.25 227 ARG B N 1
ATOM 3988 C CA . ARG B 1 227 ? 4.422 -0.047 14.484 1 96.25 227 ARG B CA 1
ATOM 3989 C C . ARG B 1 227 ? 3.732 -1.34 14.906 1 96.25 227 ARG B C 1
ATOM 3991 O O . ARG B 1 227 ? 2.834 -1.823 14.219 1 96.25 227 ARG B O 1
ATOM 3998 N N . ARG B 1 228 ? 4.121 -1.828 16.062 1 94.31 228 ARG B N 1
ATOM 3999 C CA . ARG B 1 228 ? 3.674 -3.145 16.5 1 94.31 228 ARG B CA 1
ATOM 4000 C C . ARG B 1 228 ? 2.453 -3.027 17.406 1 94.31 228 ARG B C 1
ATOM 4002 O O . ARG B 1 228 ? 2.105 -3.977 18.109 1 94.31 228 ARG B O 1
ATOM 4009 N N . LYS B 1 229 ? 1.929 -1.873 17.422 1 96.25 229 LYS B N 1
ATOM 4010 C CA . LYS B 1 229 ? 0.752 -1.698 18.266 1 96.25 229 LYS B CA 1
ATOM 4011 C C . LYS B 1 229 ? -0.305 -2.758 17.953 1 96.25 229 LYS B C 1
ATOM 4013 O O . LYS B 1 229 ? -0.597 -3.035 16.797 1 96.25 229 LYS B O 1
ATOM 4018 N N . GLU B 1 230 ? -0.867 -3.338 18.984 1 96.31 230 GLU B N 1
ATOM 4019 C CA . GLU B 1 230 ? -1.842 -4.414 18.828 1 96.31 230 GLU B CA 1
ATOM 4020 C C . GLU B 1 230 ? -3.127 -3.902 18.188 1 96.31 230 GLU B C 1
ATOM 4022 O O . GLU B 1 230 ? -3.586 -2.799 18.484 1 96.31 230 GLU B O 1
ATOM 4027 N N . VAL B 1 231 ? -3.672 -4.77 17.391 1 97.75 231 VAL B N 1
ATOM 4028 C CA . VAL B 1 231 ? -4.918 -4.453 16.703 1 97.75 231 VAL B CA 1
ATOM 4029 C C . VAL B 1 231 ? -5.98 -4.047 17.719 1 97.75 231 VAL B C 1
ATOM 4031 O O . VAL B 1 231 ? -6.613 -2.996 17.578 1 97.75 231 VAL B O 1
ATOM 4034 N N . ALA B 1 232 ? -6.148 -4.855 18.734 1 97.94 232 ALA B N 1
ATOM 4035 C CA . ALA B 1 232 ? -7.184 -4.609 19.734 1 97.94 232 ALA B CA 1
ATOM 4036 C C . ALA B 1 232 ? -6.926 -3.307 20.484 1 97.94 232 ALA B C 1
ATOM 4038 O O . ALA B 1 232 ? -7.867 -2.592 20.844 1 97.94 232 ALA B O 1
ATOM 4039 N N . ALA B 1 233 ? -5.688 -3.023 20.766 1 98.12 233 ALA B N 1
ATOM 4040 C CA . ALA B 1 233 ? -5.344 -1.785 21.469 1 98.12 233 ALA B CA 1
ATOM 4041 C C . ALA B 1 233 ? -5.684 -0.565 20.609 1 98.12 233 ALA B C 1
ATOM 4043 O O . ALA B 1 233 ? -6.242 0.413 21.109 1 98.12 233 ALA B O 1
ATOM 4044 N N . THR B 1 234 ? -5.348 -0.638 19.359 1 98.44 234 THR B N 1
ATOM 4045 C CA . THR B 1 234 ? -5.656 0.449 18.438 1 98.44 234 THR B CA 1
ATOM 4046 C C . THR B 1 234 ? -7.168 0.631 18.312 1 98.44 234 THR B C 1
ATOM 4048 O O . THR B 1 234 ? -7.668 1.756 18.359 1 98.44 234 THR B O 1
ATOM 4051 N N . ASP B 1 235 ? -7.828 -0.462 18.156 1 98.69 235 ASP B N 1
ATOM 4052 C CA . ASP B 1 235 ? -9.281 -0.397 18.031 1 98.69 235 ASP B CA 1
ATOM 4053 C C . ASP B 1 235 ? -9.922 0.175 19.297 1 98.69 235 ASP B C 1
ATOM 4055 O O . ASP B 1 235 ? -10.875 0.95 19.219 1 98.69 235 ASP B O 1
ATOM 4059 N N . SER B 1 236 ? -9.406 -0.192 20.406 1 98.69 236 SER B N 1
ATOM 4060 C CA . SER B 1 236 ? -9.906 0.335 21.672 1 98.69 236 SER B CA 1
ATOM 4061 C C . SER B 1 236 ? -9.672 1.84 21.781 1 98.69 236 SER B C 1
ATOM 4063 O O . SER B 1 236 ? -10.555 2.576 22.234 1 98.69 236 SER B O 1
ATOM 4065 N N . ASP B 1 237 ? -8.539 2.27 21.391 1 98.62 237 ASP B N 1
ATOM 4066 C CA . ASP B 1 237 ? -8.242 3.699 21.391 1 98.62 237 ASP B CA 1
ATOM 4067 C C . ASP B 1 237 ? -9.203 4.461 20.469 1 98.62 237 ASP B C 1
ATOM 4069 O O . ASP B 1 237 ? -9.695 5.531 20.844 1 98.62 237 ASP B O 1
ATOM 4073 N N . ILE B 1 238 ? -9.406 3.9 19.312 1 98.81 238 ILE B N 1
ATOM 4074 C CA . ILE B 1 238 ? -10.305 4.535 18.359 1 98.81 238 ILE B CA 1
ATOM 4075 C C . ILE B 1 238 ? -11.703 4.66 18.953 1 98.81 238 ILE B C 1
ATOM 4077 O O . ILE B 1 238 ? -12.312 5.73 18.922 1 98.81 238 ILE B O 1
ATOM 4081 N N . GLU B 1 239 ? -12.203 3.615 19.516 1 98.56 239 GLU B N 1
ATOM 4082 C CA . GLU B 1 239 ? -13.523 3.607 20.125 1 98.56 239 GLU B CA 1
ATOM 4083 C C . GLU B 1 239 ? -13.609 4.594 21.281 1 98.56 239 GLU B C 1
ATOM 4085 O O . GLU B 1 239 ? -14.617 5.285 21.453 1 98.56 239 GLU B O 1
ATOM 4090 N N . ALA B 1 240 ? -12.617 4.676 22.031 1 98.69 240 ALA B N 1
ATOM 4091 C CA . ALA B 1 240 ? -12.617 5.48 23.25 1 98.69 240 ALA B CA 1
ATOM 4092 C C . ALA B 1 240 ? -12.453 6.965 22.938 1 98.69 240 ALA B C 1
ATOM 4094 O O . ALA B 1 240 ? -13.016 7.82 23.625 1 98.69 240 ALA B O 1
ATOM 4095 N N . ARG B 1 241 ? -11.75 7.262 21.859 1 98.81 241 ARG B N 1
ATOM 4096 C CA . ARG B 1 241 ? -11.25 8.633 21.766 1 98.81 241 ARG B CA 1
ATOM 4097 C C . ARG B 1 241 ? -11.844 9.344 20.562 1 98.81 241 ARG B C 1
ATOM 4099 O O . ARG B 1 241 ? -11.789 10.57 20.469 1 98.81 241 ARG B O 1
ATOM 4106 N N . ILE B 1 242 ? -12.328 8.586 19.625 1 98.81 242 ILE B N 1
ATOM 4107 C CA . ILE B 1 242 ? -12.758 9.172 18.359 1 98.81 242 ILE B CA 1
ATOM 4108 C C . ILE B 1 242 ? -14.273 9.023 18.219 1 98.81 242 ILE B C 1
ATOM 4110 O O . ILE B 1 242 ? -14.828 7.953 18.453 1 98.81 242 ILE B O 1
ATOM 4114 N N . THR B 1 243 ? -14.914 10.102 17.844 1 98.19 243 THR B N 1
ATOM 4115 C CA . THR B 1 243 ? -16.359 10.086 17.594 1 98.19 243 THR B CA 1
ATOM 4116 C C . THR B 1 243 ? -16.656 9.641 16.156 1 98.19 243 THR B C 1
ATOM 4118 O O . THR B 1 243 ? -15.953 10.047 15.219 1 98.19 243 THR B O 1
ATOM 4121 N N . GLY B 1 244 ? -17.641 8.836 16.031 1 96.75 244 GLY B N 1
ATOM 4122 C CA . GLY B 1 244 ? -18.062 8.383 14.711 1 96.75 244 GLY B CA 1
ATOM 4123 C C . GLY B 1 244 ? -17.266 7.184 14.219 1 96.75 244 GLY B C 1
ATOM 4124 O O . GLY B 1 244 ? -16.516 6.578 14.977 1 96.75 244 GLY B O 1
ATOM 4125 N N . THR B 1 245 ? -17.484 6.84 12.93 1 96.75 245 THR B N 1
ATOM 4126 C CA . THR B 1 245 ? -16.859 5.672 12.328 1 96.75 245 THR B CA 1
ATOM 4127 C C . THR B 1 245 ? -15.82 6.09 11.289 1 96.75 245 THR B C 1
ATOM 4129 O O . THR B 1 245 ? -16.109 6.914 10.414 1 96.75 245 THR B O 1
ATOM 4132 N N . LEU B 1 246 ? -14.656 5.535 11.438 1 98.44 246 LEU B N 1
ATOM 4133 C CA . LEU B 1 246 ? -13.633 5.75 10.422 1 98.44 246 LEU B CA 1
ATOM 4134 C C . LEU B 1 246 ? -13.82 4.797 9.25 1 98.44 246 LEU B C 1
ATOM 4136 O O . LEU B 1 246 ? -14.305 3.674 9.43 1 98.44 246 LEU B O 1
ATOM 4140 N N . ARG B 1 247 ? -13.445 5.223 8.094 1 97.88 247 ARG B N 1
ATOM 4141 C CA . ARG B 1 247 ? -13.664 4.438 6.887 1 97.88 247 ARG B CA 1
ATOM 4142 C C . ARG B 1 247 ? -12.406 3.658 6.504 1 97.88 247 ARG B C 1
ATOM 4144 O O . ARG B 1 247 ? -12.484 2.65 5.801 1 97.88 247 ARG B O 1
ATOM 4151 N N . PHE B 1 248 ? -11.328 4.16 6.93 1 98.75 248 PHE B N 1
ATOM 4152 C CA . PHE B 1 248 ? -10.062 3.602 6.48 1 98.75 248 PHE B CA 1
ATOM 4153 C C . 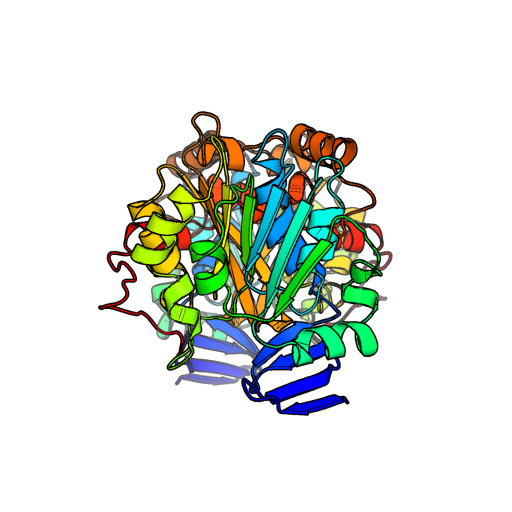PHE B 1 248 ? -9.281 3.014 7.652 1 98.75 248 PHE B C 1
ATOM 4155 O O . PHE B 1 248 ? -8.914 1.838 7.633 1 98.75 248 PHE B O 1
ATOM 4162 N N . TYR B 1 249 ? -9.062 3.738 8.688 1 98.81 249 TYR B N 1
ATOM 4163 C CA . TYR B 1 249 ? -8.086 3.449 9.727 1 98.81 249 TYR B CA 1
ATOM 4164 C C . TYR B 1 249 ? -8.695 2.592 10.828 1 98.81 249 TYR B C 1
ATOM 4166 O O . TYR B 1 249 ? -9.781 2.893 11.328 1 98.81 249 TYR B O 1
ATOM 4174 N N . ASP B 1 250 ? -8.156 1.512 11.203 1 98.75 250 ASP B N 1
ATOM 4175 C CA . ASP B 1 250 ? -8.383 0.668 12.375 1 98.75 250 ASP B CA 1
ATOM 4176 C C . ASP B 1 250 ? -7.117 -0.101 12.75 1 98.75 250 ASP B C 1
ATOM 4178 O O . ASP B 1 250 ? -6.023 0.213 12.266 1 98.75 250 ASP B O 1
ATOM 4182 N N . GLY B 1 251 ? -7.254 -0.985 13.672 1 98.56 251 GLY B N 1
ATOM 4183 C CA . GLY B 1 251 ? -6.082 -1.701 14.148 1 98.56 251 GLY B CA 1
ATOM 4184 C C . GLY B 1 251 ? -5.371 -2.475 13.055 1 98.56 251 GLY B C 1
ATOM 4185 O O . GLY B 1 251 ? -4.141 -2.465 12.984 1 98.56 251 GLY B O 1
ATOM 4186 N N . VAL B 1 252 ? -6.027 -3.17 12.195 1 98.5 252 VAL B N 1
ATOM 4187 C CA . VAL B 1 252 ? -5.438 -3.93 11.102 1 98.5 252 VAL B CA 1
ATOM 4188 C C . VAL B 1 252 ? -4.75 -2.98 10.125 1 98.5 252 VAL B C 1
ATOM 4190 O O . VAL B 1 252 ? -3.611 -3.215 9.719 1 98.5 252 VAL B O 1
ATOM 4193 N N . THR B 1 253 ? -5.465 -1.867 9.844 1 98.75 253 THR B N 1
ATOM 4194 C CA . THR B 1 253 ? -4.918 -0.877 8.93 1 98.75 253 THR B CA 1
ATOM 4195 C C . THR B 1 253 ? -3.654 -0.244 9.5 1 98.75 253 THR B C 1
ATOM 4197 O O . THR B 1 253 ? -2.723 0.079 8.766 1 98.75 253 THR B O 1
ATOM 4200 N N . HIS B 1 254 ? -3.633 -0.086 10.836 1 98.75 254 HIS B N 1
ATOM 4201 C CA . HIS B 1 254 ? -2.438 0.449 11.477 1 98.75 254 HIS B CA 1
ATOM 4202 C C . HIS B 1 254 ? -1.206 -0.379 11.125 1 98.75 254 HIS B C 1
ATOM 4204 O O . HIS B 1 254 ? -0.173 0.171 10.742 1 98.75 254 HIS B O 1
ATOM 4210 N N . GLY B 1 255 ? -1.348 -1.671 11.242 1 97.88 255 GLY B N 1
ATOM 4211 C CA . GLY B 1 255 ? -0.247 -2.541 10.867 1 97.88 255 GLY B CA 1
ATOM 4212 C C . GLY B 1 255 ? 0.165 -2.381 9.414 1 97.88 255 GLY B C 1
ATOM 4213 O O . GLY B 1 255 ? 1.356 -2.379 9.094 1 97.88 255 GLY B O 1
ATOM 4214 N N . GLY B 1 256 ? -0.811 -2.219 8.555 1 98.38 256 GLY B N 1
ATOM 4215 C CA . GLY B 1 256 ? -0.545 -2.01 7.141 1 98.38 256 GLY B CA 1
ATOM 4216 C C . GLY B 1 256 ? 0.195 -0.716 6.855 1 98.38 256 GLY B C 1
ATOM 4217 O O . GLY B 1 256 ? 1.163 -0.702 6.094 1 98.38 256 GLY B O 1
ATOM 4218 N N . LEU B 1 257 ? -0.235 0.327 7.52 1 98.69 257 LEU B N 1
ATOM 4219 C CA . LEU B 1 257 ? 0.336 1.652 7.309 1 98.69 257 LEU B CA 1
ATOM 4220 C C . LEU B 1 257 ? 1.812 1.675 7.691 1 98.69 257 LEU B C 1
ATOM 4222 O O . LEU B 1 257 ? 2.635 2.256 6.98 1 98.69 257 LEU B O 1
ATOM 4226 N N . PHE B 1 258 ? 2.125 1.019 8.773 1 98.62 258 PHE B N 1
ATOM 4227 C CA . PHE B 1 258 ? 3.459 1.165 9.344 1 98.62 258 PHE B CA 1
ATOM 4228 C C . PHE B 1 258 ? 4.336 -0.031 8.992 1 98.62 258 PHE B C 1
ATOM 4230 O O . PHE B 1 258 ? 5.52 -0.062 9.328 1 98.62 258 PHE B O 1
ATOM 4237 N N . GLY B 1 259 ? 3.711 -1.038 8.305 1 98.06 259 GLY B N 1
ATOM 4238 C CA . GLY B 1 259 ? 4.5 -2.111 7.727 1 98.06 259 GLY B CA 1
ATOM 4239 C C . GLY B 1 259 ? 5.152 -1.729 6.41 1 98.06 259 GLY B C 1
ATOM 4240 O O . GLY B 1 259 ? 4.898 -2.355 5.379 1 98.06 259 GLY B O 1
ATOM 4241 N N . VAL B 1 260 ? 6.004 -0.782 6.469 1 98 260 VAL B N 1
ATOM 4242 C CA . VAL B 1 260 ? 6.625 -0.195 5.285 1 98 260 VAL B CA 1
ATOM 4243 C C . VAL B 1 260 ? 7.566 -1.209 4.641 1 98 260 VAL B C 1
ATOM 4245 O O . VAL B 1 260 ? 8.281 -1.932 5.336 1 98 260 VAL B O 1
ATOM 4248 N N . PRO B 1 261 ? 7.586 -1.279 3.311 1 98.25 261 PRO B N 1
ATOM 4249 C CA . PRO B 1 261 ? 8.375 -2.279 2.586 1 98.25 261 PRO B CA 1
ATOM 4250 C C . PRO B 1 261 ? 9.875 -2.164 2.861 1 98.25 261 PRO B C 1
ATOM 4252 O O . PRO B 1 261 ? 10.375 -1.065 3.121 1 98.25 261 PRO B O 1
ATOM 4255 N N . LYS B 1 262 ? 10.555 -3.232 2.709 1 98.62 262 LYS B N 1
ATOM 4256 C CA . LYS B 1 262 ? 11.992 -3.328 2.957 1 98.62 262 LYS B CA 1
ATOM 4257 C C . LYS B 1 262 ? 12.766 -2.352 2.078 1 98.62 262 LYS B C 1
ATOM 4259 O O . LYS B 1 262 ? 13.688 -1.687 2.547 1 98.62 262 LYS B O 1
ATOM 4264 N N . TRP B 1 263 ? 12.406 -2.287 0.838 1 98.38 263 TRP B N 1
ATOM 4265 C CA . TRP B 1 263 ? 13.141 -1.431 -0.083 1 98.38 263 TRP B CA 1
ATOM 4266 C C . TRP B 1 263 ? 13.055 0.031 0.342 1 98.38 263 TRP B C 1
ATOM 4268 O O . TRP B 1 263 ? 14.008 0.796 0.156 1 98.38 263 TRP B O 1
ATOM 4278 N N . LEU B 1 264 ? 11.938 0.478 0.796 1 98.5 264 LEU B N 1
ATOM 4279 C CA . LEU B 1 264 ? 11.766 1.87 1.198 1 98.5 264 LEU B CA 1
ATOM 4280 C C . LEU B 1 264 ? 12.562 2.174 2.465 1 98.5 264 LEU B C 1
ATOM 4282 O O . LEU B 1 264 ? 13.18 3.236 2.574 1 98.5 264 LEU B O 1
ATOM 4286 N N . ARG B 1 265 ? 12.508 1.239 3.453 1 98.25 265 ARG B N 1
ATOM 4287 C CA . ARG B 1 265 ? 13.32 1.399 4.656 1 98.25 265 ARG B CA 1
ATOM 4288 C C . ARG B 1 265 ? 14.797 1.486 4.309 1 98.25 265 ARG B C 1
ATOM 4290 O O . ARG B 1 265 ? 15.531 2.299 4.883 1 98.25 265 ARG B O 1
ATOM 4297 N N . ALA B 1 266 ? 15.211 0.674 3.369 1 98 266 ALA B N 1
ATOM 4298 C CA . ALA B 1 266 ? 16.594 0.727 2.906 1 98 266 ALA B CA 1
ATOM 4299 C C . ALA B 1 266 ? 16.906 2.068 2.244 1 98 266 ALA B C 1
ATOM 4301 O O . ALA B 1 266 ? 17.969 2.643 2.457 1 98 266 ALA B O 1
ATOM 4302 N N . ALA B 1 267 ? 15.992 2.545 1.446 1 97.88 267 ALA B N 1
ATOM 4303 C CA . ALA B 1 267 ? 16.188 3.807 0.736 1 97.88 267 ALA B CA 1
ATOM 4304 C C . ALA B 1 267 ? 16.344 4.969 1.715 1 97.88 267 ALA B C 1
ATOM 4306 O O . ALA B 1 267 ? 17.172 5.852 1.504 1 97.88 267 ALA B O 1
ATOM 4307 N N . VAL B 1 268 ? 15.539 4.992 2.762 1 97.31 268 VAL B N 1
ATOM 4308 C CA . VAL B 1 268 ? 15.617 6.066 3.742 1 97.31 268 VAL B CA 1
ATOM 4309 C C . VAL B 1 268 ? 16.938 5.977 4.508 1 97.31 268 VAL B C 1
ATOM 4311 O O . VAL B 1 268 ? 17.516 7 4.875 1 97.31 268 VAL B O 1
ATOM 4314 N N . GLU B 1 269 ? 17.359 4.773 4.801 1 96.81 269 GLU B N 1
ATOM 4315 C CA . GLU B 1 269 ? 18.641 4.578 5.484 1 96.81 269 GLU B CA 1
ATOM 4316 C C . GLU B 1 269 ? 19.797 5.078 4.637 1 96.81 269 GLU B C 1
ATOM 4318 O O . GLU B 1 269 ? 20.781 5.605 5.164 1 96.81 269 GLU B O 1
ATOM 4323 N N . GLU B 1 270 ? 19.656 4.945 3.371 1 97.38 270 GLU B N 1
ATOM 4324 C CA . GLU B 1 270 ? 20.734 5.305 2.455 1 97.38 270 GLU B CA 1
ATOM 4325 C C . GLU B 1 270 ? 20.719 6.801 2.145 1 97.38 270 GLU B C 1
ATOM 4327 O O . GLU B 1 270 ? 21.719 7.352 1.666 1 97.38 270 GLU B O 1
ATOM 4332 N N . GLU B 1 271 ? 19.594 7.438 2.371 1 97.38 271 GLU B N 1
ATOM 4333 C CA . GLU B 1 271 ? 19.453 8.859 2.082 1 97.38 271 GLU B CA 1
ATOM 4334 C C . GLU B 1 271 ? 20.391 9.695 2.939 1 97.38 271 GLU B C 1
ATOM 4336 O O . GLU B 1 271 ? 20.516 9.461 4.145 1 97.38 271 GLU B O 1
ATOM 4341 N N . GLU B 1 272 ? 21.078 10.641 2.24 1 96.12 272 GLU B N 1
ATOM 4342 C CA . GLU B 1 272 ? 22.062 11.461 2.957 1 96.12 272 GLU B CA 1
ATOM 4343 C C . GLU B 1 272 ? 21.656 12.938 2.938 1 96.12 272 GLU B C 1
ATOM 4345 O O . GLU B 1 272 ? 22.141 13.727 3.75 1 96.12 272 GLU B O 1
ATOM 4350 N N . ARG B 1 273 ? 20.781 13.25 2.035 1 96.12 273 ARG B N 1
ATOM 4351 C CA . ARG B 1 273 ? 20.391 14.648 1.889 1 96.12 273 ARG B CA 1
ATOM 4352 C C . ARG B 1 273 ? 19.516 15.102 3.053 1 96.12 273 ARG B C 1
ATOM 4354 O O . ARG B 1 273 ? 18.641 14.367 3.506 1 96.12 273 ARG B O 1
ATOM 4361 N N . ILE B 1 274 ? 19.75 16.266 3.516 1 96.25 274 ILE B N 1
ATOM 4362 C CA . ILE B 1 274 ? 18.922 16.984 4.473 1 96.25 274 ILE B CA 1
ATOM 4363 C C . ILE B 1 274 ? 18.406 18.281 3.834 1 96.25 274 ILE B C 1
ATOM 4365 O O . ILE B 1 274 ? 19.172 19.078 3.311 1 96.25 274 ILE B O 1
ATOM 4369 N N . MET B 1 275 ? 17.125 18.484 3.877 1 94.56 275 MET B N 1
ATOM 4370 C CA . MET B 1 275 ? 16.531 19.688 3.301 1 94.56 275 MET B CA 1
ATOM 4371 C C . MET B 1 275 ? 16.719 20.891 4.223 1 94.56 275 MET B C 1
ATOM 4373 O O . MET B 1 275 ? 16.312 20.859 5.383 1 94.56 275 MET B O 1
ATOM 4377 N N . THR B 1 276 ? 17.422 21.875 3.713 1 94.88 276 THR B N 1
ATOM 4378 C CA . THR B 1 276 ? 17.609 23.125 4.418 1 94.88 276 THR B CA 1
ATOM 4379 C C . THR B 1 276 ? 17.172 24.312 3.549 1 94.88 276 THR B C 1
ATOM 4381 O O . THR B 1 276 ? 16.891 24.141 2.361 1 94.88 276 THR B O 1
ATOM 4384 N N . ILE B 1 277 ? 17.062 25.438 4.215 1 92.06 277 ILE B N 1
ATOM 4385 C CA . ILE B 1 277 ? 16.719 26.641 3.469 1 92.06 277 ILE B CA 1
ATOM 4386 C C . ILE B 1 277 ? 17.766 26.875 2.367 1 92.06 277 ILE B C 1
ATOM 4388 O O . ILE B 1 277 ? 17.406 27.25 1.246 1 92.06 277 ILE B O 1
ATOM 4392 N N . ASP B 1 278 ? 18.984 26.594 2.629 1 91.75 278 ASP B N 1
ATOM 4393 C CA . ASP B 1 278 ? 20.078 26.828 1.695 1 91.75 278 ASP B CA 1
ATOM 4394 C C . ASP B 1 278 ? 20.203 25.703 0.676 1 91.75 278 ASP B C 1
ATOM 4396 O O . ASP B 1 278 ? 20.828 25.875 -0.374 1 91.75 278 ASP B O 1
ATOM 4400 N N . SER B 1 279 ? 19.609 24.531 0.977 1 89.62 279 SER B N 1
ATOM 4401 C CA . SER B 1 279 ? 19.656 23.359 0.109 1 89.62 279 SER B CA 1
ATOM 4402 C C . SER B 1 279 ? 18.281 22.719 -0.008 1 89.62 279 SER B C 1
ATOM 4404 O O . SER B 1 279 ? 18.078 21.594 0.458 1 89.62 279 SER B O 1
ATOM 4406 N N . PRO B 1 280 ? 17.438 23.391 -0.748 1 85.62 280 PRO B N 1
ATOM 4407 C CA . PRO B 1 280 ? 16.078 22.844 -0.88 1 85.62 280 PRO B CA 1
ATOM 4408 C C . PRO B 1 280 ? 16.016 21.672 -1.858 1 85.62 280 PRO B C 1
ATOM 4410 O O . PRO B 1 280 ? 16.875 21.562 -2.748 1 85.62 280 PRO B O 1
ATOM 4413 N N . VAL B 1 281 ? 15.219 20.734 -1.646 1 80.19 281 VAL B N 1
ATOM 4414 C CA . VAL B 1 281 ? 14.914 19.625 -2.555 1 80.19 281 VAL B CA 1
ATOM 4415 C C . VAL B 1 281 ? 13.5 19.797 -3.111 1 80.19 281 VAL B C 1
ATOM 4417 O O . VAL B 1 281 ? 12.547 20 -2.355 1 80.19 281 VAL B O 1
ATOM 4420 N N . PHE B 1 282 ? 13.391 19.812 -4.438 1 76.5 282 PHE B N 1
ATOM 4421 C CA . PHE B 1 282 ? 12.094 20.062 -5.07 1 76.5 282 PHE B CA 1
ATOM 4422 C C . PHE B 1 282 ? 11.609 18.812 -5.809 1 76.5 282 PHE B C 1
ATOM 4424 O O . PHE B 1 282 ? 12.406 18.016 -6.305 1 76.5 282 PHE B O 1
ATOM 4431 N N . MET B 1 283 ? 10.273 18.641 -5.715 1 71.25 283 MET B N 1
ATOM 4432 C CA . MET B 1 283 ? 9.609 17.656 -6.566 1 71.25 283 MET B CA 1
ATOM 4433 C C . MET B 1 283 ? 9.391 18.219 -7.969 1 71.25 283 MET B C 1
ATOM 4435 O O . MET B 1 283 ? 9.102 19.406 -8.141 1 71.25 283 MET B O 1
ATOM 4439 N N . TYR B 1 284 ? 9.773 17.375 -9.008 1 62.5 284 TYR B N 1
ATOM 4440 C CA . TYR B 1 284 ? 9.547 17.797 -10.383 1 62.5 284 TYR B CA 1
ATOM 4441 C C . TYR B 1 284 ? 8.477 16.938 -11.047 1 62.5 284 TYR B C 1
ATOM 4443 O O . TYR B 1 284 ? 8.336 15.75 -10.734 1 62.5 284 TYR B O 1
#

Nearest PDB structures (foldseek):
  6bq2-assembly1_B  TM=9.686E-01  e=1.164E-35  Medicago truncatula
  1uir-assembly1_B  TM=9.498E-01  e=1.300E-33  Thermus thermophilus
  1uir-assembly1_A  TM=9.578E-01  e=2.977E-33  Thermus thermophilus
  3anx-assembly1_B  TM=9.527E-01  e=2.268E-31  Thermus thermophilus HB8
  3o4f-assembly2_D  TM=9.134E-01  e=2.074E-28  Escherichia coli K-12

pLDDT: mean 94.92, std 6.73, range [55.84, 98.94]